Protein AF-A0AA35SWU3-F1 (afdb_monomer_lite)

Radius of gyration: 62.46 Å; chains: 1; bounding box: 137×71×178 Å

Foldseek 3Di:
DVVLVVVLVVLVVVLVVCCVVVFVVLLVVLVVVLVVVVVVLVVVVVVLVVVLVVLVVVLVVLVVQLVVLVVVQVVQCVVPVVDRDPVSVVSNVVSVVVSVVSVVVSVVSVCCCVVPVVVVSVVVVVVSVVVSVVSVVVSVVVSVVSVVVSVVVSVVSVVVVVVVVVPDDPVVVVVVVVPPPVPDDPCPPPDDDDDDWDDQPPDPDDPDPGDPDDTDDPADDDDPVCPVVVVVVLVVLVVVLVVLVVVLVVLVVVLVVLVVVLVVCVVPVVVDDSVVSVVVSVVSVVVNVVSVVVNVVSVVVNVSVVVVVVPDDPPDDPDPDDDDDDDDDDDDDDDDDDDDFAAFPKDWDQDPDWDAQPQPRDIQDPDPFTWIAGPFQRGIHGPVCRVVDDGDPRHHDDDDPDPDDPVVVVVVVVVVVPDDDDDDDDDDDDDDDDDDDDDPDDDDDDDDDDDDDDDDDDDDDDDDDDDPPPDPDDPPDDDDDDDDDPDDDDDDDDDD

pLDDT: mean 74.38, std 24.82, range [24.08, 98.5]

InterPro domains:
  IPR002219 Protein kinase C-like, phorbol ester/diacylglycerol-binding domain [PF00130] (344-392)
  IPR002219 Protein kinase C-like, phorbol ester/diacylglycerol-binding domain [PS00479] (344-392)
  IPR002219 Protein kinase C-like, phorbol ester/diacylglycerol-binding domain [PS50081] (343-392)
  IPR002219 Protein kinase C-like, phorbol ester/diacylglycerol-binding domain [SM00109] (344-392)
  IPR027267 AH/BAR domain superfamily [G3DSA:1.20.1270.60] (1-181)
  IPR027267 AH/BAR domain superfamily [SSF103657] (2-181)
  IPR039688 STAC1/2/3 [PTHR15135] (147-417)
  IPR046349 C1-like domain superfamily [SSF57889] (338-393)

Organism: Geodia barretti (NCBI:txid519541)

Sequence (496 aa):
MLKDTEEEAKLSTELSRNLVQGIAAQIQELTSRKKMLLKKWFLFRETYMCRIDKTEDKVNKVFREYQDNWNKYAESLEKDAANVKEMVVLHSYNSHNEYILQKTSFNSLHDEFYGRQVYDMLDELQAIHEDLVKGLKTSMHKCGEMMRTKAQKTCSHLTSFVETVSRVNASEDTSELVNRQDLIDKAYPPPPCKFRPPDLPPPKLPDSPPVDLPSLPDQLSLNDLTQSPLGHSREAIKQTEFAVSGALERLHKEYQSVKSLLDSYRDNPTLGDPNTLIEELLEMRNKIRVKEAELVMIRAKLNMFMSLVEAAPPEMSFQLSSPIPPPSGHPRKLAAGLVSGRDHDFVESEKRRPALCAYCGGMIQPPISKGVKCRSCKMNLHHRCQNSVPYCHGTPPTKPASKSAAKAVSKRISQILTRKSSADPHDTASNGSFDDEEGDGVYEPPPPPLPRGSSDKRTASLSPAPERQFSLLPLLLPLPPSSPPPSSPSPSPSPL

Structure (mmCIF, N/CA/C/O backbone):
data_AF-A0AA35SWU3-F1
#
_entry.id   AF-A0AA35SWU3-F1
#
loop_
_atom_site.group_PDB
_atom_site.id
_atom_site.type_symbol
_atom_site.label_atom_id
_atom_site.label_alt_id
_atom_site.label_comp_id
_atom_site.label_asym_id
_atom_site.label_entity_id
_atom_site.label_seq_id
_atom_site.pdbx_PDB_ins_code
_atom_site.Cartn_x
_atom_site.Cartn_y
_atom_site.Cartn_z
_atom_site.occupancy
_atom_site.B_iso_or_equiv
_atom_site.auth_seq_id
_atom_site.auth_comp_id
_atom_site.auth_asym_id
_atom_site.auth_atom_id
_atom_site.pdbx_PDB_model_num
ATOM 1 N N . MET A 1 1 ? -12.027 4.510 17.157 1.00 81.50 1 MET A N 1
ATOM 2 C CA . MET A 1 1 ? -12.715 3.980 15.959 1.00 81.50 1 MET A CA 1
ATOM 3 C C . MET A 1 1 ? -13.027 5.046 14.905 1.00 81.50 1 MET A C 1
ATOM 5 O O . MET A 1 1 ? -12.430 4.978 13.845 1.00 81.50 1 MET A O 1
ATOM 9 N N . LEU A 1 2 ? -13.940 6.011 15.125 1.00 87.19 2 LEU A N 1
ATOM 10 C CA . LEU A 1 2 ? -14.327 6.978 14.067 1.00 87.19 2 LEU A CA 1
ATOM 11 C C . LEU A 1 2 ? -13.155 7.858 13.591 1.00 87.19 2 LEU A C 1
ATOM 13 O O . LEU A 1 2 ? -12.892 7.949 12.392 1.00 87.19 2 LEU A O 1
ATOM 17 N N . LYS A 1 3 ? -12.411 8.439 14.541 1.00 87.31 3 LYS A N 1
ATOM 18 C CA . LYS A 1 3 ? -11.145 9.145 14.283 1.00 87.31 3 LYS A CA 1
ATOM 19 C C . LYS A 1 3 ? -10.162 8.254 13.519 1.00 87.31 3 LYS A C 1
ATOM 21 O O . LYS A 1 3 ? -9.505 8.693 12.587 1.00 87.31 3 LYS A O 1
ATOM 26 N N . ASP A 1 4 ? -10.129 6.978 13.869 1.00 84.44 4 ASP A N 1
ATOM 27 C CA . ASP A 1 4 ? -9.193 6.003 13.332 1.00 84.44 4 ASP A CA 1
ATOM 28 C C . ASP A 1 4 ? -9.504 5.693 11.855 1.00 84.44 4 ASP A C 1
ATOM 30 O O . ASP A 1 4 ? -8.611 5.662 11.007 1.00 84.44 4 ASP A O 1
ATOM 34 N N . THR A 1 5 ? -10.789 5.536 11.517 1.00 88.56 5 THR A N 1
ATOM 35 C CA . THR A 1 5 ? -11.241 5.399 10.125 1.00 88.56 5 THR A CA 1
ATOM 36 C C . THR A 1 5 ? -10.968 6.661 9.302 1.00 88.56 5 THR A C 1
ATOM 38 O O . THR A 1 5 ? -10.633 6.564 8.122 1.00 88.56 5 THR A O 1
ATOM 41 N N . GLU A 1 6 ? -11.040 7.843 9.921 1.00 91.88 6 GLU A N 1
ATOM 42 C CA . GLU A 1 6 ? -10.680 9.116 9.289 1.00 91.88 6 GLU A CA 1
ATOM 43 C C . GLU A 1 6 ? -9.162 9.214 9.028 1.00 91.88 6 GLU A C 1
ATOM 45 O O . GLU A 1 6 ? -8.736 9.677 7.969 1.00 91.88 6 GLU A O 1
ATOM 50 N N . GLU A 1 7 ? -8.329 8.749 9.964 1.00 89.38 7 GLU A N 1
ATOM 51 C CA . GLU A 1 7 ? -6.869 8.717 9.823 1.00 89.38 7 GLU A CA 1
ATOM 52 C C . GLU A 1 7 ? -6.409 7.726 8.743 1.00 89.38 7 GLU A C 1
ATOM 54 O O . GLU A 1 7 ? -5.597 8.095 7.893 1.00 89.38 7 GLU A O 1
ATOM 59 N N . GLU A 1 8 ? -6.977 6.518 8.674 1.00 90.69 8 GLU A N 1
ATOM 60 C CA . GLU A 1 8 ? -6.676 5.566 7.592 1.00 90.69 8 GLU A CA 1
ATOM 61 C C . GLU A 1 8 ? -7.107 6.109 6.213 1.00 90.69 8 GLU A C 1
ATOM 63 O O . GLU A 1 8 ? -6.354 6.003 5.239 1.00 90.69 8 GLU A O 1
ATOM 68 N N . ALA A 1 9 ? -8.261 6.783 6.123 1.00 93.19 9 ALA A N 1
ATOM 69 C CA . ALA A 1 9 ? -8.695 7.454 4.896 1.00 93.19 9 ALA A CA 1
ATOM 70 C C . ALA A 1 9 ? -7.719 8.569 4.463 1.00 93.19 9 ALA A C 1
ATOM 72 O O . ALA A 1 9 ? -7.364 8.661 3.279 1.00 93.19 9 ALA A O 1
ATOM 73 N N . LYS A 1 10 ? -7.218 9.376 5.411 1.00 93.56 10 LYS A N 1
ATOM 74 C CA . LYS A 1 10 ? -6.179 10.393 5.158 1.00 93.56 10 LYS A CA 1
ATOM 75 C C . LYS A 1 10 ? -4.884 9.759 4.647 1.00 93.56 10 LYS A C 1
ATOM 77 O O . LYS A 1 10 ? -4.377 10.199 3.616 1.00 93.56 10 LYS A O 1
ATOM 82 N N . LEU A 1 11 ? -4.390 8.704 5.301 1.00 93.12 11 LEU A N 1
ATOM 83 C CA . LEU A 1 11 ? -3.174 7.984 4.898 1.00 93.12 11 LEU A CA 1
ATOM 84 C C . LEU A 1 11 ? -3.299 7.353 3.505 1.00 93.12 11 LEU A C 1
ATOM 86 O O . LEU A 1 11 ? -2.357 7.400 2.713 1.00 93.12 11 LEU A O 1
ATOM 90 N N . SER A 1 12 ? -4.463 6.785 3.178 1.00 93.81 12 SER A N 1
ATOM 91 C CA . SER A 1 12 ? -4.725 6.217 1.850 1.00 93.81 12 SER A CA 1
ATOM 92 C C . SER A 1 12 ? -4.755 7.297 0.759 1.00 93.81 12 SER A C 1
ATOM 94 O O . SER A 1 12 ? -4.148 7.138 -0.302 1.00 93.81 12 SER A O 1
ATOM 96 N N . THR A 1 13 ? -5.388 8.439 1.046 1.00 95.38 13 THR A N 1
ATOM 97 C CA . THR A 1 13 ? -5.442 9.597 0.137 1.00 95.38 13 THR A CA 1
ATOM 98 C C . THR A 1 13 ? -4.058 10.224 -0.068 1.00 95.38 13 THR A C 1
ATOM 100 O O . THR A 1 13 ? -3.704 10.610 -1.182 1.00 95.38 13 THR A O 1
ATOM 103 N N . GLU A 1 14 ? -3.248 10.3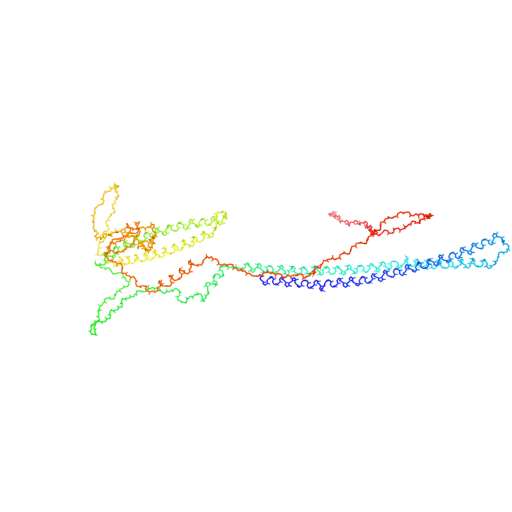03 0.993 1.00 94.38 14 GLU A N 1
ATOM 104 C CA . GLU A 1 14 ? -1.861 10.775 0.937 1.00 94.38 14 GLU A CA 1
ATOM 105 C C . GLU A 1 14 ? -0.986 9.864 0.069 1.00 94.38 14 GLU A C 1
ATOM 107 O O . GLU A 1 14 ? -0.301 10.356 -0.831 1.00 94.38 14 GLU A O 1
ATOM 112 N N . LEU A 1 15 ? -1.060 8.542 0.277 1.00 95.38 15 LEU A N 1
ATOM 113 C CA . LEU A 1 15 ? -0.345 7.566 -0.545 1.00 95.38 15 LEU A CA 1
ATOM 114 C C . LEU A 1 15 ? -0.730 7.703 -2.024 1.00 95.38 15 LEU A C 1
ATOM 116 O O . LEU A 1 15 ? 0.159 7.834 -2.860 1.00 95.38 15 LEU A O 1
ATOM 120 N N . SER A 1 16 ? -2.029 7.733 -2.342 1.00 95.25 16 SER A N 1
ATOM 121 C CA . SER A 1 16 ? -2.519 7.867 -3.723 1.00 95.25 16 SER A CA 1
ATOM 122 C C . SER A 1 16 ? -1.962 9.119 -4.414 1.00 95.25 16 SER A C 1
ATOM 124 O O . SER A 1 16 ? -1.346 9.025 -5.479 1.00 95.25 16 SER A O 1
ATOM 126 N N . ARG A 1 17 ? -2.061 10.286 -3.760 1.00 94.69 17 ARG A N 1
ATOM 127 C CA . ARG A 1 17 ? -1.516 11.553 -4.276 1.00 94.69 17 ARG A CA 1
ATOM 128 C C . ARG A 1 17 ? -0.017 11.454 -4.559 1.00 94.69 17 ARG A C 1
ATOM 130 O O . ARG A 1 17 ? 0.436 11.851 -5.632 1.00 94.69 17 ARG A O 1
ATOM 137 N N . ASN A 1 18 ? 0.738 10.893 -3.615 1.00 92.88 18 ASN A N 1
ATOM 138 C CA . ASN A 1 18 ? 2.185 10.751 -3.724 1.00 92.88 18 ASN A CA 1
ATOM 139 C C . ASN A 1 18 ? 2.589 9.745 -4.821 1.00 92.88 18 ASN A C 1
ATOM 141 O O . ASN A 1 18 ? 3.623 9.934 -5.458 1.00 92.88 18 ASN A O 1
ATOM 145 N N . LEU A 1 19 ? 1.793 8.697 -5.075 1.00 94.19 19 LEU A N 1
ATOM 146 C CA . LEU A 1 19 ? 2.028 7.745 -6.169 1.00 94.19 19 LEU A CA 1
ATOM 147 C C . LEU A 1 19 ? 1.812 8.408 -7.537 1.00 94.19 19 LEU A C 1
ATOM 149 O O . LEU A 1 19 ? 2.671 8.305 -8.414 1.00 94.19 19 LEU A O 1
ATOM 153 N N . VAL A 1 20 ? 0.708 9.142 -7.706 1.00 92.44 20 VAL A N 1
ATOM 154 C CA 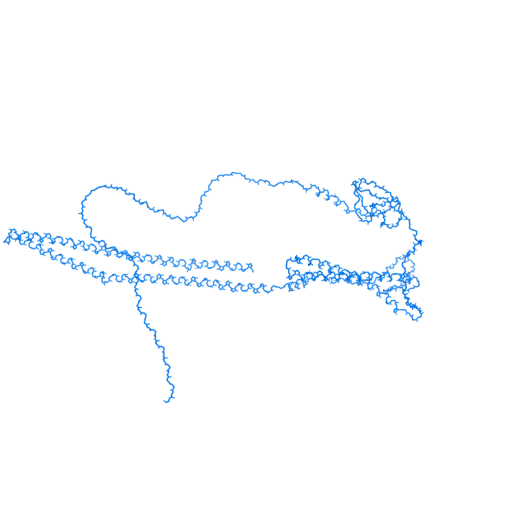. VAL A 1 20 ? 0.388 9.843 -8.960 1.00 92.44 20 VAL A CA 1
ATOM 155 C C . VAL A 1 20 ? 1.419 10.939 -9.254 1.00 92.44 20 VAL A C 1
ATOM 157 O O . VAL A 1 20 ? 2.082 10.913 -10.291 1.00 92.44 20 VAL A O 1
ATOM 160 N N . GLN A 1 21 ? 1.606 11.879 -8.324 1.00 89.06 21 GLN A N 1
ATOM 161 C CA . GLN A 1 21 ? 2.472 13.046 -8.530 1.00 89.06 21 GLN A CA 1
ATOM 162 C C . GLN A 1 21 ? 3.965 12.697 -8.438 1.00 89.06 21 GLN A C 1
ATOM 164 O O . GLN A 1 21 ? 4.787 13.265 -9.152 1.00 89.06 21 GLN A O 1
ATOM 169 N N . GLY A 1 22 ? 4.330 11.769 -7.551 1.00 85.94 22 GLY A N 1
ATOM 170 C CA . GLY A 1 22 ? 5.719 11.480 -7.204 1.00 85.94 22 GLY A CA 1
ATOM 171 C C . GLY A 1 22 ? 6.339 10.273 -7.903 1.00 85.94 22 GLY A C 1
ATOM 172 O O . GLY A 1 22 ? 7.552 10.099 -7.765 1.00 85.94 22 GLY A O 1
ATOM 173 N N . ILE A 1 23 ? 5.557 9.441 -8.606 1.00 93.19 23 ILE A N 1
ATOM 174 C CA . ILE A 1 23 ? 6.048 8.227 -9.285 1.00 93.19 23 ILE A CA 1
ATOM 175 C C . ILE A 1 23 ? 5.526 8.130 -10.720 1.00 93.19 23 ILE A C 1
ATOM 177 O O . ILE A 1 23 ? 6.343 8.071 -11.637 1.00 93.19 23 ILE A O 1
ATOM 181 N N . ALA A 1 24 ? 4.206 8.149 -10.938 1.00 93.25 24 ALA A N 1
ATOM 182 C CA . ALA A 1 24 ? 3.635 7.974 -12.278 1.00 93.25 24 ALA A CA 1
ATOM 183 C C . ALA A 1 24 ? 4.121 9.061 -13.253 1.00 93.25 24 ALA A C 1
ATOM 185 O O . ALA A 1 24 ? 4.641 8.736 -14.320 1.00 93.25 24 ALA A O 1
ATOM 186 N N . ALA A 1 25 ? 4.076 10.332 -12.836 1.00 92.38 25 ALA A N 1
ATOM 187 C CA . ALA A 1 25 ? 4.612 11.450 -13.616 1.00 92.38 25 ALA A CA 1
ATOM 188 C C . ALA A 1 25 ? 6.113 11.287 -13.950 1.00 92.38 25 ALA A C 1
ATOM 190 O O . ALA A 1 25 ? 6.523 11.518 -15.086 1.00 92.38 25 ALA A O 1
ATOM 191 N N . GLN A 1 26 ? 6.928 10.818 -12.994 1.00 91.56 26 GLN A N 1
ATOM 192 C CA . GLN A 1 26 ? 8.373 10.622 -13.191 1.00 91.56 26 GLN A CA 1
ATOM 193 C C . GLN A 1 26 ? 8.672 9.495 -14.196 1.00 91.56 26 GLN A C 1
ATOM 195 O O . GLN A 1 26 ? 9.525 9.652 -15.069 1.00 91.56 26 GLN A O 1
ATOM 200 N N . ILE A 1 27 ? 7.944 8.374 -14.115 1.00 92.94 27 ILE A N 1
ATOM 201 C CA . ILE A 1 27 ? 8.063 7.262 -15.073 1.00 92.94 27 ILE A CA 1
ATOM 202 C C . ILE A 1 27 ? 7.605 7.706 -16.471 1.00 92.94 27 ILE A C 1
ATOM 204 O O . ILE A 1 27 ? 8.252 7.368 -17.467 1.00 92.94 27 ILE A O 1
ATOM 208 N N . GLN A 1 28 ? 6.521 8.481 -16.562 1.00 94.44 28 GLN A N 1
ATOM 209 C CA . GLN A 1 28 ? 5.990 8.992 -17.826 1.00 94.44 28 GLN A CA 1
ATOM 210 C C . GLN A 1 28 ? 6.974 9.950 -18.516 1.00 94.44 28 GLN A C 1
ATOM 212 O O . GLN A 1 28 ? 7.216 9.811 -19.719 1.00 94.44 28 GLN A O 1
ATOM 217 N N . GLU A 1 29 ? 7.586 10.876 -17.772 1.00 93.50 29 GLU A N 1
ATOM 218 C CA . GLU A 1 29 ? 8.608 11.791 -18.294 1.00 93.50 29 GLU A CA 1
ATOM 219 C C . GLU A 1 29 ? 9.853 11.026 -18.772 1.00 93.50 29 GLU A C 1
ATOM 221 O O . GLU A 1 29 ? 10.281 11.192 -19.920 1.00 93.50 29 GLU A O 1
ATOM 226 N N . LEU A 1 30 ? 10.387 10.125 -17.935 1.00 93.56 30 LEU A N 1
ATOM 227 C CA . LEU A 1 30 ? 11.534 9.276 -18.268 1.00 93.56 30 LEU A CA 1
ATOM 228 C C . LEU A 1 30 ? 11.281 8.488 -19.560 1.00 93.56 30 LEU A C 1
ATOM 230 O O . LEU A 1 30 ? 12.080 8.547 -20.497 1.00 93.56 30 LEU A O 1
ATOM 234 N N . THR A 1 31 ? 10.144 7.795 -19.639 1.00 93.69 31 THR A N 1
ATOM 235 C CA . THR A 1 31 ? 9.763 6.978 -20.801 1.00 93.69 31 THR A CA 1
ATOM 236 C C . THR A 1 31 ? 9.625 7.834 -22.059 1.00 93.69 31 THR A C 1
ATOM 238 O O . THR A 1 31 ? 10.132 7.465 -23.119 1.00 93.69 31 THR A O 1
ATOM 241 N N . SER A 1 32 ? 9.010 9.015 -21.947 1.00 95.62 32 SER A N 1
ATOM 242 C CA . SER A 1 32 ? 8.847 9.955 -23.064 1.00 95.62 32 SER A CA 1
ATOM 243 C C . SER A 1 32 ? 10.197 10.457 -23.587 1.00 95.62 32 SER A C 1
ATOM 245 O O . SER A 1 32 ? 10.446 10.439 -24.797 1.00 95.62 32 SER A O 1
ATOM 247 N N . ARG A 1 33 ? 11.114 10.822 -22.681 1.00 95.75 33 ARG A N 1
ATOM 248 C CA . ARG A 1 33 ? 12.479 11.246 -23.019 1.00 95.75 33 ARG A CA 1
ATOM 249 C C . ARG A 1 33 ? 13.275 10.123 -23.688 1.00 95.75 33 ARG A C 1
ATOM 251 O O . ARG A 1 33 ? 13.918 10.364 -24.709 1.00 95.75 33 ARG A O 1
ATOM 258 N N . LYS A 1 34 ? 13.204 8.892 -23.171 1.00 96.06 34 LYS A N 1
ATOM 259 C CA . LYS A 1 34 ? 13.903 7.727 -23.744 1.00 96.06 34 LYS A CA 1
ATOM 260 C C . LYS A 1 34 ? 13.342 7.329 -25.111 1.00 96.06 34 LYS A C 1
ATOM 262 O O . LYS A 1 34 ? 14.120 7.114 -26.038 1.00 96.06 34 LYS A O 1
ATOM 267 N N . LYS A 1 35 ? 12.017 7.366 -25.293 1.00 96.88 35 LYS A N 1
ATOM 268 C CA . LYS A 1 35 ? 11.353 7.173 -26.596 1.00 96.88 35 LYS A CA 1
ATOM 269 C C . LYS A 1 35 ? 11.820 8.194 -27.642 1.00 96.88 35 LYS A C 1
ATOM 271 O O . LYS A 1 35 ? 12.005 7.833 -28.801 1.00 96.88 35 LYS A O 1
ATOM 276 N N . MET A 1 36 ? 12.047 9.452 -27.251 1.00 96.62 36 MET A N 1
ATOM 277 C CA . MET A 1 36 ? 12.604 10.472 -28.149 1.00 96.62 36 MET A CA 1
ATOM 278 C C . MET A 1 36 ? 14.064 10.187 -28.542 1.00 96.62 36 MET A C 1
ATOM 280 O O . MET A 1 36 ? 14.417 10.400 -29.700 1.00 96.62 36 MET A O 1
ATOM 284 N N . LEU A 1 37 ? 14.903 9.701 -27.620 1.00 97.00 37 LEU A N 1
ATOM 285 C CA . LEU A 1 37 ? 16.289 9.326 -27.935 1.00 97.00 37 LEU A CA 1
ATOM 286 C C . LEU A 1 37 ? 16.344 8.133 -28.899 1.00 97.00 37 LEU A C 1
ATOM 288 O O . LEU A 1 37 ? 17.004 8.226 -29.930 1.00 97.00 37 LEU A O 1
ATOM 292 N N . LEU A 1 38 ? 15.567 7.076 -28.635 1.00 97.50 38 LEU A N 1
ATOM 293 C CA . LEU A 1 38 ? 15.466 5.914 -29.527 1.00 97.50 38 LEU A CA 1
ATOM 294 C C . LEU A 1 38 ? 15.033 6.313 -30.945 1.00 97.50 38 LEU A C 1
ATOM 296 O O . LEU A 1 38 ? 15.640 5.871 -31.914 1.00 97.50 38 LEU A O 1
ATOM 300 N N . LYS A 1 39 ? 14.045 7.210 -31.090 1.00 97.88 39 LYS A N 1
ATOM 301 C CA . LYS A 1 39 ? 13.642 7.738 -32.408 1.00 97.88 39 LYS A CA 1
ATOM 302 C C . LYS A 1 39 ? 14.801 8.393 -33.170 1.00 97.88 39 LYS A C 1
ATOM 304 O O . LYS A 1 39 ? 14.906 8.196 -34.375 1.00 97.88 39 LYS A O 1
ATOM 309 N N . LYS A 1 40 ? 15.659 9.166 -32.491 1.00 96.94 40 LYS A N 1
ATOM 310 C CA . LYS A 1 40 ? 16.832 9.800 -33.121 1.00 96.94 40 LYS A CA 1
ATOM 311 C C . LYS A 1 40 ? 17.873 8.764 -33.548 1.00 96.94 40 LYS A C 1
ATOM 313 O O . LYS A 1 40 ? 18.398 8.869 -34.650 1.00 96.94 40 LYS A O 1
ATOM 318 N N . TRP A 1 41 ? 18.116 7.759 -32.709 1.00 97.50 41 TRP A N 1
ATOM 319 C CA . TRP A 1 41 ? 19.041 6.658 -32.989 1.00 97.50 41 TRP A CA 1
ATOM 320 C C . TRP A 1 41 ? 18.599 5.826 -34.205 1.00 97.50 41 TRP A C 1
ATOM 322 O O . TRP A 1 41 ? 19.379 5.623 -35.134 1.00 97.50 41 TRP A O 1
ATOM 332 N N . PHE A 1 42 ? 17.321 5.425 -34.268 1.00 97.19 42 PHE A N 1
ATOM 333 C CA . PHE A 1 42 ? 16.786 4.685 -35.420 1.00 97.19 42 PHE A CA 1
ATOM 334 C C . PHE A 1 42 ? 16.829 5.514 -36.711 1.00 97.19 42 PHE A C 1
ATOM 336 O O . PHE A 1 42 ? 17.268 5.003 -37.739 1.00 97.19 42 PHE A O 1
ATOM 343 N N . LEU A 1 43 ? 16.480 6.804 -36.649 1.00 97.38 43 LEU A N 1
ATOM 344 C CA . LEU A 1 43 ? 16.572 7.707 -37.799 1.00 97.38 43 LEU A CA 1
ATOM 345 C C . LEU A 1 43 ? 18.019 7.871 -38.300 1.00 97.38 43 LEU A C 1
ATOM 347 O O . LEU A 1 43 ? 18.252 7.922 -39.509 1.00 97.38 43 LEU A O 1
ATOM 351 N N . PHE A 1 44 ? 19.001 7.934 -37.394 1.00 96.19 44 PHE A N 1
ATOM 352 C CA . PHE A 1 44 ? 20.418 7.963 -37.762 1.00 96.19 44 PHE A CA 1
ATOM 353 C C . PHE A 1 44 ? 20.838 6.665 -38.462 1.00 96.19 44 PHE A C 1
ATOM 355 O O . PHE A 1 44 ? 21.403 6.727 -39.556 1.00 96.19 44 PHE A O 1
ATOM 362 N N . ARG A 1 45 ? 20.476 5.501 -37.900 1.00 96.50 45 ARG A N 1
ATOM 363 C CA . ARG A 1 45 ? 20.704 4.185 -38.517 1.00 96.50 45 ARG A CA 1
ATOM 364 C C . ARG A 1 45 ? 20.130 4.118 -39.934 1.00 96.50 45 ARG A C 1
ATOM 366 O O . ARG A 1 45 ? 20.852 3.769 -40.861 1.00 96.50 45 ARG A O 1
ATOM 373 N N . GLU A 1 46 ? 18.860 4.472 -40.117 1.00 97.19 46 GLU A N 1
ATOM 374 C CA . GLU A 1 46 ? 18.186 4.475 -41.426 1.00 97.19 46 GLU A CA 1
ATOM 375 C C . GLU A 1 46 ? 18.867 5.422 -42.424 1.00 97.19 46 GLU A C 1
ATOM 377 O O . GLU A 1 46 ? 19.089 5.062 -43.581 1.00 97.19 46 GLU A O 1
ATOM 382 N N . THR A 1 47 ? 19.278 6.608 -41.966 1.00 96.19 47 THR A N 1
ATOM 383 C CA . THR A 1 47 ? 20.012 7.582 -42.787 1.00 96.19 47 THR A CA 1
ATOM 384 C C . THR A 1 47 ? 21.377 7.044 -43.230 1.00 96.19 47 THR A C 1
ATOM 386 O O . THR A 1 47 ? 21.798 7.302 -44.361 1.00 96.19 47 THR A O 1
ATOM 389 N N . TYR A 1 48 ? 22.068 6.288 -42.369 1.00 95.56 48 TYR A N 1
ATOM 390 C CA . TYR A 1 48 ? 23.356 5.673 -42.692 1.00 95.56 48 TYR A CA 1
ATOM 391 C C . TYR A 1 48 ? 23.194 4.481 -43.647 1.00 95.56 48 TYR A C 1
ATOM 393 O O . TYR A 1 48 ? 23.919 4.406 -44.636 1.00 95.56 48 TYR A O 1
ATOM 401 N N . MET A 1 49 ? 22.199 3.611 -43.435 1.00 95.94 49 MET A N 1
ATOM 402 C CA . MET A 1 49 ? 21.868 2.520 -44.370 1.00 95.94 49 MET A CA 1
ATOM 403 C C . MET A 1 49 ? 21.571 3.061 -45.770 1.00 95.94 49 MET A C 1
ATOM 405 O O . MET A 1 49 ? 22.261 2.708 -46.720 1.00 95.94 49 MET A O 1
ATOM 409 N N . CYS A 1 50 ? 20.696 4.065 -45.870 1.00 97.69 50 CYS A N 1
ATOM 410 C CA . CYS A 1 50 ? 20.391 4.731 -47.136 1.00 97.69 50 CYS A CA 1
ATOM 411 C C . CYS A 1 50 ? 21.630 5.365 -47.807 1.00 97.69 50 CYS A C 1
ATOM 413 O O . CYS A 1 50 ? 21.650 5.559 -49.025 1.00 97.69 50 CYS A O 1
ATOM 415 N N . ARG A 1 51 ? 22.677 5.716 -47.043 1.00 96.50 51 ARG A N 1
ATOM 416 C CA . ARG A 1 51 ? 23.960 6.173 -47.599 1.00 96.50 51 ARG A CA 1
ATOM 417 C C . ARG A 1 51 ? 24.767 5.015 -48.183 1.00 96.50 51 ARG A C 1
ATOM 419 O O . ARG A 1 51 ? 25.311 5.205 -49.267 1.00 96.50 51 ARG A O 1
ATOM 426 N N . ILE A 1 52 ? 24.822 3.867 -47.501 1.00 97.25 52 ILE A N 1
ATOM 427 C CA . ILE A 1 52 ? 25.482 2.649 -47.996 1.00 97.25 52 ILE A CA 1
ATOM 428 C C . ILE A 1 52 ? 24.818 2.197 -49.299 1.00 97.25 52 ILE A C 1
ATOM 430 O O . ILE A 1 52 ? 25.515 2.139 -50.312 1.00 97.25 52 ILE A O 1
ATOM 434 N N . ASP A 1 53 ? 23.490 2.039 -49.320 1.00 97.62 53 ASP A N 1
ATOM 435 C CA . ASP A 1 53 ? 22.722 1.636 -50.511 1.00 97.62 53 ASP A CA 1
ATOM 436 C C . ASP A 1 53 ? 23.036 2.554 -51.711 1.00 97.62 53 ASP A C 1
ATOM 438 O O . ASP A 1 53 ? 23.440 2.110 -52.784 1.00 97.62 53 ASP A O 1
ATOM 442 N N . LYS A 1 54 ? 22.978 3.880 -51.503 1.00 97.50 54 LYS A N 1
ATOM 443 C CA . LYS A 1 54 ? 23.291 4.887 -52.536 1.00 97.50 54 LYS A CA 1
ATOM 444 C C . LYS A 1 54 ? 24.744 4.871 -53.008 1.00 97.50 54 LYS A C 1
ATOM 446 O O . LYS A 1 54 ? 25.029 5.392 -54.088 1.00 97.50 54 LYS A O 1
ATOM 451 N N . THR A 1 55 ? 25.683 4.374 -52.205 1.00 97.06 55 THR A N 1
ATOM 452 C CA . THR A 1 55 ? 27.074 4.173 -52.640 1.00 97.06 55 THR A CA 1
ATOM 453 C C . THR A 1 55 ? 27.271 2.836 -53.344 1.00 97.06 55 THR A C 1
ATOM 455 O O . THR A 1 55 ? 28.020 2.793 -54.316 1.00 97.06 55 THR A O 1
ATOM 458 N N . GLU A 1 56 ? 26.549 1.790 -52.946 1.00 97.69 56 GLU A N 1
ATOM 459 C CA . GLU A 1 56 ? 26.536 0.497 -53.632 1.00 97.69 56 GLU A CA 1
ATOM 460 C C . GLU A 1 56 ? 25.942 0.630 -55.043 1.00 97.69 56 GLU A C 1
ATOM 462 O O . GLU A 1 56 ? 26.563 0.215 -56.021 1.00 97.69 56 GLU A O 1
ATOM 467 N N . ASP A 1 57 ? 24.820 1.343 -55.188 1.00 98.06 57 ASP A N 1
ATOM 468 C CA . ASP A 1 57 ? 24.218 1.693 -56.482 1.00 98.06 57 ASP A CA 1
ATOM 469 C C . ASP A 1 57 ? 25.203 2.411 -57.419 1.00 98.06 57 ASP A C 1
ATOM 471 O O . ASP A 1 57 ? 25.218 2.164 -58.630 1.00 98.06 57 ASP A O 1
ATOM 475 N N . LYS A 1 58 ? 26.061 3.286 -56.874 1.00 96.94 58 LYS A N 1
ATOM 476 C CA . LYS A 1 58 ? 27.117 3.962 -57.646 1.00 96.94 58 LYS A CA 1
ATOM 477 C C . LYS A 1 58 ? 28.202 2.988 -58.087 1.00 96.94 58 LYS A C 1
ATOM 479 O O . LYS A 1 58 ? 28.564 3.016 -59.260 1.00 96.94 58 LYS A O 1
ATOM 484 N N . VAL A 1 59 ? 28.681 2.109 -57.201 1.00 98.31 59 VAL A N 1
ATOM 485 C CA . VAL A 1 59 ? 29.632 1.040 -57.567 1.00 98.31 59 VAL A CA 1
ATOM 486 C C . VAL A 1 59 ? 29.042 0.172 -58.681 1.00 98.31 59 VAL A C 1
ATOM 488 O O . VAL A 1 59 ? 29.695 -0.033 -59.700 1.00 98.31 59 VAL A O 1
ATOM 491 N N . ASN A 1 60 ? 27.786 -0.256 -58.545 1.00 98.12 60 ASN A N 1
ATOM 492 C CA . ASN A 1 60 ? 27.074 -1.084 -59.522 1.00 98.12 60 ASN A CA 1
ATOM 493 C C . ASN A 1 60 ? 26.794 -0.360 -60.850 1.00 98.12 60 ASN A C 1
ATOM 495 O O . ASN A 1 60 ? 26.697 -0.992 -61.906 1.00 98.12 60 ASN A O 1
ATOM 499 N N . LYS A 1 61 ? 26.650 0.970 -60.839 1.00 98.00 61 LYS A N 1
ATOM 500 C CA . LYS A 1 61 ? 26.570 1.778 -62.062 1.00 98.00 61 LYS A CA 1
ATOM 501 C C . LYS A 1 61 ? 27.928 1.843 -62.770 1.00 98.00 61 LYS A C 1
ATOM 503 O O . LYS A 1 61 ? 28.006 1.471 -63.936 1.00 98.00 61 LYS A O 1
ATOM 508 N N . VAL A 1 62 ? 28.984 2.254 -62.067 1.00 98.00 62 VAL A N 1
ATOM 509 C CA . VAL A 1 62 ? 30.335 2.391 -62.644 1.00 98.00 62 VAL A CA 1
ATOM 510 C C . VAL A 1 62 ? 30.885 1.033 -63.102 1.00 98.00 62 VAL A C 1
ATOM 512 O O . VAL A 1 62 ? 31.522 0.948 -64.147 1.00 98.00 62 VAL A O 1
ATOM 515 N N . PHE A 1 63 ? 30.573 -0.054 -62.388 1.00 98.50 63 PHE A N 1
ATOM 516 C CA . PHE A 1 63 ? 30.911 -1.417 -62.805 1.00 98.50 63 PHE A CA 1
ATOM 517 C C . PHE A 1 63 ? 30.298 -1.790 -64.162 1.00 98.50 63 PHE A C 1
ATOM 519 O O . PHE A 1 63 ? 31.002 -2.332 -65.010 1.00 98.50 63 PHE A O 1
ATOM 526 N N . ARG A 1 64 ? 29.018 -1.465 -64.397 1.00 98.12 64 ARG A N 1
ATOM 527 C CA . ARG A 1 64 ? 28.361 -1.699 -65.696 1.00 98.12 64 ARG A CA 1
ATOM 528 C C . ARG A 1 64 ? 29.000 -0.874 -66.810 1.00 98.12 64 ARG A C 1
ATOM 530 O O . ARG A 1 64 ? 29.289 -1.415 -67.869 1.00 98.12 64 ARG A O 1
ATOM 537 N N . GLU A 1 65 ? 29.298 0.399 -66.555 1.00 97.44 65 GLU A N 1
ATOM 538 C CA . GLU A 1 65 ? 29.980 1.266 -67.529 1.00 97.44 65 GLU A CA 1
ATOM 539 C C . GLU A 1 65 ? 31.387 0.744 -67.881 1.00 97.44 65 GLU A C 1
ATOM 541 O O . GLU A 1 65 ? 31.766 0.732 -69.054 1.00 97.44 65 GLU A O 1
ATOM 546 N N . TYR A 1 66 ? 32.139 0.248 -66.892 1.00 98.31 66 TYR A N 1
ATOM 547 C CA . TYR A 1 66 ? 33.407 -0.454 -67.110 1.00 98.31 66 TYR A CA 1
ATOM 548 C C . TYR A 1 66 ? 33.222 -1.733 -67.937 1.00 98.31 66 TYR A C 1
ATOM 550 O O . TYR A 1 66 ? 33.913 -1.910 -68.940 1.00 98.31 66 TYR A O 1
ATOM 558 N N . GLN A 1 67 ? 32.276 -2.597 -67.560 1.00 98.00 67 GLN A N 1
ATOM 559 C CA . GLN A 1 67 ? 31.997 -3.858 -68.247 1.00 98.00 67 GLN A CA 1
ATOM 560 C C . GLN A 1 67 ? 31.622 -3.633 -69.721 1.00 98.00 67 GLN A C 1
ATOM 562 O O . GLN A 1 67 ? 32.193 -4.271 -70.605 1.00 98.00 67 GLN A O 1
ATOM 567 N N . ASP A 1 68 ? 30.738 -2.675 -70.004 1.00 97.56 68 ASP A N 1
ATOM 568 C CA . ASP A 1 68 ? 30.327 -2.322 -71.366 1.00 97.56 68 ASP A CA 1
ATOM 569 C C . ASP A 1 68 ? 31.499 -1.796 -72.206 1.00 97.56 68 ASP A C 1
ATOM 571 O O . ASP A 1 68 ? 31.626 -2.130 -73.385 1.00 97.56 68 ASP A O 1
ATOM 575 N N . ASN A 1 69 ? 32.367 -0.962 -71.629 1.00 96.81 69 ASN A N 1
ATOM 576 C CA . ASN A 1 69 ? 33.529 -0.424 -72.340 1.00 96.81 69 ASN A CA 1
ATOM 577 C C . ASN A 1 69 ? 34.629 -1.475 -72.540 1.00 96.81 69 ASN A C 1
ATOM 579 O O . ASN A 1 69 ? 35.285 -1.477 -73.581 1.00 96.81 69 ASN A O 1
ATOM 583 N N . TRP A 1 70 ? 34.793 -2.395 -71.589 1.00 97.25 70 TRP A N 1
ATOM 584 C CA . TRP A 1 70 ? 35.697 -3.534 -71.713 1.00 97.25 70 TRP A CA 1
ATOM 585 C C . TRP A 1 70 ? 35.243 -4.502 -72.813 1.00 97.25 70 TRP A C 1
ATOM 587 O O . TRP A 1 70 ? 36.050 -4.892 -73.654 1.00 97.25 70 TRP A O 1
ATOM 597 N N . ASN A 1 71 ? 33.944 -4.809 -72.879 1.00 96.44 71 ASN A N 1
ATOM 598 C CA . ASN A 1 71 ? 33.367 -5.639 -73.938 1.00 96.44 71 ASN A CA 1
ATOM 599 C C . ASN A 1 71 ? 33.569 -5.005 -75.327 1.00 96.44 71 ASN A C 1
ATOM 601 O O . ASN A 1 71 ? 34.036 -5.677 -76.242 1.00 96.44 71 ASN A O 1
ATOM 605 N N . LYS A 1 72 ? 33.332 -3.691 -75.482 1.00 94.88 72 LYS A N 1
ATOM 606 C CA . LYS A 1 72 ? 33.602 -2.963 -76.744 1.00 94.88 72 LYS A CA 1
ATOM 607 C C . LYS A 1 72 ? 35.078 -3.015 -77.158 1.00 94.88 72 LYS A C 1
ATOM 609 O O . LYS A 1 72 ? 35.374 -3.066 -78.354 1.00 94.88 72 LYS A O 1
ATOM 614 N N . TYR A 1 73 ? 36.002 -2.983 -76.197 1.00 94.69 73 TYR A N 1
ATOM 615 C CA . TYR A 1 73 ? 37.435 -3.126 -76.461 1.00 94.69 73 TYR A CA 1
ATOM 616 C C . TYR A 1 73 ? 37.781 -4.555 -76.912 1.00 94.69 73 TYR A C 1
ATOM 618 O O . TYR A 1 73 ? 38.432 -4.713 -77.945 1.00 94.69 73 TYR A O 1
ATOM 626 N N . ALA A 1 74 ? 37.267 -5.578 -76.223 1.00 94.94 74 ALA A N 1
ATOM 627 C CA . ALA A 1 74 ? 37.428 -6.984 -76.603 1.00 94.94 74 ALA A CA 1
ATOM 628 C C . ALA A 1 74 ? 36.862 -7.281 -78.007 1.00 94.94 74 ALA A C 1
ATOM 630 O O . ALA A 1 74 ? 37.572 -7.807 -78.859 1.00 94.94 74 ALA A O 1
ATOM 631 N N . GLU A 1 75 ? 35.641 -6.830 -78.308 1.00 94.25 75 GLU A N 1
ATOM 632 C CA . GLU A 1 75 ? 35.051 -6.938 -79.649 1.00 94.25 75 GLU A CA 1
ATOM 633 C C . GLU A 1 75 ? 35.880 -6.237 -80.739 1.00 94.25 75 GLU A C 1
ATOM 635 O O . GLU A 1 75 ? 35.842 -6.634 -81.903 1.00 94.25 75 GLU A O 1
ATOM 640 N N . SER A 1 76 ? 36.576 -5.147 -80.399 1.00 91.56 76 SER A N 1
ATOM 641 C CA . SER A 1 76 ? 37.422 -4.421 -81.355 1.00 91.56 76 SER A CA 1
ATOM 642 C C . SER A 1 76 ? 38.717 -5.186 -81.641 1.00 91.56 76 SER A C 1
ATOM 644 O O . SER A 1 76 ? 39.129 -5.263 -82.796 1.00 91.56 76 SER A O 1
ATOM 646 N N . LEU A 1 77 ? 39.309 -5.797 -80.606 1.00 91.94 77 LEU A N 1
ATOM 647 C CA . LEU A 1 77 ? 40.455 -6.706 -80.713 1.00 91.94 77 LEU A CA 1
ATOM 648 C C . LEU A 1 77 ? 40.142 -7.939 -81.575 1.00 91.94 77 LEU A C 1
ATOM 650 O O . LEU A 1 77 ? 40.976 -8.337 -82.382 1.00 91.94 77 LEU A O 1
ATOM 654 N N . GLU A 1 78 ? 38.947 -8.520 -81.435 1.00 90.94 78 GLU A N 1
ATOM 655 C CA . GLU A 1 78 ? 38.517 -9.685 -82.224 1.00 90.94 78 GLU A CA 1
ATOM 656 C C . GLU A 1 78 ? 38.280 -9.364 -83.709 1.00 90.94 78 GLU A C 1
ATOM 658 O O . GLU A 1 78 ? 38.492 -10.226 -84.562 1.00 90.94 78 GLU A O 1
ATOM 663 N N . LYS A 1 79 ? 37.843 -8.138 -84.034 1.00 91.31 79 LYS A N 1
ATOM 664 C CA . LYS A 1 79 ? 37.524 -7.723 -85.414 1.00 91.31 79 LYS A CA 1
ATOM 665 C C . LYS A 1 79 ? 38.768 -7.355 -86.227 1.00 91.31 79 LYS A C 1
ATOM 667 O O . LYS A 1 79 ? 38.882 -7.790 -87.369 1.00 91.31 79 LYS A O 1
ATOM 672 N N . ASP A 1 80 ? 39.667 -6.544 -85.665 1.00 86.69 80 ASP A N 1
ATOM 673 C CA . ASP A 1 80 ? 40.942 -6.160 -86.290 1.00 86.69 80 ASP A CA 1
ATOM 674 C C . ASP A 1 80 ? 41.937 -5.671 -85.222 1.00 86.69 80 ASP A C 1
ATOM 676 O O . ASP A 1 80 ? 42.001 -4.485 -84.881 1.00 86.69 80 ASP A O 1
ATOM 680 N N . ALA A 1 81 ? 42.739 -6.600 -84.696 1.00 84.00 81 ALA A N 1
ATOM 681 C CA . ALA A 1 81 ? 43.724 -6.325 -83.652 1.00 84.00 81 ALA A CA 1
ATOM 682 C C . ALA A 1 81 ? 44.800 -5.292 -84.052 1.00 84.00 81 ALA A C 1
ATOM 684 O O . ALA A 1 81 ? 45.410 -4.690 -83.169 1.00 84.00 81 ALA A O 1
ATOM 685 N N . ALA A 1 82 ? 45.038 -5.063 -85.350 1.00 81.69 82 ALA A N 1
ATOM 686 C CA . ALA A 1 82 ? 46.034 -4.102 -85.827 1.00 81.69 82 ALA A CA 1
ATOM 687 C C . ALA A 1 82 ? 45.499 -2.658 -85.909 1.00 81.69 82 ALA A C 1
ATOM 689 O O . ALA A 1 82 ? 46.287 -1.723 -86.044 1.00 81.69 82 ALA A O 1
ATOM 690 N N . ASN A 1 83 ? 44.178 -2.467 -85.820 1.00 87.12 83 ASN A N 1
ATOM 691 C CA . ASN A 1 83 ? 43.499 -1.190 -86.070 1.00 87.12 83 ASN A CA 1
ATOM 692 C C . ASN A 1 83 ? 42.544 -0.784 -84.929 1.00 87.12 83 ASN A C 1
ATOM 694 O O . ASN A 1 83 ? 41.568 -0.049 -85.123 1.00 87.12 83 ASN A O 1
ATOM 698 N N . VAL A 1 84 ? 42.799 -1.271 -83.710 1.00 89.12 84 VAL A N 1
ATOM 699 C CA . VAL A 1 84 ? 42.006 -0.895 -82.534 1.00 89.12 84 VAL A CA 1
ATOM 700 C C . VAL A 1 84 ? 42.235 0.582 -82.213 1.00 89.12 84 VAL A C 1
ATOM 702 O O . VAL A 1 84 ? 43.348 1.017 -81.925 1.00 89.12 84 VAL A O 1
ATOM 705 N N . LYS A 1 85 ? 41.158 1.372 -82.242 1.00 91.62 85 LYS A N 1
ATOM 706 C CA . LYS A 1 85 ? 41.211 2.816 -81.981 1.00 91.62 85 LYS A CA 1
ATOM 707 C C . LYS A 1 85 ? 41.692 3.087 -80.555 1.00 91.62 85 LYS A C 1
ATOM 709 O O . LYS A 1 85 ? 41.005 2.718 -79.605 1.00 91.62 85 LYS A O 1
ATOM 714 N N . GLU A 1 86 ? 42.785 3.836 -80.415 1.00 91.25 86 GLU A N 1
ATOM 715 C CA . GLU A 1 86 ? 43.373 4.268 -79.133 1.00 91.25 86 GLU A CA 1
ATOM 716 C C . GLU A 1 86 ? 42.329 4.830 -78.148 1.00 91.25 86 GLU A C 1
ATOM 718 O O . GLU A 1 86 ? 42.334 4.510 -76.962 1.00 91.25 86 GLU A O 1
ATOM 723 N N . MET A 1 87 ? 41.355 5.592 -78.659 1.00 91.19 87 MET A N 1
ATOM 724 C CA . MET A 1 87 ? 40.242 6.140 -77.879 1.00 91.19 87 MET A CA 1
ATOM 725 C C . MET A 1 87 ? 39.414 5.056 -77.160 1.00 91.19 87 MET A C 1
ATOM 727 O O . MET A 1 87 ? 39.044 5.260 -76.006 1.00 91.19 87 MET A O 1
ATOM 731 N N . VAL A 1 88 ? 39.165 3.895 -77.780 1.00 92.06 88 VAL A N 1
ATOM 732 C CA . VAL A 1 88 ? 38.422 2.776 -77.160 1.00 92.06 88 VAL A CA 1
ATOM 733 C C . VAL A 1 88 ? 39.224 2.174 -76.005 1.00 92.06 88 VAL A C 1
ATOM 735 O O . VAL A 1 88 ? 38.670 1.950 -74.930 1.00 92.06 88 VAL A O 1
ATOM 738 N N . VAL A 1 89 ? 40.535 2.006 -76.203 1.00 93.50 89 VAL A N 1
ATOM 739 C CA . VAL A 1 89 ? 41.479 1.520 -75.184 1.00 93.50 89 VAL A CA 1
ATOM 740 C C . VAL A 1 89 ? 41.500 2.471 -73.982 1.00 93.50 89 VAL A C 1
ATOM 742 O O . VAL A 1 89 ? 41.315 2.057 -72.838 1.00 93.50 89 VAL A O 1
ATOM 745 N N . LEU A 1 90 ? 41.634 3.776 -74.236 1.00 94.44 90 LEU A N 1
ATOM 746 C CA . LEU A 1 90 ? 41.629 4.802 -73.193 1.00 94.44 90 LEU A CA 1
ATOM 747 C C . LEU A 1 90 ? 40.325 4.792 -72.374 1.00 94.44 90 LEU A C 1
ATOM 749 O O . LEU A 1 90 ? 40.369 4.916 -71.151 1.00 94.44 90 LEU A O 1
ATOM 753 N N . HIS A 1 91 ? 39.167 4.593 -73.012 1.00 95.00 91 HIS A N 1
ATOM 754 C CA . HIS A 1 91 ? 37.882 4.538 -72.305 1.00 95.00 91 HIS A CA 1
ATOM 755 C C . HIS A 1 91 ? 37.723 3.272 -71.452 1.00 95.00 91 HIS A C 1
ATOM 757 O O . HIS A 1 91 ? 37.183 3.365 -70.345 1.00 95.00 91 HIS A O 1
ATOM 763 N N . SER A 1 92 ? 38.217 2.108 -71.894 1.00 94.62 92 SER A N 1
ATOM 764 C CA . SER A 1 92 ? 38.173 0.887 -71.076 1.00 94.62 92 SER A CA 1
ATOM 765 C C . SER A 1 92 ? 39.082 0.983 -69.845 1.00 94.62 92 SER A C 1
ATOM 767 O O . SER A 1 92 ? 38.657 0.611 -68.753 1.00 94.62 92 SER A O 1
ATOM 769 N N . TYR A 1 93 ? 40.290 1.550 -69.973 1.00 96.62 93 TYR A N 1
ATOM 770 C CA . TYR A 1 93 ? 41.176 1.767 -68.819 1.00 96.62 93 TYR A CA 1
ATOM 771 C C . TYR A 1 93 ? 40.681 2.883 -67.885 1.00 96.62 93 TYR A C 1
ATOM 773 O O . TYR A 1 93 ? 40.727 2.716 -66.668 1.00 96.62 93 TYR A O 1
ATOM 781 N N . ASN A 1 94 ? 40.136 3.987 -68.406 1.00 97.25 94 ASN A N 1
ATOM 782 C CA . ASN A 1 94 ? 39.590 5.052 -67.555 1.00 97.25 94 ASN A CA 1
ATOM 783 C C . ASN A 1 94 ? 38.357 4.592 -66.764 1.00 97.25 94 ASN A C 1
ATOM 785 O O . ASN A 1 94 ? 38.266 4.867 -65.570 1.00 97.25 94 ASN A O 1
ATOM 789 N N . SER A 1 95 ? 37.438 3.844 -67.386 1.00 97.81 95 SER A N 1
ATOM 790 C CA . SER A 1 95 ? 36.278 3.288 -66.670 1.00 97.81 95 SER A CA 1
ATOM 791 C C . SER A 1 95 ? 36.663 2.179 -65.681 1.00 97.81 95 SER A C 1
ATOM 793 O O . SER A 1 95 ? 36.063 2.097 -64.610 1.00 97.81 95 SER A O 1
ATOM 795 N N . HIS A 1 96 ? 37.720 1.400 -65.955 1.00 97.94 96 HIS A N 1
ATOM 796 C CA . HIS A 1 96 ? 38.322 0.511 -64.954 1.00 97.94 96 HIS A CA 1
ATOM 797 C C . HIS A 1 96 ? 38.830 1.290 -63.733 1.00 97.94 96 HIS A C 1
ATOM 799 O O . HIS A 1 96 ? 38.495 0.947 -62.600 1.00 97.94 96 HIS A O 1
ATOM 805 N N . ASN A 1 97 ? 39.612 2.350 -63.956 1.00 98.00 97 ASN A N 1
ATOM 806 C CA . ASN A 1 97 ? 40.175 3.168 -62.882 1.00 98.00 97 ASN A CA 1
ATOM 807 C C . ASN A 1 97 ? 39.067 3.784 -62.012 1.00 98.00 97 ASN A C 1
ATOM 809 O O . ASN A 1 97 ? 39.134 3.688 -60.787 1.00 98.00 97 ASN A O 1
ATOM 813 N N . GLU A 1 98 ? 38.012 4.325 -62.629 1.00 98.19 98 GLU A N 1
ATOM 814 C CA . GLU A 1 98 ? 36.846 4.866 -61.918 1.00 98.19 98 GLU A CA 1
ATOM 815 C C . GLU A 1 98 ? 36.128 3.787 -61.085 1.00 98.19 98 GLU A C 1
ATOM 817 O O . GLU A 1 98 ? 35.799 4.015 -59.919 1.00 98.19 98 GLU A O 1
ATOM 822 N N . TYR A 1 99 ? 35.956 2.570 -61.623 1.00 98.44 99 TYR A N 1
ATOM 823 C CA . TYR A 1 99 ? 35.401 1.444 -60.863 1.00 98.44 99 TYR A CA 1
ATOM 824 C C . TYR A 1 99 ? 36.268 1.088 -59.647 1.00 98.44 99 TYR A C 1
ATOM 826 O O . TYR A 1 99 ? 35.740 0.895 -58.550 1.00 98.44 99 TYR A O 1
ATOM 834 N N . ILE A 1 100 ? 37.595 1.032 -59.803 1.00 98.44 100 ILE A N 1
ATOM 835 C CA . ILE A 1 100 ? 38.513 0.745 -58.695 1.00 98.44 100 ILE A CA 1
ATOM 836 C C . ILE A 1 100 ? 38.451 1.838 -57.620 1.00 98.44 100 ILE A C 1
ATOM 838 O O . ILE A 1 100 ? 38.387 1.501 -56.433 1.00 98.44 100 ILE A O 1
ATOM 842 N N . LEU A 1 101 ? 38.400 3.118 -58.000 1.00 98.00 101 LEU A N 1
ATOM 843 C CA . LEU A 1 101 ? 38.242 4.237 -57.064 1.00 98.00 101 LEU A CA 1
ATOM 844 C C . LEU A 1 101 ? 36.912 4.147 -56.301 1.00 98.00 101 LEU A C 1
ATOM 846 O O . LEU A 1 101 ? 36.902 4.154 -55.066 1.00 98.00 101 LEU A O 1
ATOM 850 N N . GLN A 1 102 ? 35.793 3.989 -57.013 1.00 98.06 102 GLN A N 1
ATOM 851 C CA . GLN A 1 102 ? 34.460 3.964 -56.408 1.00 98.06 102 GLN A CA 1
ATOM 852 C C . GLN A 1 102 ? 34.240 2.720 -55.527 1.00 98.06 102 GLN A C 1
ATOM 854 O O . GLN A 1 102 ? 33.653 2.840 -54.448 1.00 98.06 102 GLN A O 1
ATOM 859 N N . LYS A 1 103 ? 34.765 1.550 -55.923 1.00 98.12 103 LYS A N 1
ATOM 860 C CA . LYS A 1 103 ? 34.785 0.326 -55.100 1.00 98.12 103 LYS A CA 1
ATOM 861 C C . LYS A 1 103 ? 35.605 0.518 -53.822 1.00 98.12 103 LYS A C 1
ATOM 863 O O . LYS A 1 103 ? 35.160 0.135 -52.747 1.00 98.12 103 LYS A O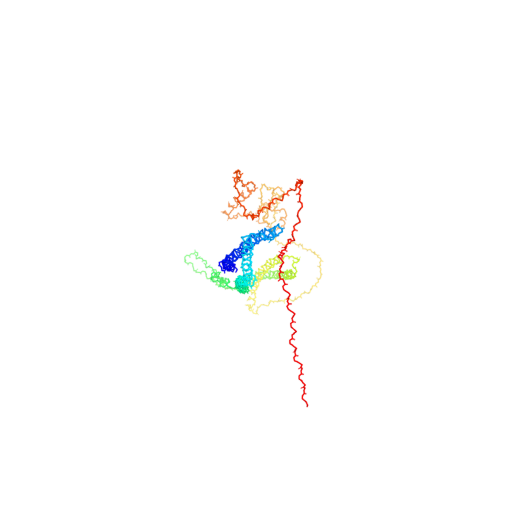 1
ATOM 868 N N . THR A 1 104 ? 36.787 1.128 -53.923 1.00 98.19 104 THR A N 1
ATOM 869 C CA . THR A 1 104 ? 37.648 1.380 -52.754 1.00 98.19 104 THR A CA 1
ATOM 870 C C . THR A 1 104 ? 36.960 2.327 -51.770 1.00 98.19 104 THR A C 1
ATOM 872 O O . THR A 1 104 ? 36.912 2.037 -50.579 1.00 98.19 104 THR A O 1
ATOM 875 N N . SER A 1 105 ? 36.332 3.399 -52.269 1.00 97.50 105 SER A N 1
ATOM 876 C CA . SER A 1 105 ? 35.535 4.321 -51.449 1.00 97.50 105 SER A CA 1
ATOM 877 C C . SER A 1 105 ? 34.353 3.636 -50.750 1.00 97.50 105 SER A C 1
ATOM 879 O O . SER A 1 105 ? 34.091 3.941 -49.586 1.00 97.50 105 SER A O 1
ATOM 881 N N . PHE A 1 106 ? 33.657 2.714 -51.425 1.00 98.25 106 PHE A N 1
ATOM 882 C CA . PHE A 1 106 ? 32.575 1.934 -50.821 1.00 98.25 106 PHE A CA 1
ATOM 883 C C . PHE A 1 106 ? 33.086 1.008 -49.714 1.00 98.25 106 PHE A C 1
ATOM 885 O O . PHE A 1 106 ? 32.541 1.034 -48.615 1.00 98.25 106 PHE A O 1
ATOM 892 N N . ASN A 1 107 ? 34.166 0.260 -49.963 1.00 98.06 107 ASN A N 1
ATOM 893 C CA . ASN A 1 107 ? 34.763 -0.618 -48.956 1.00 98.06 107 ASN A CA 1
ATOM 894 C C . ASN A 1 107 ? 35.188 0.171 -47.706 1.00 98.06 107 ASN A C 1
ATOM 896 O O . ASN A 1 107 ? 34.869 -0.235 -46.598 1.00 98.06 107 ASN A O 1
ATOM 900 N N . SER A 1 108 ? 35.810 1.347 -47.858 1.00 97.81 108 SER A N 1
ATOM 901 C CA . SER A 1 108 ? 36.161 2.189 -46.703 1.00 97.81 108 SER A CA 1
ATOM 902 C C . SER A 1 108 ? 34.942 2.680 -45.908 1.00 97.81 108 SER A C 1
ATOM 904 O O . SER A 1 108 ? 35.012 2.758 -44.684 1.00 97.81 108 SER A O 1
ATOM 906 N N . LEU A 1 109 ? 33.818 2.993 -46.568 1.00 97.31 109 LEU A N 1
ATOM 907 C CA . LEU A 1 109 ? 32.568 3.354 -45.885 1.00 97.31 109 LEU A CA 1
ATOM 908 C C . LEU A 1 109 ? 31.949 2.151 -45.156 1.00 97.31 109 LEU A C 1
ATOM 910 O O . LEU A 1 109 ? 31.480 2.289 -44.027 1.00 97.31 109 LEU A O 1
ATOM 914 N N . HIS A 1 110 ? 31.948 0.988 -45.806 1.00 96.69 110 HIS A N 1
ATOM 915 C CA . HIS A 1 110 ? 31.479 -0.275 -45.247 1.00 96.69 110 HIS A CA 1
ATOM 916 C C . HIS A 1 110 ? 32.274 -0.645 -43.986 1.00 96.69 110 HIS A C 1
ATOM 918 O O . HIS A 1 110 ? 31.683 -0.912 -42.940 1.00 96.69 110 HIS A O 1
ATOM 924 N N . ASP A 1 111 ? 33.603 -0.593 -44.062 1.00 97.44 111 ASP A N 1
ATOM 925 C CA . ASP A 1 111 ? 34.497 -0.990 -42.975 1.00 97.44 111 ASP A CA 1
ATOM 926 C C . ASP A 1 111 ? 34.453 -0.003 -41.799 1.00 97.44 111 ASP A C 1
ATOM 928 O O . ASP A 1 111 ? 34.470 -0.431 -40.648 1.00 97.44 111 ASP A O 1
ATOM 932 N N . GLU A 1 112 ? 34.305 1.305 -42.042 1.00 96.44 112 GLU A N 1
ATOM 933 C CA . GLU A 1 112 ? 34.058 2.279 -40.967 1.00 96.44 112 GLU A CA 1
ATOM 934 C C . GLU A 1 112 ? 32.700 2.028 -40.288 1.00 96.44 112 GLU A C 1
ATOM 936 O O . GLU A 1 112 ? 32.609 2.041 -39.058 1.00 96.44 112 GLU A O 1
ATOM 941 N N . PHE A 1 113 ? 31.643 1.750 -41.062 1.00 95.75 113 PHE A N 1
ATOM 942 C CA . PHE A 1 113 ? 30.317 1.514 -40.494 1.00 95.75 113 PHE A CA 1
ATOM 943 C C . PHE A 1 113 ? 30.257 0.218 -39.672 1.00 95.75 113 PHE A C 1
ATOM 945 O O . PHE A 1 113 ? 29.943 0.257 -38.482 1.00 95.75 113 PHE A O 1
ATOM 952 N N . TYR A 1 114 ? 30.581 -0.923 -40.282 1.00 95.88 114 TYR A N 1
ATOM 953 C CA . TYR A 1 114 ? 30.484 -2.236 -39.636 1.00 95.88 114 TYR A CA 1
ATOM 954 C C . TYR A 1 114 ? 31.656 -2.546 -38.694 1.00 95.88 114 TYR A C 1
ATOM 956 O O . TYR A 1 114 ? 31.513 -3.396 -37.818 1.00 95.88 114 TYR A O 1
ATOM 964 N N . GLY A 1 115 ? 32.801 -1.873 -38.851 1.00 95.81 115 GLY A N 1
ATOM 965 C CA . GLY A 1 115 ? 33.978 -2.031 -37.992 1.00 95.81 115 GLY A CA 1
ATOM 966 C C . GLY A 1 115 ? 34.020 -1.093 -36.784 1.00 95.81 115 GLY A C 1
ATOM 967 O O . GLY A 1 115 ? 34.666 -1.437 -35.796 1.00 95.81 115 GLY A O 1
ATOM 968 N N . ARG A 1 116 ? 33.331 0.060 -36.822 1.00 96.31 116 ARG A N 1
ATOM 969 C CA . ARG A 1 116 ? 33.259 1.009 -35.693 1.00 96.31 116 ARG A CA 1
ATOM 970 C C . ARG A 1 116 ? 31.836 1.470 -35.382 1.00 96.31 116 ARG A C 1
ATOM 972 O O . ARG A 1 116 ? 31.339 1.178 -34.300 1.00 96.31 116 ARG A O 1
ATOM 979 N N . GLN A 1 117 ? 31.176 2.157 -36.316 1.00 95.75 117 GLN A N 1
ATOM 980 C CA . GLN A 1 117 ? 29.951 2.925 -36.023 1.00 95.75 117 GLN A CA 1
ATOM 981 C C . GLN A 1 117 ? 28.805 2.064 -35.461 1.00 95.75 117 GLN A C 1
ATOM 983 O O . GLN A 1 117 ? 28.044 2.529 -34.616 1.00 95.75 117 GLN A O 1
ATOM 988 N N . VAL A 1 118 ? 28.684 0.802 -35.891 1.00 95.81 118 VAL A N 1
ATOM 989 C CA . VAL A 1 118 ? 27.706 -0.151 -35.335 1.00 95.81 118 VAL A CA 1
ATOM 990 C C . VAL A 1 118 ? 27.946 -0.425 -33.848 1.00 95.81 118 VAL A C 1
ATOM 992 O O . VAL A 1 118 ? 26.974 -0.521 -33.104 1.00 95.81 118 VAL A O 1
ATOM 995 N N . TYR A 1 119 ? 29.200 -0.536 -33.404 1.00 96.69 119 TYR A N 1
ATOM 996 C CA . TYR A 1 119 ? 29.529 -0.790 -31.999 1.00 96.69 119 TYR A CA 1
ATOM 997 C C . TYR A 1 119 ? 29.264 0.449 -31.141 1.00 96.69 119 TYR A C 1
ATOM 999 O O . TYR A 1 119 ? 28.539 0.340 -30.157 1.00 96.69 119 TYR A O 1
ATOM 1007 N N . ASP A 1 120 ? 29.712 1.629 -31.584 1.00 96.94 120 ASP A N 1
ATOM 1008 C CA . ASP A 1 120 ? 29.417 2.907 -30.914 1.00 96.94 120 ASP A CA 1
ATOM 1009 C C . ASP A 1 120 ? 27.893 3.104 -30.749 1.00 96.94 120 ASP A C 1
ATOM 1011 O O . ASP A 1 120 ? 27.394 3.445 -29.676 1.00 96.94 120 ASP A O 1
ATOM 1015 N N . MET A 1 121 ? 27.117 2.803 -31.799 1.00 96.88 121 MET A N 1
ATOM 1016 C CA . MET A 1 121 ? 25.654 2.829 -31.756 1.00 96.88 121 MET A CA 1
ATOM 1017 C C . MET A 1 121 ? 25.051 1.797 -30.786 1.00 96.88 121 MET A C 1
ATOM 1019 O O . MET A 1 121 ? 24.016 2.076 -30.176 1.00 96.88 121 MET A O 1
ATOM 1023 N N . LEU A 1 122 ? 25.629 0.601 -30.656 1.00 96.94 122 LEU A N 1
ATOM 1024 C CA . LEU A 1 122 ? 25.152 -0.413 -29.709 1.00 96.94 122 LEU A CA 1
ATOM 1025 C C . LEU A 1 122 ? 25.427 0.005 -28.258 1.00 96.94 122 LEU A C 1
ATOM 1027 O O . LEU A 1 122 ? 24.536 -0.150 -27.421 1.00 96.94 122 LEU A O 1
ATOM 1031 N N . ASP A 1 123 ? 26.579 0.617 -27.985 1.00 98.06 123 ASP A N 1
ATOM 1032 C CA . ASP A 1 123 ? 26.917 1.180 -26.673 1.00 98.06 123 ASP A CA 1
ATOM 1033 C C . ASP A 1 123 ? 25.970 2.337 -26.298 1.00 98.06 123 ASP A C 1
ATOM 1035 O O . ASP A 1 123 ? 25.451 2.387 -25.178 1.00 98.06 123 ASP A O 1
ATOM 1039 N N . GLU A 1 124 ? 25.641 3.229 -27.243 1.00 97.44 124 GLU A N 1
ATOM 1040 C CA . GLU A 1 124 ? 24.611 4.262 -27.044 1.00 97.44 124 GLU A CA 1
ATOM 1041 C C . GLU A 1 124 ? 23.233 3.659 -26.718 1.00 97.44 124 GLU A C 1
ATOM 1043 O O . GLU A 1 124 ? 22.525 4.140 -25.823 1.00 97.44 124 GLU A O 1
ATOM 1048 N N . LEU A 1 125 ? 22.835 2.599 -27.430 1.00 97.44 125 LEU A N 1
ATOM 1049 C CA . LEU A 1 125 ? 21.564 1.910 -27.211 1.00 97.44 125 LEU A CA 1
ATOM 1050 C C . LEU A 1 125 ? 21.527 1.228 -25.834 1.00 97.44 125 LEU A C 1
ATOM 1052 O O . LEU A 1 125 ? 20.514 1.321 -25.131 1.00 97.44 125 LEU A O 1
ATOM 1056 N N . GLN A 1 126 ? 22.634 0.604 -25.422 1.00 97.56 126 GLN A N 1
ATOM 1057 C CA . GLN A 1 126 ? 22.800 0.037 -24.087 1.00 97.56 126 GLN A CA 1
ATOM 1058 C C . GLN A 1 126 ? 22.697 1.128 -23.014 1.00 97.56 126 GLN A C 1
ATOM 1060 O O . GLN A 1 126 ? 21.891 0.987 -22.097 1.00 97.56 126 GLN A O 1
ATOM 1065 N N . ALA A 1 127 ? 23.395 2.257 -23.157 1.00 97.31 127 ALA A N 1
ATOM 1066 C CA . ALA A 1 127 ? 23.323 3.371 -22.206 1.00 97.31 127 ALA A CA 1
ATOM 1067 C C . ALA A 1 127 ? 21.903 3.974 -22.091 1.00 97.31 127 ALA A C 1
ATOM 1069 O O . ALA A 1 127 ? 21.450 4.350 -21.002 1.00 97.31 127 ALA A O 1
ATOM 1070 N N . ILE A 1 128 ? 21.151 4.039 -23.199 1.00 96.81 128 ILE A N 1
ATOM 1071 C CA . ILE A 1 128 ? 19.731 4.428 -23.189 1.00 96.81 128 ILE A CA 1
ATOM 1072 C C . ILE A 1 128 ? 18.897 3.430 -22.370 1.00 96.81 128 ILE A C 1
ATOM 1074 O O . ILE A 1 128 ? 18.050 3.865 -21.581 1.00 96.81 128 ILE A O 1
ATOM 1078 N N . HIS A 1 129 ? 19.134 2.126 -22.540 1.00 96.00 129 HIS A N 1
ATOM 1079 C CA . HIS A 1 129 ? 18.423 1.061 -21.833 1.00 96.00 129 HIS A CA 1
ATOM 1080 C C . HIS A 1 129 ? 18.772 1.007 -20.337 1.00 96.00 129 HIS A C 1
ATOM 1082 O O . HIS A 1 129 ? 17.870 0.984 -19.501 1.00 96.00 129 HIS A O 1
ATOM 1088 N N . GLU A 1 130 ? 20.056 1.061 -19.983 1.00 97.25 130 GLU A N 1
ATOM 1089 C CA . GLU A 1 130 ? 20.533 1.041 -18.598 1.00 97.25 130 GLU A CA 1
ATOM 1090 C C . GLU A 1 130 ? 19.934 2.178 -17.768 1.00 97.25 130 GLU A C 1
ATOM 1092 O O . GLU A 1 130 ? 19.446 1.947 -16.662 1.00 97.25 130 GLU A O 1
ATOM 1097 N N . ASP A 1 131 ? 19.895 3.401 -18.303 1.00 96.25 131 ASP A N 1
ATOM 1098 C CA . ASP A 1 131 ? 19.322 4.542 -17.586 1.00 96.25 131 ASP A CA 1
ATOM 1099 C C . ASP A 1 131 ? 17.782 4.473 -17.493 1.00 96.25 131 ASP A C 1
ATOM 1101 O O . ASP A 1 131 ? 17.202 4.900 -16.493 1.00 96.25 131 ASP A O 1
ATOM 1105 N N . LEU A 1 132 ? 17.100 3.854 -18.470 1.00 95.50 132 LEU A N 1
ATOM 1106 C CA . LEU A 1 132 ? 15.668 3.538 -18.359 1.00 95.50 132 LEU A CA 1
ATOM 1107 C C . LEU A 1 132 ? 15.407 2.529 -17.224 1.00 95.50 132 LEU A C 1
ATOM 1109 O O . LEU A 1 132 ? 14.549 2.771 -16.374 1.00 95.50 132 LEU A O 1
ATOM 1113 N N . VAL A 1 133 ? 16.166 1.429 -17.177 1.00 95.69 133 VAL A N 1
ATOM 1114 C CA . VAL A 1 133 ? 16.050 0.390 -16.137 1.00 95.69 133 VAL A CA 1
ATOM 1115 C C . VAL A 1 133 ? 16.427 0.938 -14.757 1.00 95.69 133 VAL A C 1
ATOM 1117 O O . VAL A 1 133 ? 15.741 0.665 -13.771 1.00 95.69 133 VAL A O 1
ATOM 1120 N N . LYS A 1 134 ? 17.471 1.768 -14.668 1.00 96.62 134 LYS A N 1
ATOM 1121 C CA . LYS A 1 134 ? 17.901 2.455 -13.441 1.00 96.62 134 LYS A CA 1
ATOM 1122 C C . LYS A 1 134 ? 16.827 3.406 -12.910 1.00 96.62 134 LYS A C 1
ATOM 1124 O O . LYS A 1 134 ? 16.545 3.402 -11.707 1.00 96.62 134 LYS A O 1
ATOM 1129 N N . GLY A 1 135 ? 16.212 4.193 -13.793 1.00 94.94 135 GLY A N 1
ATOM 1130 C CA . GLY A 1 135 ? 15.093 5.064 -13.445 1.00 94.94 135 GLY A CA 1
ATOM 1131 C C . GLY A 1 135 ? 13.885 4.266 -12.948 1.00 94.94 135 GLY A C 1
ATOM 1132 O O . GLY A 1 135 ? 13.406 4.523 -11.845 1.00 94.94 135 GLY A O 1
ATOM 1133 N N . LEU A 1 136 ? 13.475 3.223 -13.681 1.00 94.38 136 LEU A N 1
ATOM 1134 C CA . LEU A 1 136 ? 12.389 2.324 -13.276 1.00 94.38 136 LEU A CA 1
ATOM 1135 C C . LEU A 1 136 ? 12.653 1.674 -11.908 1.00 94.38 136 LEU A C 1
ATOM 1137 O O . LEU A 1 136 ? 11.789 1.724 -11.034 1.00 94.38 136 LEU A O 1
ATOM 1141 N N . LYS A 1 137 ? 13.860 1.137 -11.679 1.00 96.06 137 LYS A N 1
ATOM 1142 C CA . LYS A 1 137 ? 14.286 0.574 -10.385 1.00 96.06 137 LYS A CA 1
ATOM 1143 C C . LYS A 1 137 ? 14.131 1.588 -9.249 1.00 96.06 137 LYS A C 1
ATOM 1145 O O . LYS A 1 137 ? 13.605 1.247 -8.191 1.00 96.06 137 LYS A O 1
ATOM 1150 N N . THR A 1 138 ? 14.564 2.829 -9.466 1.00 95.56 138 THR A N 1
ATOM 1151 C CA . THR A 1 138 ? 14.475 3.904 -8.464 1.00 95.56 138 THR A CA 1
ATOM 1152 C C . THR A 1 138 ? 13.016 4.259 -8.158 1.00 95.56 138 THR A C 1
ATOM 1154 O O . THR A 1 138 ? 12.634 4.358 -6.991 1.00 95.56 138 THR A O 1
ATOM 1157 N N . SER A 1 139 ? 12.172 4.373 -9.187 1.00 94.00 139 SER A N 1
ATOM 1158 C CA . SER A 1 139 ? 10.734 4.622 -9.041 1.00 94.00 139 SER A CA 1
ATOM 1159 C C . SER A 1 139 ? 10.002 3.476 -8.330 1.00 94.00 139 SER A C 1
ATOM 1161 O O . SER A 1 139 ? 9.203 3.733 -7.431 1.00 94.00 139 SER A O 1
ATOM 1163 N N . MET A 1 140 ? 10.300 2.215 -8.661 1.00 93.69 140 MET A N 1
ATOM 1164 C CA . MET A 1 140 ? 9.718 1.041 -7.994 1.00 93.69 140 MET A CA 1
ATOM 1165 C C . MET A 1 140 ? 10.151 0.932 -6.528 1.00 93.69 140 MET A C 1
ATOM 1167 O O . MET A 1 140 ? 9.313 0.672 -5.667 1.00 93.69 140 MET A O 1
ATOM 1171 N N . HIS A 1 141 ? 11.424 1.197 -6.219 1.00 95.56 141 HIS A N 1
ATOM 1172 C CA . HIS A 1 141 ? 11.914 1.236 -4.838 1.00 95.56 141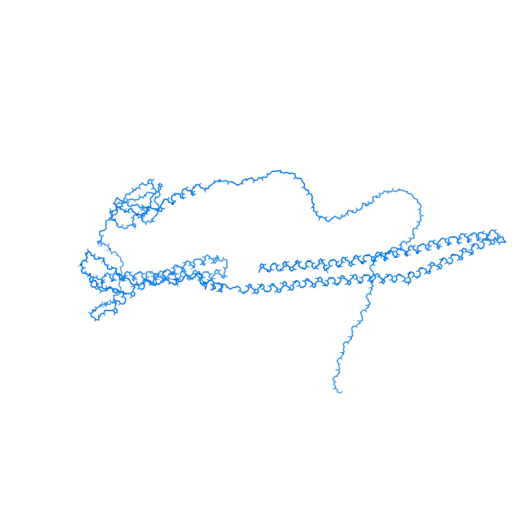 HIS A CA 1
ATOM 1173 C C . HIS A 1 141 ? 11.174 2.299 -4.013 1.00 95.56 141 HIS A C 1
ATOM 1175 O O . HIS A 1 141 ? 10.668 2.013 -2.931 1.00 95.56 141 HIS A O 1
ATOM 1181 N N . LYS A 1 142 ? 11.042 3.520 -4.550 1.00 94.38 142 LYS A N 1
ATOM 1182 C CA . LYS A 1 142 ? 10.284 4.613 -3.921 1.00 94.38 142 LYS A CA 1
ATOM 1183 C C . LYS A 1 142 ? 8.810 4.243 -3.698 1.00 94.38 142 LYS A C 1
ATOM 1185 O O . LYS A 1 142 ? 8.250 4.572 -2.657 1.00 94.38 142 LYS A O 1
ATOM 1190 N N . CYS A 1 143 ? 8.208 3.514 -4.640 1.00 95.31 143 CYS A N 1
ATOM 1191 C CA . CYS A 1 143 ? 6.843 2.995 -4.536 1.00 95.31 143 CYS A CA 1
ATOM 1192 C C . CYS A 1 143 ? 6.693 2.034 -3.345 1.00 95.31 143 CYS A C 1
ATOM 1194 O O . CYS A 1 143 ? 5.835 2.243 -2.485 1.00 95.31 143 CYS A O 1
ATOM 1196 N N . GLY A 1 144 ? 7.583 1.040 -3.246 1.00 94.94 144 GLY A N 1
ATOM 1197 C CA . GLY A 1 144 ? 7.617 0.092 -2.129 1.00 94.94 144 GLY A CA 1
ATOM 1198 C C . GLY A 1 144 ? 7.831 0.774 -0.774 1.00 94.94 144 GLY A C 1
ATOM 1199 O O . GLY A 1 144 ? 7.098 0.498 0.171 1.00 94.94 144 GLY A O 1
ATOM 1200 N N . GLU A 1 145 ? 8.761 1.728 -0.689 1.00 95.69 145 GLU A N 1
ATOM 1201 C CA . GLU A 1 145 ? 9.041 2.499 0.533 1.00 95.69 145 GLU A CA 1
ATOM 1202 C C . GLU A 1 145 ? 7.837 3.313 1.029 1.00 95.69 145 GLU A C 1
ATOM 1204 O O . GLU A 1 145 ? 7.560 3.374 2.232 1.00 95.69 145 GLU A O 1
ATOM 1209 N N . MET A 1 146 ? 7.079 3.911 0.107 1.00 94.06 146 MET A N 1
ATOM 1210 C CA . MET A 1 146 ? 5.853 4.640 0.435 1.00 94.06 146 MET A CA 1
ATOM 1211 C C . MET A 1 146 ? 4.741 3.706 0.929 1.00 94.06 146 MET A C 1
ATOM 1213 O O . MET A 1 146 ? 4.100 4.010 1.937 1.00 94.06 146 MET A O 1
ATOM 1217 N N . MET A 1 147 ? 4.538 2.551 0.280 1.00 94.06 147 MET A N 1
ATOM 1218 C CA . MET A 1 147 ? 3.582 1.542 0.759 1.00 94.06 147 MET A CA 1
ATOM 1219 C C . MET A 1 147 ? 3.984 0.986 2.130 1.00 94.06 147 MET A C 1
ATOM 1221 O O . MET A 1 147 ? 3.140 0.889 3.021 1.00 94.06 147 MET A O 1
ATOM 1225 N N . ARG A 1 148 ? 5.277 0.694 2.332 1.00 96.56 148 ARG A N 1
ATOM 1226 C CA . ARG A 1 148 ? 5.842 0.240 3.611 1.00 96.56 148 ARG A CA 1
ATOM 1227 C C . ARG A 1 148 ? 5.591 1.259 4.719 1.00 96.56 148 ARG A C 1
ATOM 1229 O O . ARG A 1 148 ? 5.153 0.884 5.802 1.00 96.56 148 ARG A O 1
ATOM 1236 N N . THR A 1 149 ? 5.801 2.543 4.434 1.00 94.56 149 THR A N 1
ATOM 1237 C CA . THR A 1 149 ? 5.560 3.631 5.391 1.00 94.56 149 THR A CA 1
ATOM 1238 C C . THR A 1 149 ? 4.074 3.764 5.735 1.00 94.56 149 THR A C 1
ATOM 1240 O O . THR A 1 149 ? 3.747 3.940 6.908 1.00 94.56 149 THR A O 1
ATOM 1243 N N . LYS A 1 150 ? 3.156 3.625 4.760 1.00 94.44 150 LYS A N 1
ATOM 1244 C CA . LYS A 1 150 ? 1.713 3.566 5.055 1.00 94.44 150 LYS A CA 1
ATOM 1245 C C . LYS A 1 150 ? 1.403 2.384 5.980 1.00 94.44 150 LYS A C 1
ATOM 1247 O O . LYS A 1 150 ? 0.838 2.594 7.046 1.00 94.44 150 LYS A O 1
ATOM 1252 N N . ALA A 1 151 ? 1.823 1.173 5.610 1.00 94.62 151 ALA A N 1
ATOM 1253 C CA . ALA A 1 151 ? 1.553 -0.041 6.380 1.00 94.62 151 ALA A CA 1
ATOM 1254 C C . ALA A 1 151 ? 2.094 0.034 7.821 1.00 94.62 151 ALA A C 1
ATOM 1256 O O . ALA A 1 151 ? 1.412 -0.387 8.753 1.00 94.62 151 ALA A O 1
ATOM 1257 N N . GLN A 1 152 ? 3.278 0.625 8.021 1.00 96.19 152 GLN A N 1
ATOM 1258 C CA . GLN A 1 152 ? 3.833 0.880 9.354 1.00 96.19 152 GLN A CA 1
ATOM 1259 C C . GLN A 1 152 ? 2.954 1.838 10.171 1.00 96.19 152 GLN A C 1
ATOM 1261 O O . GLN A 1 152 ? 2.610 1.506 11.303 1.00 96.19 152 GLN A O 1
ATOM 1266 N N . LYS A 1 153 ? 2.531 2.976 9.596 1.00 93.56 153 LYS A N 1
ATOM 1267 C CA . LYS A 1 153 ? 1.620 3.924 10.267 1.00 93.56 153 LYS A CA 1
ATOM 1268 C C . LYS A 1 153 ? 0.283 3.264 10.634 1.00 93.56 153 LYS A C 1
ATOM 1270 O O . LYS A 1 153 ? -0.137 3.367 11.783 1.00 93.56 153 LYS A O 1
ATOM 1275 N N . THR A 1 154 ? -0.347 2.552 9.695 1.00 92.19 154 THR A N 1
ATOM 1276 C CA . THR A 1 154 ? -1.605 1.819 9.925 1.00 92.19 154 THR A CA 1
ATOM 1277 C C . THR A 1 154 ? -1.447 0.783 11.044 1.00 92.19 154 THR A C 1
ATOM 1279 O O . THR A 1 154 ? -2.298 0.710 11.924 1.00 92.19 154 THR A O 1
ATOM 1282 N N . CYS A 1 155 ? -0.337 0.035 11.073 1.00 93.81 155 CYS A N 1
ATOM 1283 C CA . CYS A 1 155 ? -0.046 -0.940 12.126 1.00 93.81 155 CYS A CA 1
ATOM 1284 C C . CYS A 1 155 ? 0.074 -0.283 13.513 1.00 93.81 155 CYS A C 1
ATOM 1286 O O . CYS A 1 155 ? -0.672 -0.644 14.420 1.00 93.81 155 CYS A O 1
ATOM 1288 N N . SER A 1 156 ? 0.937 0.730 13.674 1.00 92.56 156 SER A N 1
ATOM 1289 C CA . SER A 1 156 ? 1.111 1.436 14.958 1.00 92.56 156 SER A CA 1
ATOM 1290 C C . SER A 1 156 ? -0.195 2.031 15.490 1.00 92.56 156 SER A C 1
ATOM 1292 O O . SER A 1 156 ? -0.464 2.000 16.689 1.00 92.56 156 SER A O 1
ATOM 1294 N N . HIS A 1 157 ? -1.020 2.560 14.592 1.00 88.75 157 HIS A N 1
ATOM 1295 C CA . HIS A 1 157 ? -2.295 3.172 14.928 1.00 88.75 157 HIS A CA 1
ATOM 1296 C C . HIS A 1 157 ? -3.371 2.138 15.311 1.00 88.75 157 HIS A C 1
ATOM 1298 O O . HIS A 1 157 ? -4.067 2.333 16.307 1.00 88.75 157 HIS A O 1
ATOM 1304 N N . LEU A 1 158 ? -3.453 0.999 14.609 1.00 90.44 158 LEU A N 1
ATOM 1305 C CA . LEU A 1 158 ? -4.327 -0.115 15.000 1.00 90.44 158 LEU A CA 1
ATOM 1306 C C . LEU A 1 158 ? -3.935 -0.708 16.362 1.00 90.44 158 LEU A C 1
ATOM 1308 O O . LEU A 1 158 ? -4.822 -1.024 17.153 1.00 90.44 158 LEU A O 1
ATOM 1312 N N . THR A 1 159 ? -2.639 -0.794 16.682 1.00 93.81 159 THR A N 1
ATOM 1313 C CA . THR A 1 159 ? -2.177 -1.182 18.026 1.00 93.81 159 THR A CA 1
ATOM 1314 C C . THR A 1 159 ? -2.717 -0.225 19.092 1.00 93.81 159 THR A C 1
ATOM 1316 O O . THR A 1 159 ? -3.313 -0.674 20.069 1.00 93.81 159 THR A O 1
ATOM 1319 N N . SER A 1 160 ? -2.617 1.091 18.872 1.00 90.88 160 SER A N 1
ATOM 1320 C CA . SER A 1 160 ? -3.148 2.095 19.807 1.00 90.88 160 SER A CA 1
ATOM 1321 C C . SER A 1 160 ? -4.681 2.055 19.939 1.00 90.88 160 SER A C 1
ATOM 1323 O O . SER A 1 160 ? -5.224 2.299 21.022 1.00 90.88 160 SER A O 1
ATOM 1325 N N . PHE A 1 161 ? -5.404 1.690 18.873 1.00 91.31 161 PHE A N 1
ATOM 1326 C CA . PHE A 1 161 ? -6.842 1.421 18.950 1.00 91.31 161 PHE A CA 1
ATOM 1327 C C . PHE A 1 161 ? -7.145 0.208 19.841 1.00 91.31 161 PHE A C 1
ATOM 1329 O O . PHE A 1 161 ? -7.986 0.320 20.733 1.00 91.31 161 PHE A O 1
ATOM 1336 N N . VAL A 1 162 ? -6.436 -0.913 19.664 1.00 93.38 162 VAL A N 1
ATOM 1337 C CA . VAL A 1 162 ? -6.600 -2.116 20.504 1.00 93.38 162 VAL A CA 1
ATOM 1338 C C . VAL A 1 162 ? -6.301 -1.808 21.973 1.00 93.38 162 VAL A C 1
ATOM 1340 O O . VAL A 1 162 ? -7.121 -2.131 22.829 1.00 93.38 162 VAL A O 1
ATOM 1343 N N . GLU A 1 163 ? -5.205 -1.101 22.263 1.00 92.69 163 GLU A N 1
ATOM 1344 C CA . GLU A 1 163 ? -4.881 -0.613 23.614 1.00 92.69 163 GLU A CA 1
ATOM 1345 C C . GLU A 1 163 ? -5.983 0.283 24.197 1.00 92.69 163 GLU A C 1
ATOM 1347 O O . GLU A 1 163 ? -6.206 0.310 25.406 1.00 92.69 163 GLU A O 1
ATOM 1352 N N . THR A 1 164 ? -6.665 1.062 23.354 1.00 90.69 164 THR A N 1
ATOM 1353 C CA . THR A 1 164 ? -7.751 1.951 23.783 1.00 90.69 164 THR A CA 1
ATOM 1354 C C . THR A 1 164 ? -9.031 1.181 24.080 1.00 90.69 164 THR A C 1
ATOM 1356 O O . THR A 1 164 ? -9.674 1.457 25.090 1.00 90.69 164 THR A O 1
ATOM 1359 N N . VAL A 1 165 ? -9.367 0.174 23.273 1.00 92.00 165 VAL A N 1
ATOM 1360 C CA . VAL A 1 165 ? -10.492 -0.732 23.546 1.00 92.00 165 VAL A CA 1
ATOM 1361 C C . VAL A 1 165 ? -10.223 -1.581 24.792 1.00 92.00 165 VAL A C 1
ATOM 1363 O O . VAL A 1 165 ? -11.134 -1.779 25.590 1.00 92.00 165 VAL A O 1
ATOM 1366 N N . SER A 1 166 ? -8.980 -2.014 25.035 1.00 92.94 166 SER A N 1
ATOM 1367 C CA . SER A 1 166 ? -8.637 -2.792 26.235 1.00 92.94 166 SER A CA 1
ATOM 1368 C C . SER A 1 166 ? -8.723 -2.004 27.549 1.00 92.94 166 SER A C 1
ATOM 1370 O O . SER A 1 166 ? -8.658 -2.613 28.612 1.00 92.94 166 SER A O 1
ATOM 1372 N N . ARG A 1 167 ? -8.859 -0.669 27.499 1.00 91.75 167 ARG A N 1
ATOM 1373 C CA . ARG A 1 167 ? -9.101 0.181 28.681 1.00 91.75 167 ARG A CA 1
ATOM 1374 C C . ARG A 1 167 ? -10.585 0.334 29.040 1.00 91.75 167 ARG A C 1
ATOM 1376 O O . ARG A 1 167 ? -10.878 0.935 30.064 1.00 91.75 167 ARG A O 1
ATOM 1383 N N . VAL A 1 168 ? -11.519 -0.176 28.230 1.00 92.62 168 VAL A N 1
ATOM 1384 C CA . VAL A 1 168 ? -12.961 -0.088 28.526 1.00 92.62 168 VAL A CA 1
ATOM 1385 C C . VAL A 1 168 ? -13.292 -0.950 29.747 1.00 92.62 168 VAL A C 1
ATOM 1387 O O . VAL A 1 168 ? -13.081 -2.163 29.729 1.00 92.62 168 VAL A O 1
ATOM 1390 N N . ASN A 1 169 ? -13.826 -0.331 30.803 1.00 93.06 169 ASN A N 1
ATOM 1391 C CA . ASN A 1 169 ? -14.037 -0.973 32.098 1.00 93.06 169 ASN A CA 1
ATOM 1392 C C . ASN A 1 169 ? -15.413 -0.620 32.682 1.00 93.06 169 ASN A C 1
ATOM 1394 O O . ASN A 1 169 ? -15.587 0.397 33.350 1.00 93.06 169 ASN A O 1
ATOM 1398 N N . ALA A 1 170 ? -16.377 -1.530 32.522 1.00 93.31 170 ALA A N 1
ATOM 1399 C CA . ALA A 1 170 ? -17.750 -1.333 32.988 1.00 93.31 170 ALA A CA 1
ATOM 1400 C C . ALA A 1 170 ? -17.875 -1.082 34.507 1.00 93.31 170 ALA A C 1
ATOM 1402 O O . ALA A 1 170 ? -18.845 -0.463 34.947 1.00 93.31 170 ALA A O 1
ATOM 1403 N N . SER A 1 171 ? -16.922 -1.546 35.330 1.00 92.56 171 SER A N 1
ATOM 1404 C CA . SER A 1 171 ? -16.930 -1.258 36.772 1.00 92.56 171 SER A CA 1
ATOM 1405 C C . SER A 1 171 ? -16.482 0.171 37.080 1.00 92.56 171 SER A C 1
ATOM 1407 O O . SER A 1 171 ? -16.918 0.746 38.074 1.00 92.56 171 SER A O 1
ATOM 1409 N N . GLU A 1 172 ? -15.609 0.732 36.249 1.00 91.88 172 GLU A N 1
ATOM 1410 C CA . GLU A 1 172 ? -15.127 2.106 36.364 1.00 91.88 172 GLU A CA 1
ATOM 1411 C C . GLU A 1 172 ? -16.209 3.063 35.857 1.00 91.88 172 GLU A C 1
ATOM 1413 O O . GLU A 1 172 ? -16.661 3.908 36.631 1.00 91.88 172 GLU A O 1
ATOM 1418 N N . ASP A 1 173 ? -16.759 2.798 34.663 1.00 92.12 173 ASP A N 1
ATOM 1419 C CA . ASP A 1 173 ? -17.891 3.526 34.067 1.00 92.12 173 ASP A CA 1
ATOM 1420 C C . ASP A 1 173 ? -19.093 3.625 35.027 1.00 92.12 173 ASP A C 1
ATOM 1422 O O . ASP A 1 173 ? -19.696 4.687 35.204 1.00 92.12 173 ASP A O 1
ATOM 1426 N N . THR A 1 174 ? -19.456 2.512 35.681 1.00 89.44 174 THR A N 1
ATOM 1427 C CA . THR A 1 174 ? -20.564 2.498 36.651 1.00 89.44 174 THR A CA 1
ATOM 1428 C C . THR A 1 174 ? -20.214 3.204 37.957 1.00 89.44 174 THR A C 1
ATOM 1430 O O . THR A 1 174 ? -21.092 3.839 38.541 1.00 89.44 174 THR A O 1
ATOM 1433 N N . SER A 1 175 ? -18.957 3.156 38.409 1.00 89.12 175 SER A N 1
ATOM 1434 C CA . SER A 1 175 ? -18.523 3.908 39.591 1.00 89.12 175 SER A CA 1
ATOM 1435 C C . SER A 1 175 ? -18.543 5.420 39.345 1.00 89.12 175 SER A C 1
ATOM 1437 O O . SER A 1 175 ? -19.033 6.166 40.192 1.00 89.12 175 SER A O 1
ATOM 1439 N N . GLU A 1 176 ? -18.107 5.877 38.169 1.00 88.94 176 GLU A N 1
ATOM 1440 C CA . GLU A 1 176 ? -18.151 7.288 37.789 1.00 88.94 176 GLU A CA 1
ATOM 1441 C C . GLU A 1 176 ? -19.602 7.768 37.656 1.00 88.94 176 GLU A C 1
ATOM 1443 O O . GLU A 1 176 ? -19.958 8.812 38.204 1.00 88.94 176 GLU A O 1
ATOM 1448 N N . LEU A 1 177 ? -20.481 6.960 37.047 1.00 86.00 177 LEU A N 1
ATOM 1449 C CA . LEU A 1 177 ? -21.915 7.248 36.977 1.00 86.00 177 LEU A CA 1
ATOM 1450 C C . LEU A 1 177 ? -22.584 7.337 38.360 1.00 86.00 177 LEU A C 1
ATOM 1452 O O . LEU A 1 177 ? -23.451 8.184 38.550 1.00 86.00 177 LEU A O 1
ATOM 1456 N N . VAL A 1 178 ? -22.208 6.493 39.326 1.00 82.88 178 VAL A N 1
ATOM 1457 C CA . VAL A 1 178 ? -22.776 6.531 40.689 1.00 82.88 178 VAL A CA 1
ATOM 1458 C C . VAL A 1 178 ? -22.239 7.712 41.499 1.00 82.88 178 VAL A C 1
ATOM 1460 O O . VAL A 1 178 ? -22.991 8.319 42.256 1.00 82.88 178 VAL A O 1
ATOM 1463 N N . ASN A 1 179 ? -20.969 8.083 41.319 1.00 82.19 179 ASN A N 1
ATOM 1464 C CA . ASN A 1 179 ? -20.332 9.195 42.034 1.00 82.19 179 ASN A CA 1
ATOM 1465 C C . ASN A 1 179 ? -20.747 10.587 41.514 1.00 82.19 179 ASN A C 1
ATOM 1467 O O . ASN A 1 179 ? -20.335 11.612 42.063 1.00 82.19 179 ASN A O 1
ATOM 1471 N N . ARG A 1 180 ? -21.580 10.649 40.470 1.00 82.88 180 ARG A N 1
ATOM 1472 C CA . ARG A 1 180 ? -22.115 11.893 39.915 1.00 82.88 180 ARG A CA 1
ATOM 1473 C C . ARG A 1 180 ? -23.071 12.590 40.877 1.00 82.88 180 ARG A C 1
ATOM 1475 O O . ARG A 1 180 ? -24.232 12.219 41.046 1.00 82.88 180 ARG A O 1
ATOM 1482 N N . GLN A 1 181 ? -22.574 13.673 41.468 1.00 72.94 181 GLN A N 1
ATOM 1483 C CA . GLN A 1 181 ? -23.280 14.479 42.464 1.00 72.94 181 GLN A CA 1
ATOM 1484 C C . GLN A 1 181 ? -24.585 15.117 41.946 1.00 72.94 181 GLN A C 1
ATOM 1486 O O . GLN A 1 181 ? -25.420 15.512 42.757 1.00 72.94 181 GLN A O 1
ATOM 1491 N N . ASP A 1 182 ? -24.775 15.211 40.625 1.00 76.56 182 ASP A N 1
ATOM 1492 C CA . ASP A 1 182 ? -26.011 15.663 39.976 1.00 76.56 182 ASP A CA 1
ATOM 1493 C C . ASP A 1 182 ? -27.133 14.607 39.958 1.00 76.56 182 ASP A C 1
ATOM 1495 O O . ASP A 1 182 ? -28.296 14.963 39.778 1.00 76.56 182 ASP A O 1
ATOM 1499 N N . LEU A 1 183 ? -26.806 13.329 40.185 1.00 69.88 183 LEU A N 1
ATOM 1500 C CA . LEU A 1 183 ? -27.765 12.218 40.247 1.00 69.88 183 LEU A CA 1
ATOM 1501 C C . LEU A 1 183 ? -28.147 11.826 41.686 1.00 69.88 183 LEU A C 1
ATOM 1503 O O . LEU A 1 183 ? -29.147 11.137 41.892 1.00 69.88 183 LEU A O 1
ATOM 1507 N N . ILE A 1 184 ? -27.378 12.272 42.684 1.00 68.62 184 ILE A N 1
ATOM 1508 C CA . ILE A 1 184 ? -27.635 12.013 44.107 1.00 68.62 184 ILE A CA 1
ATOM 1509 C C . ILE A 1 184 ? -28.446 13.173 44.697 1.00 68.62 184 ILE A C 1
ATOM 1511 O O . ILE A 1 184 ? -27.913 14.259 44.939 1.00 68.62 184 ILE A O 1
ATOM 1515 N N . ASP A 1 185 ? -29.728 12.932 44.981 1.00 69.75 185 ASP A N 1
ATOM 1516 C CA . ASP A 1 185 ? -30.560 13.891 45.713 1.00 69.75 185 ASP A CA 1
ATOM 1517 C C . ASP A 1 185 ? -30.011 14.102 47.136 1.00 69.75 185 ASP A C 1
ATOM 1519 O O . ASP A 1 185 ? -29.789 13.153 47.893 1.00 69.75 185 ASP A O 1
ATOM 1523 N N . LYS A 1 186 ? -29.807 15.368 47.518 1.00 64.06 186 LYS A N 1
ATOM 1524 C CA . LYS A 1 186 ? -29.161 15.775 48.779 1.00 64.06 186 LYS A CA 1
ATOM 1525 C C . LYS A 1 186 ? -29.956 15.385 50.030 1.00 64.06 186 LYS A C 1
ATOM 1527 O O . LYS A 1 186 ? -29.428 15.491 51.134 1.00 64.06 186 LYS A O 1
ATOM 1532 N N . ALA A 1 187 ? -31.213 14.972 49.867 1.00 65.12 187 ALA A N 1
ATOM 1533 C CA . ALA A 1 187 ? -32.098 14.527 50.940 1.00 65.12 187 ALA A CA 1
ATOM 1534 C C . ALA A 1 187 ? -32.182 12.991 51.099 1.00 65.12 187 ALA A C 1
ATOM 1536 O O . ALA A 1 187 ? -33.010 12.515 51.879 1.00 65.12 187 ALA A O 1
ATOM 1537 N N . TYR A 1 188 ? -31.366 12.209 50.377 1.00 70.75 188 TYR A N 1
ATOM 1538 C CA . TYR A 1 188 ? -31.359 10.745 50.472 1.00 70.75 188 TYR A CA 1
ATOM 1539 C C . TYR A 1 188 ? -30.192 10.207 51.335 1.00 70.75 188 TYR A C 1
ATOM 1541 O O . TYR A 1 188 ? -29.059 10.656 51.162 1.00 70.75 188 TYR A O 1
ATOM 1549 N N . PRO A 1 189 ? -30.415 9.207 52.216 1.00 79.31 189 PRO A N 1
ATOM 1550 C CA . PRO A 1 189 ? -31.705 8.609 52.559 1.00 79.31 189 PRO A CA 1
ATOM 1551 C C . PRO A 1 189 ? -32.573 9.554 53.414 1.00 79.31 189 PRO A C 1
ATOM 1553 O O . PRO A 1 189 ? -32.040 10.284 54.253 1.00 79.31 189 PRO A O 1
ATOM 1556 N N . PRO A 1 190 ? -33.910 9.524 53.254 1.00 82.75 190 PRO A N 1
ATOM 1557 C CA . PRO A 1 190 ? -34.807 10.321 54.083 1.00 82.75 190 PRO A CA 1
ATOM 1558 C C . PRO A 1 190 ? -34.700 9.910 55.565 1.00 82.75 190 PRO A C 1
ATOM 1560 O O . PRO A 1 190 ? -34.481 8.731 55.864 1.00 82.75 190 PRO A O 1
ATOM 1563 N N . PRO A 1 191 ? -34.876 10.849 56.513 1.00 85.56 191 PRO A N 1
ATOM 1564 C CA . PRO A 1 191 ? -34.732 10.558 57.935 1.00 85.56 191 PRO A CA 1
ATOM 1565 C C . PRO A 1 191 ? -35.816 9.582 58.430 1.00 85.56 191 PRO A C 1
ATOM 1567 O O . PRO A 1 191 ? -36.966 9.661 57.984 1.00 85.56 191 PRO A O 1
ATOM 1570 N N . PRO A 1 192 ? -35.495 8.691 59.388 1.00 87.81 192 PRO A N 1
ATOM 1571 C CA . PRO A 1 192 ? -36.465 7.757 59.949 1.00 87.81 192 PRO A CA 1
ATOM 1572 C C . PRO A 1 192 ? -37.579 8.485 60.711 1.00 87.81 192 PRO A C 1
ATOM 1574 O O . PRO A 1 192 ? -37.367 9.545 61.311 1.00 87.81 192 PRO A O 1
ATOM 1577 N N . CYS A 1 193 ? -38.774 7.889 60.725 1.00 88.81 193 CYS A N 1
ATOM 1578 C CA . CYS A 1 193 ? -39.891 8.387 61.520 1.00 88.81 193 CYS A CA 1
ATOM 1579 C C . CYS A 1 193 ? -39.538 8.385 63.015 1.00 88.81 193 CYS A C 1
ATOM 1581 O O . CYS A 1 193 ? -38.993 7.411 63.531 1.00 88.81 193 CYS A O 1
ATOM 1583 N N . LYS A 1 194 ? -39.892 9.469 63.708 1.00 86.38 194 LYS A N 1
ATOM 1584 C CA . LYS A 1 194 ? -39.790 9.604 65.166 1.00 86.38 194 LYS A CA 1
ATOM 1585 C C . LYS A 1 194 ? -41.191 9.584 65.770 1.00 86.38 194 LYS A C 1
ATOM 1587 O O . LYS A 1 194 ? -42.137 10.014 65.104 1.00 86.38 194 LYS A O 1
ATOM 1592 N N . PHE A 1 195 ? -41.317 9.135 67.016 1.00 88.00 195 PHE A N 1
ATOM 1593 C CA . PHE A 1 195 ? -42.564 9.248 67.766 1.00 88.00 195 PHE A CA 1
ATOM 1594 C C . PHE A 1 195 ? -43.060 10.698 67.789 1.00 88.00 195 PHE A C 1
ATOM 1596 O O . PHE A 1 195 ? -42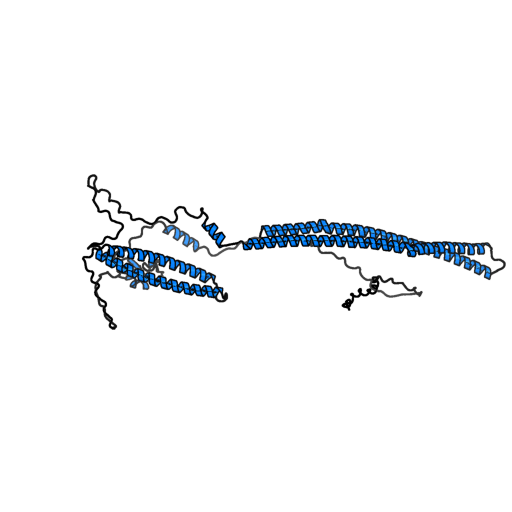.292 11.635 68.019 1.00 88.00 195 PHE A O 1
ATOM 1603 N N . ARG A 1 196 ? -44.356 10.874 67.527 1.00 85.25 196 ARG A N 1
ATOM 1604 C CA . ARG A 1 196 ? -45.049 12.160 67.591 1.00 85.25 196 ARG A CA 1
ATOM 1605 C C . ARG A 1 196 ? -46.146 12.029 68.649 1.00 85.25 196 ARG A C 1
ATOM 1607 O O . ARG A 1 196 ? -47.058 11.230 68.426 1.00 85.25 196 ARG A O 1
ATOM 1614 N N . PRO A 1 197 ? -46.075 12.766 69.773 1.00 78.19 197 PRO A N 1
ATOM 1615 C CA . PRO A 1 197 ? -47.150 12.756 70.756 1.00 78.19 197 PRO A CA 1
ATOM 1616 C C . PRO A 1 197 ? -48.444 13.310 70.129 1.00 78.19 197 PRO A C 1
ATOM 1618 O O . PRO A 1 197 ? -48.364 14.086 69.173 1.00 78.19 197 PRO A O 1
ATOM 1621 N N . PRO A 1 198 ? -49.632 12.928 70.633 1.00 76.56 198 PRO A N 1
ATOM 1622 C CA . PRO A 1 198 ? -50.894 13.480 70.152 1.00 76.56 198 PRO A CA 1
ATOM 1623 C C . PRO A 1 198 ? -50.939 15.003 70.316 1.00 76.56 198 PRO A C 1
ATOM 1625 O O . PRO A 1 198 ? -50.579 15.519 71.374 1.00 76.56 198 PRO A O 1
ATOM 1628 N N . ASP A 1 199 ? -51.425 15.711 69.296 1.00 72.88 199 ASP A N 1
ATOM 1629 C CA . ASP A 1 199 ? -51.695 17.145 69.408 1.00 72.88 199 ASP A CA 1
ATOM 1630 C C . ASP A 1 199 ? -52.758 17.380 70.496 1.00 72.88 199 ASP A C 1
ATOM 1632 O O . ASP A 1 199 ? -53.800 16.713 70.517 1.00 72.88 199 ASP A O 1
ATOM 1636 N N . LEU A 1 200 ? -52.501 18.322 71.410 1.00 68.31 200 LEU A N 1
ATOM 1637 C CA . LEU A 1 200 ? -53.448 18.655 72.475 1.00 68.31 200 LEU A CA 1
ATOM 1638 C C . LEU A 1 200 ? -54.774 19.141 71.860 1.00 68.31 200 LEU A C 1
ATOM 1640 O O . LEU A 1 200 ? -54.754 20.003 70.975 1.00 68.31 200 LEU A O 1
ATOM 1644 N N . PRO A 1 201 ? -55.935 18.625 72.308 1.00 65.56 201 PRO A N 1
ATOM 1645 C CA . PRO A 1 201 ? -57.216 19.067 71.779 1.00 65.56 201 PRO A CA 1
ATOM 1646 C C . PRO A 1 201 ? -57.414 20.562 72.081 1.00 65.56 201 PRO A C 1
ATOM 1648 O O . PRO A 1 201 ? -57.147 20.987 73.208 1.00 65.56 201 PRO A O 1
ATOM 1651 N N . PRO A 1 202 ? -57.902 21.368 71.118 1.00 64.62 202 PRO A N 1
ATOM 1652 C CA . PRO A 1 202 ? -58.137 22.786 71.355 1.00 64.62 202 PRO A CA 1
ATOM 1653 C C . PRO A 1 202 ? -59.145 22.980 72.504 1.00 64.62 202 PRO A C 1
ATOM 1655 O O . PRO A 1 202 ? -60.108 22.206 72.607 1.00 64.62 202 PRO A O 1
ATOM 1658 N N . PRO A 1 203 ? -58.946 23.991 73.372 1.00 61.91 203 PRO A N 1
ATOM 1659 C CA . PRO A 1 203 ? -59.801 24.212 74.531 1.00 61.91 203 PRO A CA 1
ATOM 1660 C C . PRO A 1 203 ? -61.247 24.468 74.094 1.00 61.91 203 PRO A C 1
ATOM 1662 O O . PRO A 1 203 ? -61.516 25.237 73.172 1.00 61.91 203 PRO A O 1
ATOM 1665 N N . LYS A 1 204 ? -62.195 23.797 74.759 1.00 63.00 204 LYS A N 1
ATOM 1666 C CA . LYS A 1 204 ? -63.626 23.873 74.413 1.00 63.00 204 LYS A CA 1
ATOM 1667 C C . LYS A 1 204 ? -64.299 25.163 74.897 1.00 63.00 204 LYS A C 1
ATOM 1669 O O . LYS A 1 204 ? -65.378 25.482 74.407 1.00 63.00 204 LYS A O 1
ATOM 1674 N N . LEU A 1 205 ? -63.688 25.875 75.847 1.00 63.25 205 LEU A N 1
ATOM 1675 C CA . LEU A 1 205 ? -64.093 27.195 76.338 1.00 63.25 205 LEU A CA 1
ATOM 1676 C C . LEU A 1 205 ? -62.849 28.052 76.659 1.00 63.25 205 LEU A C 1
ATOM 1678 O O . LEU A 1 205 ? -61.793 27.474 76.913 1.00 63.25 205 LEU A O 1
ATOM 1682 N N . PRO A 1 206 ? -62.961 29.398 76.683 1.00 59.16 206 PRO A N 1
ATOM 1683 C CA . PRO A 1 206 ? -61.809 30.295 76.854 1.00 59.16 206 PRO A CA 1
ATOM 1684 C C . PRO A 1 206 ? -61.022 30.128 78.163 1.00 59.16 206 PRO A C 1
ATOM 1686 O O . PRO A 1 206 ? -59.807 30.287 78.144 1.00 59.16 206 PRO A O 1
ATOM 1689 N N . ASP A 1 207 ? -61.695 29.768 79.263 1.00 60.50 207 ASP A N 1
ATOM 1690 C CA . ASP A 1 207 ? -61.119 29.740 80.622 1.00 60.50 207 ASP A CA 1
ATOM 1691 C C . ASP A 1 207 ? -61.128 28.340 81.276 1.00 60.50 207 ASP A C 1
ATOM 1693 O O . ASP A 1 207 ? -61.024 28.205 82.495 1.00 60.50 207 ASP A O 1
ATOM 1697 N N . SER A 1 208 ? -61.278 27.263 80.494 1.00 56.91 208 SER A N 1
ATOM 1698 C CA . SER A 1 208 ? -61.107 25.906 81.037 1.00 56.91 208 SER A CA 1
ATOM 1699 C C . SER A 1 208 ? -59.617 25.613 81.262 1.00 56.91 208 SER A C 1
ATOM 1701 O O . SER A 1 208 ? -58.853 25.785 80.306 1.00 56.91 208 SER A O 1
ATOM 1703 N N . PRO A 1 209 ? -59.187 25.131 82.448 1.00 60.12 209 PRO A N 1
ATOM 1704 C CA . PRO A 1 209 ? -57.790 24.761 82.669 1.00 60.12 209 PRO A CA 1
ATOM 1705 C C . PRO A 1 209 ? -57.346 23.682 81.666 1.00 60.12 209 PRO A C 1
ATOM 1707 O O . PRO A 1 209 ? -58.187 22.886 81.224 1.00 60.12 209 PRO A O 1
ATOM 1710 N N . PRO A 1 210 ? -56.050 23.631 81.297 1.00 59.88 210 PRO A N 1
ATOM 1711 C CA . PRO A 1 210 ? -55.525 22.577 80.439 1.00 59.88 210 PRO A CA 1
ATOM 1712 C C . PRO A 1 210 ? -55.900 21.199 80.985 1.00 59.88 210 PRO A C 1
ATOM 1714 O O . PRO A 1 210 ? -55.833 20.954 82.188 1.00 59.88 210 PRO A O 1
ATOM 1717 N N . VAL A 1 211 ? -56.306 20.288 80.101 1.00 59.50 211 VAL A N 1
ATOM 1718 C CA . VAL A 1 211 ? -56.512 18.895 80.502 1.00 59.50 211 VAL A CA 1
ATOM 1719 C C . VAL A 1 211 ? -55.131 18.274 80.683 1.00 59.50 211 VAL A C 1
ATOM 1721 O O . VAL A 1 211 ? -54.466 17.986 79.688 1.00 59.50 211 VAL A O 1
ATOM 1724 N N . ASP A 1 212 ? -54.716 18.076 81.937 1.00 62.59 212 ASP A N 1
ATOM 1725 C CA . ASP A 1 212 ? -53.469 17.394 82.307 1.00 62.59 212 ASP A CA 1
ATOM 1726 C C . ASP A 1 212 ? -53.525 15.904 81.923 1.00 62.59 212 ASP A C 1
ATOM 1728 O O . ASP A 1 212 ? -53.775 15.009 82.732 1.00 62.59 212 ASP A O 1
ATOM 1732 N N . LEU A 1 213 ? -53.316 15.635 80.635 1.00 66.06 213 LEU A N 1
ATOM 1733 C CA . LEU A 1 213 ? -53.091 14.300 80.100 1.00 66.06 213 LEU A CA 1
ATOM 1734 C C . LEU A 1 213 ? -51.625 13.898 80.327 1.00 66.06 213 LEU A C 1
ATOM 1736 O O . LEU A 1 213 ? -50.726 14.643 79.928 1.00 66.06 213 LEU A O 1
ATOM 1740 N N . PRO A 1 214 ? -51.354 12.710 80.900 1.00 69.00 214 PRO A N 1
ATOM 1741 C CA . PRO A 1 214 ? -49.999 12.178 80.981 1.00 69.00 214 PRO A CA 1
ATOM 1742 C C . PRO A 1 214 ? -49.355 12.081 79.593 1.00 69.00 214 PRO A C 1
ATOM 1744 O O . PRO A 1 214 ? -49.968 11.575 78.650 1.00 69.00 214 PRO A O 1
ATOM 1747 N N . SER A 1 215 ? -48.102 12.527 79.477 1.00 72.12 215 SER A N 1
ATOM 1748 C CA . SER A 1 215 ? -47.321 12.348 78.251 1.00 72.12 215 SER A CA 1
ATOM 1749 C C . SER A 1 215 ? -47.072 10.859 78.006 1.00 72.12 215 SER A C 1
ATOM 1751 O O . SER A 1 215 ? -46.524 10.167 78.866 1.00 72.12 215 SER A O 1
ATOM 1753 N N . LEU A 1 216 ? -47.480 10.358 76.838 1.00 79.00 216 LEU A N 1
ATOM 1754 C CA . LEU A 1 216 ? -47.261 8.965 76.456 1.00 79.00 216 LEU A CA 1
ATOM 1755 C C . LEU A 1 216 ? -45.808 8.775 75.981 1.00 79.00 216 LEU A C 1
ATOM 1757 O O . LEU A 1 216 ? -45.383 9.495 75.073 1.00 79.00 216 LEU A O 1
ATOM 1761 N N . PRO A 1 217 ? -45.045 7.824 76.552 1.00 80.12 217 PRO A N 1
ATOM 1762 C CA . PRO A 1 217 ? -43.700 7.502 76.083 1.00 80.12 217 PRO A CA 1
ATOM 1763 C C . PRO A 1 217 ? -43.735 6.729 74.755 1.00 80.12 217 PRO A C 1
ATOM 1765 O O . PRO A 1 217 ? -44.744 6.120 74.400 1.00 80.12 217 PRO A O 1
ATOM 1768 N N . ASP A 1 218 ? -42.595 6.680 74.060 1.00 83.44 218 ASP A N 1
ATOM 1769 C CA . ASP A 1 218 ? -42.375 5.861 72.855 1.00 83.44 218 ASP A CA 1
ATOM 1770 C C . ASP A 1 218 ? -42.178 4.369 73.213 1.00 83.44 218 ASP A C 1
ATOM 1772 O O . ASP A 1 218 ? -41.137 3.765 72.959 1.00 83.44 218 ASP A O 1
ATOM 1776 N N . GLN A 1 219 ? -43.149 3.801 73.936 1.00 84.44 219 GLN A N 1
ATOM 1777 C CA . GLN A 1 219 ? -43.134 2.442 74.483 1.00 84.44 219 GLN A CA 1
ATOM 1778 C C . GLN A 1 219 ? -44.556 1.863 74.543 1.00 84.44 219 GLN A C 1
ATOM 1780 O O . GLN A 1 219 ? -45.545 2.589 74.647 1.00 84.44 219 GLN A O 1
ATOM 1785 N N . LEU A 1 220 ? -44.674 0.533 74.515 1.00 85.94 220 LEU A N 1
ATOM 1786 C CA . LEU A 1 220 ? -45.956 -0.145 74.721 1.00 85.94 220 LEU A CA 1
ATOM 1787 C C . LEU A 1 220 ? -46.419 0.017 76.181 1.00 85.94 220 LEU A C 1
ATOM 1789 O O . LEU A 1 220 ? -45.659 -0.238 77.109 1.00 85.94 220 LEU A O 1
ATOM 1793 N N . SER A 1 221 ? -47.680 0.395 76.399 1.00 83.44 221 SER A N 1
ATOM 1794 C CA . SER A 1 221 ? -48.249 0.537 77.748 1.00 83.44 221 SER A CA 1
ATOM 1795 C C . SER A 1 221 ? -48.913 -0.764 78.207 1.00 83.44 221 SER A C 1
ATOM 1797 O O . SER A 1 221 ? -49.965 -1.140 77.684 1.00 83.44 221 SER A O 1
ATOM 1799 N N . LEU A 1 222 ? -48.322 -1.446 79.192 1.00 83.50 222 LEU A N 1
ATOM 1800 C CA . LEU A 1 222 ? -48.860 -2.672 79.786 1.00 83.50 222 LEU A CA 1
ATOM 1801 C C . LEU A 1 222 ? -49.633 -2.361 81.079 1.00 83.50 222 LEU A C 1
ATOM 1803 O O . LEU A 1 222 ? -49.067 -1.834 82.030 1.00 83.50 222 LEU A O 1
ATOM 1807 N N . ASN A 1 223 ? -50.923 -2.690 81.106 1.00 83.25 223 ASN A N 1
ATOM 1808 C CA . ASN A 1 223 ? -51.793 -2.639 82.283 1.00 83.25 223 ASN A CA 1
ATOM 1809 C C . ASN A 1 223 ? -52.912 -3.691 82.157 1.00 83.25 223 ASN A C 1
ATOM 1811 O O . ASN A 1 223 ? -53.046 -4.329 81.109 1.00 83.25 223 ASN A O 1
ATOM 1815 N N . ASP A 1 224 ? -53.737 -3.849 83.193 1.00 82.81 224 ASP A N 1
ATOM 1816 C CA . ASP A 1 224 ? -54.803 -4.866 83.259 1.00 82.81 224 ASP A CA 1
ATOM 1817 C C . ASP A 1 224 ? -55.792 -4.811 82.077 1.00 82.81 224 ASP A C 1
ATOM 1819 O O . ASP A 1 224 ? -56.351 -5.831 81.673 1.00 82.81 224 ASP A O 1
ATOM 1823 N N . LEU A 1 225 ? -55.987 -3.629 81.477 1.00 83.44 225 LEU A N 1
ATOM 1824 C CA . LEU A 1 225 ? -56.873 -3.424 80.328 1.00 83.44 225 LEU A CA 1
ATOM 1825 C C . LEU A 1 225 ? -56.186 -3.735 78.986 1.00 83.44 225 LEU A C 1
ATOM 1827 O O . LEU A 1 225 ? -56.846 -4.182 78.046 1.00 83.44 225 LEU A O 1
ATOM 1831 N N . THR A 1 226 ? -54.873 -3.509 78.866 1.00 85.56 226 THR A N 1
ATOM 1832 C CA . THR A 1 226 ? -54.115 -3.737 77.622 1.00 85.56 226 THR A CA 1
ATOM 1833 C C . THR A 1 226 ? -53.461 -5.116 77.539 1.00 85.56 226 THR A C 1
ATOM 1835 O O . THR A 1 226 ? -53.156 -5.562 76.433 1.00 85.56 226 THR A O 1
ATOM 1838 N N . GLN A 1 227 ? -53.289 -5.829 78.658 1.00 84.69 227 GLN A N 1
ATOM 1839 C CA . GLN A 1 227 ? -52.576 -7.111 78.724 1.00 84.69 227 GLN A CA 1
ATOM 1840 C C . GLN A 1 227 ? -53.144 -8.175 77.767 1.00 84.69 227 GLN A C 1
ATOM 1842 O O . GLN A 1 227 ? -52.393 -8.759 76.983 1.00 84.69 227 GLN A O 1
ATOM 1847 N N . SER A 1 228 ? -54.462 -8.415 77.780 1.00 86.12 228 SER A N 1
ATOM 1848 C CA . SER A 1 228 ? -55.096 -9.409 76.895 1.00 86.12 228 SER A CA 1
ATOM 1849 C C . SER A 1 228 ? -55.043 -9.007 75.405 1.00 86.12 228 SER A C 1
ATOM 1851 O O . SER A 1 228 ? -54.561 -9.814 74.602 1.00 86.12 228 SER A O 1
ATOM 1853 N N . PRO A 1 229 ? -55.420 -7.771 75.000 1.00 88.31 229 PRO A N 1
ATOM 1854 C CA . PRO A 1 229 ? -55.237 -7.298 73.624 1.00 88.31 229 PRO A CA 1
ATOM 1855 C C . PRO A 1 229 ? -53.789 -7.377 73.116 1.00 88.31 229 PRO A C 1
ATOM 1857 O O . PRO A 1 229 ? -53.559 -7.816 71.987 1.00 88.31 229 PRO A O 1
ATOM 1860 N N . LEU A 1 230 ? -52.804 -7.001 73.941 1.00 87.94 230 LEU A N 1
ATOM 1861 C CA . LEU A 1 230 ? -51.381 -7.099 73.602 1.00 87.94 230 LEU A CA 1
ATOM 1862 C C . LEU A 1 230 ? -50.926 -8.561 73.482 1.00 87.94 230 LEU A C 1
ATOM 1864 O O . LEU A 1 230 ? -50.167 -8.882 72.570 1.00 87.94 230 LEU A O 1
ATOM 1868 N N . GLY A 1 231 ? -51.432 -9.460 74.333 1.00 86.06 231 GLY A N 1
ATOM 1869 C CA . GLY A 1 231 ? -51.185 -10.901 74.245 1.00 86.06 231 GLY A CA 1
ATOM 1870 C C . GLY A 1 231 ? -51.677 -11.511 72.929 1.00 86.06 231 GLY A C 1
ATOM 1871 O O . GLY A 1 231 ? -50.903 -12.177 72.238 1.00 86.06 231 GLY A O 1
ATOM 1872 N N . HIS A 1 232 ? -52.925 -11.228 72.540 1.00 90.31 232 HIS A N 1
ATOM 1873 C CA . HIS A 1 232 ? -53.485 -11.667 71.255 1.00 90.31 232 HIS A CA 1
ATOM 1874 C C . HIS A 1 232 ? -52.734 -11.062 70.059 1.00 90.31 232 HIS A C 1
ATOM 1876 O O . HIS A 1 232 ? -52.442 -11.767 69.094 1.00 90.31 232 HIS A O 1
ATOM 1882 N N . SER A 1 233 ? -52.373 -9.776 70.136 1.00 89.94 233 SER A N 1
ATOM 1883 C CA . SER A 1 233 ? -51.580 -9.093 69.107 1.00 89.94 233 SER A CA 1
ATOM 1884 C C . SER A 1 233 ? -50.204 -9.746 68.931 1.00 89.94 233 SER A C 1
ATOM 1886 O O . SER A 1 233 ? -49.827 -10.099 67.815 1.00 89.94 233 SER A O 1
ATOM 1888 N N . ARG A 1 234 ? -49.484 -10.009 70.031 1.00 92.56 234 ARG A N 1
ATOM 1889 C CA . ARG A 1 234 ? -48.179 -10.687 70.017 1.00 92.56 234 ARG A CA 1
ATOM 1890 C C . ARG A 1 234 ? -48.255 -12.061 69.355 1.00 92.56 234 ARG A C 1
ATOM 1892 O O . ARG A 1 234 ? -47.386 -12.392 68.554 1.00 92.56 234 ARG A O 1
ATOM 1899 N N . GLU A 1 235 ? -49.278 -12.850 69.674 1.00 91.31 235 GLU A N 1
ATOM 1900 C CA . GLU A 1 235 ? -49.443 -14.194 69.114 1.00 91.31 235 GLU A CA 1
ATOM 1901 C C . GLU A 1 235 ? -49.802 -14.161 67.620 1.00 91.31 235 GLU A C 1
ATOM 1903 O O . GLU A 1 235 ? -49.196 -14.876 66.824 1.00 91.31 235 GLU A O 1
ATOM 1908 N N . ALA A 1 236 ? -50.685 -13.249 67.198 1.00 92.75 236 ALA A N 1
ATOM 1909 C CA . ALA A 1 236 ? -50.962 -13.026 65.780 1.00 92.75 236 ALA A CA 1
ATOM 1910 C C . ALA A 1 236 ? -49.698 -12.601 65.006 1.00 92.75 236 ALA A C 1
ATOM 1912 O O . ALA A 1 236 ? -49.422 -13.124 63.926 1.00 92.75 236 ALA A O 1
ATOM 1913 N N . ILE A 1 237 ? -48.882 -11.703 65.574 1.00 93.56 237 ILE A N 1
ATOM 1914 C CA . ILE A 1 237 ? -47.624 -11.262 64.955 1.00 93.56 237 ILE A CA 1
ATOM 1915 C C . ILE A 1 237 ? -46.631 -12.436 64.853 1.00 93.56 237 ILE A C 1
ATOM 1917 O O . ILE A 1 237 ? -46.032 -12.613 63.791 1.00 93.56 237 ILE A O 1
ATOM 1921 N N . LYS A 1 238 ? -46.504 -13.293 65.879 1.00 94.12 238 LYS A N 1
ATOM 1922 C CA . LYS A 1 238 ? -45.677 -14.517 65.817 1.00 94.12 238 LYS A CA 1
ATOM 1923 C C . LYS A 1 238 ? -46.115 -15.466 64.700 1.00 94.12 238 LYS A C 1
ATOM 1925 O O . LYS A 1 238 ? -45.273 -15.953 63.952 1.00 94.12 238 LYS A O 1
ATOM 1930 N N . GLN A 1 239 ? -47.418 -15.692 64.546 1.00 94.38 239 GLN A N 1
ATOM 1931 C CA . GLN A 1 239 ? -47.946 -16.534 63.468 1.00 94.38 239 GLN A CA 1
ATOM 1932 C C . GLN A 1 239 ? -47.632 -15.945 62.083 1.00 94.38 239 GLN A C 1
ATOM 1934 O O . GLN A 1 239 ? -47.275 -16.689 61.166 1.00 94.38 239 GLN A O 1
ATOM 1939 N N . THR A 1 240 ? -47.682 -14.614 61.928 1.00 94.69 240 THR A N 1
ATOM 1940 C CA . THR A 1 240 ? -47.247 -13.962 60.679 1.00 94.69 240 THR A CA 1
ATOM 1941 C C . THR A 1 240 ? -45.736 -14.044 60.445 1.00 94.69 240 THR A C 1
ATOM 1943 O O . THR A 1 240 ? -45.326 -14.217 59.301 1.00 94.69 240 THR A O 1
ATOM 1946 N N . GLU A 1 241 ? -44.910 -13.982 61.496 1.00 96.69 241 GLU A N 1
ATOM 1947 C CA . GLU A 1 241 ? -43.449 -14.140 61.404 1.00 96.69 241 GLU A CA 1
ATOM 1948 C C . GLU A 1 241 ? -43.088 -15.517 60.847 1.00 96.69 241 GLU A C 1
ATOM 1950 O O . GLU A 1 241 ? -42.422 -15.602 59.814 1.00 96.69 241 GLU A O 1
ATOM 1955 N N . PHE A 1 242 ? -43.641 -16.575 61.446 1.00 95.94 242 PHE A N 1
ATOM 1956 C CA . PHE A 1 242 ? -43.413 -17.953 61.022 1.00 95.94 242 PHE A CA 1
ATOM 1957 C C . PHE A 1 242 ? -43.839 -18.181 59.561 1.00 95.94 242 PHE A C 1
ATOM 1959 O O . PHE A 1 242 ? -43.100 -18.771 58.766 1.00 95.94 242 PHE A O 1
ATOM 1966 N N . ALA A 1 243 ? -45.008 -17.658 59.172 1.00 95.94 243 ALA A N 1
ATOM 1967 C CA . ALA A 1 243 ? -45.522 -17.778 57.810 1.00 95.94 243 ALA A CA 1
ATOM 1968 C C . ALA A 1 243 ? -44.654 -17.041 56.769 1.00 95.94 243 ALA A C 1
ATOM 1970 O O . ALA A 1 243 ? -44.399 -17.584 55.689 1.00 95.94 243 ALA A O 1
ATOM 1971 N N . VAL A 1 244 ? -44.180 -15.827 57.082 1.00 96.38 244 VAL A N 1
ATOM 1972 C CA . VAL A 1 244 ? -43.309 -15.039 56.191 1.00 96.38 244 VAL A CA 1
ATOM 1973 C C . VAL A 1 244 ? -41.901 -15.635 56.127 1.00 96.38 244 VAL A C 1
ATOM 1975 O O . VAL A 1 244 ? -41.365 -15.767 55.027 1.00 96.38 244 VAL A O 1
ATOM 1978 N N . SER A 1 245 ? -41.331 -16.083 57.250 1.00 96.69 245 SER A N 1
ATOM 1979 C CA . SER A 1 245 ? -40.015 -16.740 57.285 1.00 96.69 245 SER A CA 1
ATOM 1980 C C . SER A 1 245 ? -40.012 -18.025 56.445 1.00 96.69 245 SER A C 1
ATOM 1982 O O . SER A 1 245 ? -39.178 -18.185 55.554 1.00 96.69 245 SER A O 1
ATOM 1984 N N . GLY A 1 246 ? -41.018 -18.892 56.611 1.00 96.88 246 GLY A N 1
ATOM 1985 C CA . GLY A 1 246 ? -41.165 -20.102 55.792 1.00 96.88 246 GLY A CA 1
ATOM 1986 C C . GLY A 1 246 ? -41.468 -19.831 54.308 1.00 96.88 246 GLY A C 1
ATOM 1987 O O . GLY A 1 246 ? -41.217 -20.678 53.449 1.00 96.88 246 GLY A O 1
ATOM 1988 N N . ALA A 1 247 ? -42.013 -18.663 53.953 1.00 95.88 247 ALA A N 1
ATOM 1989 C CA . ALA A 1 247 ? -42.124 -18.227 52.557 1.00 95.88 247 ALA A CA 1
ATOM 1990 C C . ALA A 1 247 ? -40.775 -17.736 51.996 1.00 95.88 247 ALA A C 1
ATOM 1992 O O . ALA A 1 247 ? -40.418 -18.096 50.874 1.00 95.88 247 ALA A O 1
ATOM 1993 N N . LEU A 1 248 ? -40.005 -16.982 52.787 1.00 97.25 248 LEU A N 1
ATOM 1994 C CA . LEU A 1 248 ? -38.683 -16.474 52.419 1.00 97.25 248 LEU A CA 1
ATOM 1995 C C . LEU A 1 248 ? -37.665 -17.602 52.181 1.00 97.25 248 LEU A C 1
ATOM 1997 O O . LEU A 1 248 ? -36.894 -17.533 51.226 1.00 97.25 248 LEU A O 1
ATOM 2001 N N . GLU A 1 249 ? -37.686 -18.659 52.997 1.00 96.94 249 GLU A N 1
ATOM 2002 C CA . GLU A 1 249 ? -36.839 -19.844 52.795 1.00 96.94 249 GLU A CA 1
ATOM 2003 C C . GLU A 1 249 ? -37.153 -20.592 51.493 1.00 96.94 249 GLU A C 1
ATOM 2005 O O . GLU A 1 249 ? -36.243 -21.091 50.828 1.00 96.94 249 GLU A O 1
ATOM 2010 N N . ARG A 1 250 ? -38.437 -20.681 51.116 1.00 96.69 250 ARG A N 1
ATOM 2011 C CA . ARG A 1 250 ? -38.856 -21.322 49.859 1.00 96.69 250 ARG A CA 1
ATOM 2012 C C . ARG A 1 250 ? -38.370 -20.525 48.652 1.00 96.69 250 ARG A C 1
ATOM 2014 O O . ARG A 1 250 ? -37.714 -21.109 47.796 1.00 96.69 250 ARG A O 1
ATOM 2021 N N . LEU A 1 251 ? -38.583 -19.206 48.650 1.00 96.94 251 LEU A N 1
ATOM 2022 C CA . LEU A 1 251 ? -38.065 -18.307 47.610 1.00 96.94 251 LEU A CA 1
ATOM 2023 C C . LEU A 1 251 ? -36.535 -18.372 47.493 1.00 96.94 251 LEU A C 1
ATOM 2025 O O . LEU A 1 251 ? -36.005 -18.360 46.388 1.00 96.94 251 LEU A O 1
ATOM 2029 N N . HIS A 1 252 ? -35.812 -18.488 48.610 1.00 97.44 252 HIS A N 1
ATOM 2030 C CA . HIS A 1 252 ? -34.358 -18.659 48.588 1.00 97.44 252 HIS A CA 1
ATOM 2031 C C . HIS A 1 252 ? -33.917 -19.979 47.939 1.00 97.44 252 HIS A C 1
ATOM 2033 O O . HIS A 1 252 ? -32.969 -19.980 47.155 1.00 97.44 252 HIS A O 1
ATOM 2039 N N . LYS A 1 253 ? -34.593 -21.097 48.235 1.00 97.06 253 LYS A N 1
ATOM 2040 C CA . LYS A 1 253 ? -34.304 -22.403 47.612 1.00 97.06 253 LYS A CA 1
ATOM 2041 C C . LYS A 1 253 ? -34.601 -22.385 46.110 1.00 97.06 253 LYS A C 1
ATOM 2043 O O . LYS A 1 253 ? -33.785 -22.856 45.324 1.00 97.06 253 LYS A O 1
ATOM 2048 N N . GLU A 1 254 ? -35.724 -21.786 45.724 1.00 96.88 254 GLU A N 1
ATOM 2049 C CA . GLU A 1 254 ? -36.137 -21.598 44.330 1.00 96.88 254 GLU A CA 1
ATOM 2050 C C . GLU A 1 254 ? -35.115 -20.746 43.555 1.00 96.88 254 GLU A C 1
ATOM 2052 O O . GLU A 1 254 ? -34.575 -21.197 42.546 1.00 96.88 254 GLU A O 1
ATOM 2057 N N . TYR A 1 255 ? -34.724 -19.589 44.105 1.00 97.31 255 TYR A N 1
ATOM 2058 C CA . TYR A 1 255 ? -33.686 -18.717 43.545 1.00 97.31 255 TYR A CA 1
ATOM 2059 C C . TYR A 1 255 ? -32.354 -19.453 43.316 1.00 97.31 255 TYR A C 1
ATOM 2061 O O . TYR A 1 255 ? -31.734 -19.289 42.266 1.00 97.31 255 TYR A O 1
ATOM 2069 N N . GLN A 1 256 ? -31.892 -20.272 44.271 1.00 97.31 256 GLN A N 1
ATOM 2070 C CA . GLN A 1 256 ? -30.639 -21.025 44.097 1.00 97.31 256 GLN A CA 1
ATOM 2071 C C . GLN A 1 256 ? -30.761 -22.109 43.016 1.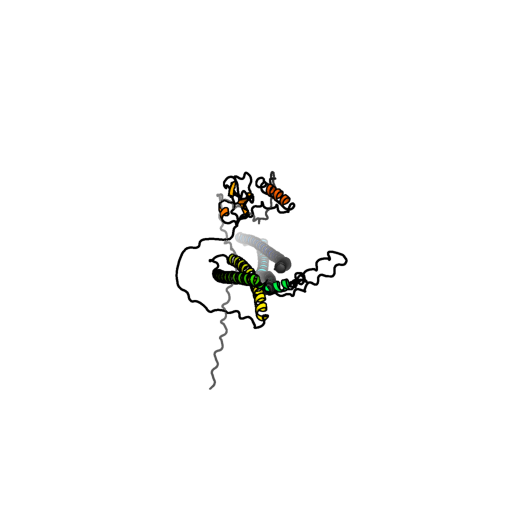00 97.31 256 GLN A C 1
ATOM 2073 O O . GLN A 1 256 ? -29.799 -22.341 42.285 1.00 97.31 256 GLN A O 1
ATOM 2078 N N . SER A 1 257 ? -31.938 -22.726 42.865 1.00 96.50 257 SER A N 1
ATOM 2079 C CA . SER A 1 257 ? -32.207 -23.686 41.789 1.00 96.50 257 SER A CA 1
ATOM 2080 C C . SER A 1 257 ? -32.132 -23.024 40.410 1.00 96.50 257 SER A C 1
ATOM 2082 O O . SER A 1 257 ? -31.423 -23.518 39.535 1.00 96.50 257 SER A O 1
ATOM 2084 N N . VAL A 1 258 ? -32.802 -21.880 40.220 1.00 94.81 258 VAL A N 1
ATOM 2085 C CA . VAL A 1 258 ? -32.752 -21.123 38.954 1.00 94.81 258 VAL A CA 1
ATOM 2086 C C . VAL A 1 258 ? -31.340 -20.585 38.689 1.00 94.81 258 VAL A C 1
ATOM 2088 O O . VAL A 1 258 ? -30.878 -20.589 37.551 1.00 94.81 258 VAL A O 1
ATOM 2091 N N . LYS A 1 259 ? -30.593 -20.199 39.733 1.00 95.94 259 LYS A N 1
ATOM 2092 C CA . LYS A 1 259 ? -29.197 -19.765 39.587 1.00 95.94 259 LYS A CA 1
ATOM 2093 C C . LYS A 1 259 ? -28.302 -20.903 39.079 1.00 95.94 259 LYS A C 1
ATOM 2095 O O . LYS A 1 259 ? -27.552 -20.698 38.132 1.00 95.94 259 LYS A O 1
ATOM 2100 N N . SER A 1 260 ? -28.423 -22.102 39.652 1.00 94.88 260 SER A N 1
ATOM 2101 C CA . SER A 1 260 ? -27.680 -23.283 39.188 1.00 94.88 260 SER A CA 1
ATOM 2102 C C . SER A 1 260 ? -28.037 -23.674 37.747 1.00 94.88 260 SER A C 1
ATOM 2104 O O . SER A 1 260 ? -27.186 -24.189 37.019 1.00 94.88 260 SER A O 1
ATOM 2106 N N . LEU A 1 261 ? -29.281 -23.423 37.322 1.00 93.31 261 LEU A N 1
ATOM 2107 C CA . LEU A 1 261 ? -29.712 -23.617 35.938 1.00 93.31 261 LEU A CA 1
ATOM 2108 C C . LEU A 1 261 ? -29.075 -22.583 34.994 1.00 93.31 261 LEU A C 1
ATOM 2110 O O . LEU A 1 261 ? -28.588 -22.962 33.934 1.00 93.31 261 LEU A O 1
ATOM 2114 N N . LEU A 1 262 ? -29.003 -21.307 35.397 1.00 93.75 262 LEU A N 1
ATOM 2115 C CA . LEU A 1 262 ? -28.306 -20.262 34.636 1.00 93.75 262 LEU A CA 1
ATOM 2116 C C . LEU A 1 262 ? -26.817 -20.581 34.454 1.00 93.75 262 LEU A C 1
ATOM 2118 O O . LEU A 1 262 ? -26.292 -20.414 33.355 1.00 93.75 262 LEU A O 1
ATOM 2122 N N . ASP A 1 263 ? -26.142 -21.046 35.506 1.00 92.44 263 ASP A N 1
ATOM 2123 C CA . ASP A 1 263 ? -24.736 -21.450 35.412 1.00 92.44 263 ASP A CA 1
ATOM 2124 C C . ASP A 1 263 ? -24.583 -22.616 34.401 1.00 92.44 263 ASP A C 1
ATOM 2126 O O . ASP A 1 263 ? -23.734 -22.557 33.514 1.00 92.44 263 ASP A O 1
ATOM 2130 N N . SER A 1 264 ? -25.516 -23.579 34.394 1.00 92.31 264 SER A N 1
ATOM 2131 C CA . SER A 1 264 ? -25.557 -24.667 33.394 1.00 92.31 264 SER A CA 1
ATOM 2132 C C . SER A 1 264 ? -25.818 -24.182 31.953 1.00 92.31 264 SER A C 1
ATOM 2134 O O . SER A 1 264 ? -25.269 -24.736 31.002 1.00 92.31 264 SER A O 1
ATOM 2136 N N . TYR A 1 265 ? -26.649 -23.149 31.766 1.00 92.06 265 TYR A N 1
ATOM 2137 C CA . TYR A 1 265 ? -26.935 -22.547 30.450 1.00 92.06 265 TYR A CA 1
ATOM 2138 C C . TYR A 1 265 ? -25.745 -21.742 29.905 1.00 92.06 265 TYR A C 1
ATOM 2140 O O . TYR A 1 265 ? -25.572 -21.641 28.692 1.00 92.06 265 TYR A O 1
ATOM 2148 N N . ARG A 1 266 ? -24.914 -21.170 30.786 1.00 89.62 266 ARG A N 1
ATOM 2149 C CA . ARG A 1 266 ? -23.676 -20.475 30.399 1.00 89.62 266 ARG A CA 1
ATOM 2150 C C . ARG A 1 266 ? -22.620 -21.444 29.881 1.00 89.62 266 ARG A C 1
ATOM 2152 O O . ARG A 1 266 ? -21.964 -21.133 28.891 1.00 89.62 266 ARG A O 1
ATOM 2159 N N . ASP A 1 267 ? -22.511 -22.612 30.508 1.00 89.62 267 ASP A N 1
ATOM 2160 C CA . ASP A 1 267 ? -21.596 -23.672 30.076 1.00 89.62 267 ASP A CA 1
ATOM 2161 C C . ASP A 1 267 ? -22.081 -24.382 28.797 1.00 89.62 267 ASP A C 1
ATOM 2163 O O . ASP A 1 267 ? -21.268 -24.879 28.016 1.00 89.62 267 ASP A O 1
ATOM 2167 N N . ASN A 1 268 ? -23.398 -24.418 28.544 1.00 87.62 268 ASN A N 1
ATOM 2168 C CA . ASN A 1 268 ? -23.975 -25.015 27.339 1.00 87.62 268 ASN A CA 1
ATOM 2169 C C . ASN A 1 268 ? -25.098 -24.154 26.707 1.00 87.62 268 ASN A C 1
ATOM 2171 O O . ASN A 1 268 ? -26.274 -24.317 27.057 1.00 87.62 268 ASN A O 1
ATOM 2175 N N . PRO A 1 269 ? -24.774 -23.339 25.679 1.00 78.50 269 PRO A N 1
ATOM 2176 C CA . PRO A 1 269 ? -25.728 -22.466 24.982 1.00 78.50 269 PRO A CA 1
ATOM 2177 C C . PRO A 1 269 ? -26.879 -23.171 24.245 1.00 78.50 269 PRO A C 1
ATOM 2179 O O . PRO A 1 269 ? -27.766 -22.502 23.723 1.00 78.50 269 PRO A O 1
ATOM 2182 N N . THR A 1 270 ? -26.878 -24.507 24.149 1.00 85.69 270 THR A N 1
ATOM 2183 C CA . THR A 1 270 ? -27.965 -25.264 23.494 1.00 85.69 270 THR A CA 1
ATOM 2184 C C . THR A 1 270 ? -29.163 -25.534 24.408 1.00 85.69 270 THR A C 1
ATOM 2186 O O . THR A 1 270 ? -30.216 -25.936 23.917 1.00 85.69 270 THR A O 1
ATOM 2189 N N . LEU A 1 271 ? -29.028 -25.311 25.723 1.00 84.88 271 LEU A N 1
ATOM 2190 C CA . LEU A 1 271 ? -30.083 -25.597 26.704 1.00 84.88 271 LEU A CA 1
ATOM 2191 C C . LEU A 1 271 ? -31.209 -24.546 26.720 1.00 84.88 271 LEU A C 1
ATOM 2193 O O . LEU A 1 271 ? -32.329 -24.855 27.124 1.00 84.88 271 LEU A O 1
ATOM 2197 N N . GLY A 1 272 ? -30.934 -23.323 26.261 1.00 87.81 272 GLY A N 1
ATOM 2198 C CA . GLY A 1 272 ? -31.898 -22.226 26.162 1.00 87.81 272 GLY A CA 1
ATOM 2199 C C . GLY A 1 272 ? -31.222 -20.856 26.248 1.00 87.81 272 GLY A C 1
ATOM 2200 O O . GLY A 1 272 ? -29.998 -20.761 26.235 1.00 87.81 272 GLY A O 1
ATOM 2201 N N . ASP A 1 273 ? -32.019 -19.790 26.342 1.00 88.38 273 ASP A N 1
ATOM 2202 C CA . ASP A 1 273 ? -31.514 -18.418 26.470 1.00 88.38 273 ASP A CA 1
ATOM 2203 C C . ASP A 1 273 ? -31.130 -18.097 27.934 1.00 88.38 273 ASP A C 1
ATOM 2205 O O . ASP A 1 273 ? -31.993 -18.148 28.816 1.00 88.38 273 ASP A O 1
ATOM 2209 N N . PRO A 1 274 ? -29.867 -17.737 28.238 1.00 90.00 274 PRO A N 1
ATOM 2210 C CA . PRO A 1 274 ? -29.475 -17.297 29.577 1.00 90.00 274 PRO A CA 1
ATOM 2211 C C . PRO A 1 274 ? -30.181 -16.011 30.038 1.00 90.00 274 PRO A C 1
ATOM 2213 O O . PRO A 1 274 ? -30.326 -15.796 31.243 1.00 90.00 274 PRO A O 1
ATOM 2216 N N . ASN A 1 275 ? -30.614 -15.141 29.116 1.00 89.56 275 ASN A N 1
ATOM 2217 C CA . ASN A 1 275 ? -31.174 -13.831 29.462 1.00 89.56 275 ASN A CA 1
ATOM 2218 C C . ASN A 1 275 ? -32.534 -13.949 30.162 1.00 89.56 275 ASN A C 1
ATOM 2220 O O . ASN A 1 275 ? -32.761 -13.264 31.158 1.00 89.56 275 ASN A O 1
ATOM 2224 N N . THR A 1 276 ? -33.395 -14.877 29.733 1.00 90.19 276 THR A N 1
ATOM 2225 C CA . THR A 1 276 ? -34.700 -15.101 30.379 1.00 90.19 276 THR A CA 1
ATOM 2226 C C . THR A 1 276 ? -34.548 -15.574 31.828 1.00 90.19 276 THR A C 1
ATOM 2228 O O . THR A 1 276 ? -35.312 -15.165 32.699 1.00 90.19 276 THR A O 1
ATOM 2231 N N . LEU A 1 277 ? -33.519 -16.382 32.120 1.00 93.00 277 LEU A N 1
ATOM 2232 C CA . LEU A 1 277 ? -33.203 -16.803 33.491 1.00 93.00 277 LEU A CA 1
ATOM 2233 C C . LEU A 1 277 ? -32.616 -15.654 34.328 1.00 93.00 277 LEU A C 1
ATOM 2235 O O . LEU A 1 277 ? -32.861 -15.586 35.531 1.00 93.00 277 LEU A O 1
ATOM 2239 N N . ILE A 1 278 ? -31.865 -14.730 33.719 1.00 93.19 278 ILE A N 1
ATOM 2240 C CA . ILE A 1 278 ? -31.383 -13.519 34.404 1.00 93.19 278 ILE A CA 1
ATOM 2241 C C . ILE A 1 278 ? -32.565 -12.620 34.802 1.00 93.19 278 ILE A C 1
ATOM 2243 O O . ILE A 1 278 ? -32.600 -12.143 35.938 1.00 93.19 278 ILE A O 1
ATOM 2247 N N . GLU A 1 279 ? -33.550 -12.428 33.921 1.00 93.00 279 GLU A N 1
ATOM 2248 C CA . GLU A 1 279 ? -34.784 -11.690 34.229 1.00 93.00 279 GLU A CA 1
ATOM 2249 C C . GLU A 1 279 ? -35.574 -12.349 35.375 1.00 93.00 279 GLU A C 1
ATOM 2251 O O . GLU A 1 279 ? -35.929 -11.680 36.351 1.00 93.00 279 GLU A O 1
ATOM 2256 N N . GLU A 1 280 ? -35.767 -13.671 35.327 1.00 95.00 280 GLU A N 1
ATOM 2257 C CA . GLU A 1 280 ? -36.440 -14.427 36.390 1.00 95.00 280 GLU A CA 1
ATOM 2258 C C . GLU A 1 280 ? -35.705 -14.319 37.740 1.00 95.00 280 GLU A C 1
ATOM 2260 O O . GLU A 1 280 ? -36.326 -14.069 38.778 1.00 95.00 280 GLU A O 1
ATOM 2265 N N . LEU A 1 281 ? -34.370 -14.419 37.745 1.00 96.56 281 LEU A N 1
ATOM 2266 C CA . LEU A 1 281 ? -33.552 -14.248 38.951 1.00 96.56 281 LEU A CA 1
ATOM 2267 C C . LEU A 1 281 ? -33.629 -12.828 39.522 1.00 96.56 281 LEU A C 1
ATOM 2269 O O . LEU A 1 281 ? -33.609 -12.663 40.747 1.00 96.56 281 LEU A O 1
ATOM 2273 N N . LEU A 1 282 ? -33.741 -11.802 38.673 1.00 95.81 282 LEU A N 1
ATOM 2274 C CA . LEU A 1 282 ? -33.962 -10.420 39.105 1.00 95.81 282 LEU A CA 1
ATOM 2275 C C . LEU A 1 282 ? -35.343 -10.259 39.754 1.00 95.81 282 LEU A C 1
ATOM 2277 O O . LEU A 1 282 ? -35.441 -9.674 40.838 1.00 95.81 282 LEU A O 1
ATOM 2281 N N . GLU A 1 283 ? -36.397 -10.833 39.166 1.00 95.62 283 GLU A N 1
ATOM 2282 C CA . GLU A 1 283 ? -37.720 -10.867 39.793 1.00 95.62 283 GLU A CA 1
ATOM 2283 C C . GLU A 1 283 ? -37.713 -11.610 41.134 1.00 95.62 283 GLU A C 1
ATOM 2285 O O . GLU A 1 283 ? -38.255 -11.105 42.121 1.00 95.62 283 GLU A O 1
ATOM 2290 N N . MET A 1 284 ? -37.103 -12.797 41.197 1.00 96.12 284 MET A N 1
ATOM 2291 C CA . MET A 1 284 ? -36.995 -13.586 42.427 1.00 96.12 284 MET A CA 1
ATOM 2292 C C . MET A 1 284 ? -36.220 -12.837 43.509 1.00 96.12 284 MET A C 1
ATOM 2294 O O . MET A 1 284 ? -36.678 -12.768 44.649 1.00 96.12 284 MET A O 1
ATOM 2298 N N . ARG A 1 285 ? -35.099 -12.192 43.167 1.00 97.69 285 ARG A N 1
ATOM 2299 C CA . ARG A 1 285 ? -34.348 -11.340 44.102 1.00 97.69 285 ARG A CA 1
ATOM 2300 C C . ARG A 1 285 ? -35.190 -10.163 44.601 1.00 97.69 285 ARG A C 1
ATOM 2302 O O . ARG A 1 285 ? -35.107 -9.826 45.779 1.00 97.69 285 ARG A O 1
ATOM 2309 N N . ASN A 1 286 ? -36.033 -9.564 43.763 1.00 96.06 286 ASN A N 1
ATOM 2310 C CA . ASN A 1 286 ? -36.951 -8.511 44.202 1.00 96.06 286 ASN A CA 1
ATOM 2311 C C . ASN A 1 286 ? -38.057 -9.052 45.130 1.00 96.06 286 ASN A C 1
ATOM 2313 O O . ASN A 1 286 ? -38.319 -8.445 46.168 1.00 96.06 286 ASN A O 1
ATOM 2317 N N . LYS A 1 287 ? -38.635 -10.225 44.833 1.00 97.31 287 LYS A N 1
ATOM 2318 C CA . LYS A 1 287 ? -39.589 -10.930 45.716 1.00 97.31 287 LYS A CA 1
ATOM 2319 C C . LYS A 1 287 ? -38.949 -11.260 47.079 1.00 97.31 287 LYS A C 1
ATOM 2321 O O . LYS A 1 287 ? -39.579 -11.041 48.113 1.00 97.31 287 LYS A O 1
ATOM 2326 N N . ILE A 1 288 ? -37.688 -11.703 47.086 1.00 97.62 288 ILE A N 1
ATOM 2327 C CA . ILE A 1 288 ? -36.879 -11.947 48.293 1.00 97.62 288 ILE A CA 1
ATOM 2328 C C . ILE A 1 288 ? -36.692 -10.658 49.105 1.00 97.62 288 ILE A C 1
ATOM 2330 O O . ILE A 1 288 ? -37.103 -10.633 50.261 1.00 97.62 288 ILE A O 1
ATOM 2334 N N . ARG A 1 289 ? -36.190 -9.570 48.501 1.00 97.75 289 ARG A N 1
ATOM 2335 C CA . ARG A 1 289 ? -35.976 -8.268 49.174 1.00 97.75 289 ARG A CA 1
ATOM 2336 C C . ARG A 1 289 ? -37.235 -7.741 49.869 1.00 97.75 289 ARG A C 1
ATOM 2338 O O . ARG A 1 289 ? -37.168 -7.239 50.988 1.00 97.75 289 ARG A O 1
ATOM 2345 N N . VAL A 1 290 ? -38.397 -7.872 49.222 1.00 96.69 290 VAL A N 1
ATOM 2346 C CA . VAL A 1 290 ? -39.691 -7.482 49.811 1.00 96.69 290 VAL A CA 1
ATOM 2347 C C . VAL A 1 290 ? -40.016 -8.339 51.038 1.00 96.69 290 VAL A C 1
ATOM 2349 O O . VAL A 1 290 ? -40.423 -7.801 52.067 1.00 96.69 290 VAL A O 1
ATOM 2352 N N . LYS A 1 291 ? -39.793 -9.658 50.974 1.00 96.69 291 LYS A N 1
ATOM 2353 C CA . LYS A 1 291 ? -40.039 -10.568 52.104 1.00 96.69 291 LYS A CA 1
ATOM 2354 C C . LYS A 1 291 ? -39.030 -10.412 53.242 1.00 96.69 291 LYS A C 1
ATOM 2356 O O . LYS A 1 291 ? -39.425 -10.526 54.398 1.00 96.69 291 LYS A O 1
ATOM 2361 N N . GLU A 1 292 ? -37.778 -10.077 52.949 1.00 97.38 292 GLU A N 1
ATOM 2362 C CA . GLU A 1 292 ? -36.778 -9.686 53.950 1.00 97.38 292 GLU A CA 1
ATOM 2363 C C . GLU A 1 292 ? -37.215 -8.415 54.692 1.00 97.38 292 GLU A C 1
ATOM 2365 O O . GLU A 1 292 ? -37.228 -8.398 55.923 1.00 97.38 292 GLU A O 1
ATOM 2370 N N . ALA A 1 293 ? -37.663 -7.383 53.968 1.00 95.06 293 ALA A N 1
ATOM 2371 C CA . ALA A 1 293 ? -38.175 -6.150 54.567 1.00 95.06 293 ALA A CA 1
ATOM 2372 C C . ALA A 1 293 ? -39.444 -6.384 55.414 1.00 95.06 293 ALA A C 1
ATOM 2374 O O . ALA A 1 293 ? -39.534 -5.885 56.538 1.00 95.06 293 ALA A O 1
ATOM 2375 N N . GLU A 1 294 ? -40.405 -7.180 54.924 1.00 96.88 294 GLU A N 1
ATOM 2376 C CA . GLU A 1 294 ? -41.576 -7.610 55.707 1.00 96.88 294 GLU A CA 1
ATOM 2377 C C . GLU A 1 294 ? -41.166 -8.318 57.005 1.00 96.88 294 GLU A C 1
ATOM 2379 O O . GLU A 1 294 ? -41.677 -7.992 58.079 1.00 96.88 294 GLU A O 1
ATOM 2384 N N . LEU A 1 295 ? -40.218 -9.255 56.924 1.00 96.81 295 LEU A N 1
ATOM 2385 C CA . LEU A 1 295 ? -39.755 -10.041 58.062 1.00 96.81 295 LEU A CA 1
ATOM 2386 C C . LEU A 1 295 ? -39.025 -9.177 59.101 1.00 96.81 295 LEU A C 1
ATOM 2388 O O . LEU A 1 295 ? -39.271 -9.331 60.297 1.00 96.81 295 LEU A O 1
ATOM 2392 N N . VAL A 1 296 ? -38.198 -8.219 58.667 1.00 96.38 296 VAL A N 1
ATOM 2393 C CA . VAL A 1 296 ? -37.561 -7.229 59.554 1.00 96.38 296 VAL A CA 1
ATOM 2394 C C . VAL A 1 296 ? -38.613 -6.369 60.262 1.00 96.38 296 VAL A C 1
ATOM 2396 O O . VAL A 1 296 ? -38.538 -6.210 61.480 1.00 96.38 296 VAL A O 1
ATOM 2399 N N . MET A 1 297 ? -39.642 -5.883 59.554 1.00 95.00 297 MET A N 1
ATOM 2400 C CA . MET A 1 297 ? -40.741 -5.128 60.178 1.00 95.00 297 MET A CA 1
ATOM 2401 C C . MET A 1 297 ? -41.521 -5.959 61.209 1.00 95.00 297 MET A C 1
ATOM 2403 O O . MET A 1 297 ? -41.902 -5.441 62.259 1.00 95.00 297 MET A O 1
ATOM 2407 N N . ILE A 1 298 ? -41.780 -7.239 60.927 1.00 95.38 298 ILE A N 1
ATOM 2408 C CA . ILE A 1 298 ? -42.500 -8.140 61.841 1.00 95.38 298 ILE A CA 1
ATOM 2409 C C . ILE A 1 298 ? -41.645 -8.455 63.079 1.00 95.38 298 ILE A C 1
ATOM 2411 O O . ILE A 1 298 ? -42.139 -8.358 64.203 1.00 95.38 298 ILE A O 1
ATOM 2415 N N . ARG A 1 299 ? -40.353 -8.753 62.901 1.00 94.81 299 ARG A N 1
ATOM 2416 C CA . ARG A 1 299 ? -39.414 -9.001 64.008 1.00 94.81 299 ARG A CA 1
ATOM 2417 C C . ARG A 1 299 ? -39.212 -7.764 64.882 1.00 94.81 299 ARG A C 1
ATOM 2419 O O . ARG A 1 299 ? -39.250 -7.883 66.101 1.00 94.81 299 ARG A O 1
ATOM 2426 N N . ALA A 1 300 ? -39.122 -6.570 64.292 1.00 92.38 300 ALA A N 1
ATOM 2427 C CA . ALA A 1 300 ? -39.081 -5.317 65.046 1.00 92.38 300 ALA A CA 1
ATOM 2428 C C . ALA A 1 300 ? -40.330 -5.131 65.932 1.00 92.38 300 ALA A C 1
ATOM 2430 O O . ALA A 1 300 ? -40.203 -4.764 67.099 1.00 92.38 300 ALA A O 1
ATOM 2431 N N . LYS A 1 301 ? -41.530 -5.462 65.426 1.00 92.12 301 LYS A N 1
ATOM 2432 C CA . LYS A 1 301 ? -42.764 -5.459 66.237 1.00 92.12 301 LYS A CA 1
ATOM 2433 C C . LYS A 1 301 ? -42.716 -6.476 67.378 1.00 92.12 301 LYS A C 1
ATOM 2435 O O . LYS A 1 301 ? -43.169 -6.151 68.468 1.00 92.12 301 LYS A O 1
ATOM 2440 N N . LEU A 1 302 ? -42.177 -7.680 67.156 1.00 91.25 302 LEU A N 1
ATOM 2441 C CA . LEU A 1 302 ? -42.026 -8.692 68.212 1.00 91.25 302 LEU A CA 1
ATOM 2442 C C . LEU A 1 302 ? -41.036 -8.266 69.300 1.00 91.25 302 LEU A C 1
ATOM 2444 O O . LEU A 1 302 ? -41.321 -8.471 70.478 1.00 91.25 302 LEU A O 1
ATOM 2448 N N . ASN A 1 303 ? -39.927 -7.625 68.926 1.00 89.94 303 ASN A N 1
ATOM 2449 C CA . ASN A 1 303 ? -38.916 -7.153 69.874 1.00 89.94 303 ASN A CA 1
ATOM 2450 C C . ASN A 1 303 ? -39.487 -6.134 70.877 1.00 89.94 303 ASN A C 1
ATOM 2452 O O . ASN A 1 303 ? -39.141 -6.193 72.054 1.00 89.94 303 ASN A O 1
ATOM 2456 N N . MET A 1 304 ? -40.444 -5.290 70.466 1.00 87.69 304 MET A N 1
ATOM 2457 C CA . MET A 1 304 ? -41.146 -4.373 71.382 1.00 87.69 304 MET A CA 1
ATOM 2458 C C . MET A 1 304 ? -41.890 -5.103 72.515 1.00 87.69 304 MET A C 1
ATOM 2460 O O . MET A 1 304 ? -42.031 -4.563 73.608 1.00 87.69 304 MET A O 1
ATOM 2464 N N . PHE A 1 305 ? -42.330 -6.350 72.299 1.00 84.88 305 PHE A N 1
ATOM 2465 C CA . PHE A 1 305 ? -42.926 -7.177 73.356 1.00 84.88 305 PHE A CA 1
ATOM 2466 C C . PHE A 1 305 ? -41.892 -7.881 74.245 1.00 84.88 305 PHE A C 1
ATOM 2468 O O . PHE A 1 305 ? -42.288 -8.459 75.255 1.00 84.88 305 PHE A O 1
ATOM 2475 N N . MET A 1 306 ? -40.603 -7.874 73.892 1.00 67.38 306 MET A N 1
ATOM 2476 C CA . MET A 1 306 ? -39.538 -8.429 74.736 1.00 67.38 306 MET A CA 1
ATOM 2477 C C . MET A 1 306 ? -39.035 -7.389 75.735 1.00 67.38 306 MET A C 1
ATOM 2479 O O . MET A 1 306 ? -38.923 -7.705 76.915 1.00 67.38 306 MET A O 1
ATOM 2483 N N . SER A 1 307 ? -38.921 -6.125 75.317 1.00 61.53 307 SER A N 1
ATOM 2484 C CA . SER A 1 307 ? -38.659 -4.993 76.221 1.00 61.53 307 SER A CA 1
ATOM 2485 C C . SER A 1 307 ? -39.742 -4.807 77.300 1.00 61.53 307 SER A C 1
ATOM 2487 O O . SER A 1 307 ? -39.467 -4.256 78.358 1.00 61.53 307 SER A O 1
ATOM 2489 N N . LEU A 1 308 ? -40.965 -5.311 77.073 1.00 58.53 308 LEU A N 1
ATOM 2490 C CA . LEU A 1 308 ? -42.024 -5.384 78.093 1.00 58.53 308 LEU A CA 1
ATOM 2491 C C . LEU A 1 308 ? -41.802 -6.472 79.157 1.00 58.53 308 LEU A C 1
ATOM 2493 O O . LEU A 1 308 ? -42.349 -6.365 80.249 1.00 58.53 308 LEU A O 1
ATOM 2497 N N . VAL A 1 309 ? -41.060 -7.536 78.839 1.00 53.03 309 VAL A N 1
ATOM 2498 C CA . VAL A 1 309 ? -40.799 -8.654 79.765 1.00 53.03 309 VAL A CA 1
ATOM 2499 C C . VAL A 1 309 ? -39.638 -8.319 80.702 1.00 53.03 309 VAL A C 1
ATOM 2501 O O . VAL A 1 309 ? -39.682 -8.677 81.873 1.00 53.03 309 VAL A O 1
ATOM 2504 N N . GLU A 1 310 ? -38.644 -7.573 80.217 1.00 45.25 310 GLU A N 1
ATOM 2505 C CA . GLU A 1 310 ? -37.509 -7.091 81.021 1.00 45.25 310 GLU A CA 1
ATOM 2506 C C . GLU A 1 310 ? -37.886 -5.943 81.980 1.00 45.25 310 GLU A C 1
ATOM 2508 O O . GLU A 1 310 ? -37.165 -5.684 82.939 1.00 45.25 310 GLU A O 1
ATOM 2513 N N . ALA A 1 311 ? -39.026 -5.276 81.758 1.00 42.09 311 ALA A N 1
ATOM 2514 C CA . ALA A 1 311 ? -39.516 -4.173 82.592 1.00 42.09 311 ALA A CA 1
ATOM 2515 C C . ALA A 1 311 ? -40.455 -4.607 83.741 1.00 42.09 311 ALA A C 1
ATOM 2517 O O . ALA A 1 311 ? -40.966 -3.756 84.473 1.00 42.09 311 ALA A O 1
ATOM 2518 N N . ALA A 1 312 ? -40.723 -5.908 83.900 1.00 32.50 312 ALA A N 1
ATOM 2519 C CA . ALA A 1 312 ? -41.618 -6.424 84.936 1.00 32.50 312 ALA A CA 1
ATOM 2520 C C . ALA A 1 312 ? -40.866 -6.680 86.265 1.00 32.50 312 ALA A C 1
ATOM 2522 O O . ALA A 1 312 ? -39.875 -7.414 86.262 1.00 32.50 312 ALA A O 1
ATOM 2523 N N . PRO A 1 313 ? -41.322 -6.140 87.415 1.00 34.62 313 PRO A N 1
ATOM 2524 C CA . PRO A 1 313 ? -40.735 -6.467 88.714 1.00 34.62 313 PRO A CA 1
ATOM 2525 C C . PRO A 1 313 ? -41.007 -7.939 89.098 1.00 34.62 313 PRO A C 1
ATOM 2527 O O . PRO A 1 313 ? -42.045 -8.491 88.721 1.00 34.62 313 PRO A O 1
ATOM 2530 N N . PRO A 1 314 ? -40.114 -8.591 89.867 1.00 37.84 314 PRO A N 1
ATOM 2531 C CA . PRO A 1 314 ? -40.108 -10.044 90.053 1.00 37.84 314 PRO A CA 1
ATOM 2532 C C . PRO A 1 314 ? -41.113 -10.567 91.103 1.00 37.84 314 PRO A C 1
ATOM 2534 O O . PRO A 1 314 ? -40.780 -11.461 91.874 1.00 37.84 314 PRO A O 1
ATOM 2537 N N . GLU A 1 315 ? -42.352 -10.065 91.120 1.00 37.38 315 GLU A N 1
ATOM 2538 C CA . GLU A 1 315 ? -43.436 -10.572 91.986 1.00 37.38 315 GLU A CA 1
ATOM 2539 C C . GLU A 1 315 ? -44.775 -10.753 91.244 1.00 37.38 315 GLU A C 1
ATOM 2541 O O . GLU A 1 315 ? -45.826 -10.274 91.659 1.00 37.38 315 GLU A O 1
ATOM 2546 N N . MET A 1 316 ? -44.762 -11.518 90.148 1.00 34.47 316 MET A N 1
ATOM 2547 C CA . MET A 1 316 ? -45.924 -12.332 89.765 1.00 34.47 316 MET A CA 1
ATOM 2548 C C . MET A 1 316 ? -45.481 -13.528 88.918 1.00 34.47 316 MET A C 1
ATOM 2550 O O . MET A 1 316 ? -45.005 -13.392 87.791 1.00 34.47 316 MET A O 1
ATOM 2554 N N . SER A 1 317 ? -45.615 -14.725 89.483 1.00 30.16 317 SER A N 1
ATOM 2555 C CA . SER A 1 317 ? -45.138 -15.973 88.895 1.00 30.16 317 SER A CA 1
ATOM 2556 C C . SER A 1 317 ? -46.002 -16.421 87.712 1.00 30.16 317 SER A C 1
ATOM 2558 O O . SER A 1 317 ? -46.997 -17.127 87.867 1.00 30.16 317 SER A O 1
ATOM 2560 N N . PHE A 1 318 ? -45.570 -16.089 86.492 1.00 33.41 318 PHE A N 1
ATOM 2561 C CA . PHE A 1 318 ? -46.060 -16.762 85.287 1.00 33.41 318 PHE A CA 1
ATOM 2562 C C . PHE A 1 318 ? -45.589 -18.224 85.288 1.00 33.41 318 PHE A C 1
ATOM 2564 O O . PHE A 1 318 ? -44.496 -18.554 84.828 1.00 33.41 318 PHE A O 1
ATOM 2571 N N . GLN A 1 319 ? -46.423 -19.114 85.828 1.00 32.94 319 GLN A N 1
ATOM 2572 C CA . GLN A 1 319 ? -46.191 -20.554 85.785 1.00 32.94 319 GLN A CA 1
ATOM 2573 C C . GLN A 1 319 ? -46.283 -21.067 84.341 1.00 32.94 319 GLN A C 1
ATOM 2575 O O . GLN A 1 319 ? -47.369 -21.339 83.826 1.00 32.94 319 GLN A O 1
ATOM 2580 N N . LEU A 1 320 ? -45.128 -21.277 83.705 1.00 37.22 320 LEU A N 1
ATOM 2581 C CA . LEU A 1 320 ? -45.015 -22.254 82.625 1.00 37.22 320 LEU A CA 1
ATOM 2582 C C . LEU A 1 320 ? -45.186 -23.651 83.237 1.00 37.22 320 LEU A C 1
ATOM 2584 O O . LEU A 1 320 ? -44.266 -24.191 83.850 1.00 37.22 320 LEU A O 1
ATOM 2588 N N . SER A 1 321 ? -46.373 -24.237 83.083 1.00 32.88 321 SER A N 1
ATOM 2589 C CA . SER A 1 321 ? -46.585 -25.660 83.355 1.00 32.88 321 SER A CA 1
ATOM 2590 C C . SER A 1 321 ? -46.115 -26.513 82.165 1.00 32.88 321 SER A C 1
ATOM 2592 O O . SER A 1 321 ? -46.119 -26.080 81.015 1.00 32.88 321 SER A O 1
ATOM 2594 N N . SER A 1 322 ? -45.610 -27.704 82.494 1.00 31.98 322 SER A N 1
ATOM 2595 C CA . SER A 1 322 ? -44.757 -28.561 81.652 1.00 31.98 322 SER A CA 1
ATOM 2596 C C . SER A 1 322 ? -45.450 -29.238 80.448 1.00 31.98 322 SER A C 1
ATOM 2598 O O . SER A 1 322 ? -46.678 -29.222 80.353 1.00 31.98 322 SER A O 1
ATOM 2600 N N . PRO A 1 323 ? -44.683 -29.857 79.520 1.00 37.84 323 PRO A N 1
ATOM 2601 C CA . PRO A 1 323 ? -45.221 -30.456 78.298 1.00 37.84 323 PRO A CA 1
ATOM 2602 C C . PRO A 1 323 ? -46.012 -31.743 78.564 1.00 37.84 323 PRO A C 1
ATOM 2604 O O . PRO A 1 323 ? -45.655 -32.534 79.437 1.00 37.84 323 PRO A O 1
ATOM 2607 N N . ILE A 1 324 ? -47.023 -32.002 77.732 1.00 32.31 324 ILE A N 1
ATOM 2608 C CA . ILE A 1 324 ? -47.782 -33.262 77.699 1.00 32.31 324 ILE A CA 1
ATOM 2609 C C . ILE A 1 324 ? -47.434 -34.014 76.395 1.00 32.31 324 ILE A C 1
ATOM 2611 O O . ILE A 1 324 ? -47.469 -33.395 75.328 1.00 32.31 324 ILE A O 1
ATOM 2615 N N . PRO A 1 325 ? -47.090 -35.318 76.440 1.00 34.28 325 PRO A N 1
ATOM 2616 C CA . PRO A 1 325 ? -46.800 -36.122 75.249 1.00 34.28 325 PRO A CA 1
ATOM 2617 C C . PRO A 1 325 ? -48.085 -36.547 74.501 1.00 34.28 325 PRO A C 1
ATOM 2619 O O . PRO A 1 325 ? -49.170 -36.547 75.085 1.00 34.28 325 PRO A O 1
ATOM 2622 N N . PRO A 1 326 ? -47.998 -36.931 73.214 1.00 37.69 326 PRO A N 1
ATOM 2623 C CA . PRO A 1 326 ? -49.173 -37.229 72.397 1.00 37.69 326 PRO A CA 1
ATOM 2624 C C . PRO A 1 326 ? -49.730 -38.640 72.638 1.00 37.69 326 PRO A C 1
ATOM 2626 O O . PRO A 1 326 ? -48.966 -39.584 72.853 1.00 37.69 326 PRO A O 1
ATOM 2629 N N . PRO A 1 327 ? -51.049 -38.815 72.450 1.00 32.72 327 PRO A N 1
ATOM 2630 C CA . PRO A 1 327 ? -51.530 -40.030 71.805 1.00 32.72 327 PRO A CA 1
ATOM 2631 C C . PRO A 1 327 ? -52.494 -39.780 70.632 1.00 32.72 327 PRO A C 1
ATOM 2633 O O . PRO A 1 327 ? -53.396 -38.947 70.657 1.00 32.72 327 PRO A O 1
ATOM 2636 N N . SER A 1 328 ? -52.268 -40.592 69.607 1.00 33.03 328 SER A N 1
ATOM 2637 C CA . SER A 1 328 ? -53.023 -40.858 68.382 1.00 33.03 328 SER A CA 1
ATOM 2638 C C . SER A 1 328 ? -54.560 -40.878 68.496 1.00 33.03 328 SER A C 1
ATOM 2640 O O . SER A 1 328 ? -55.103 -41.527 69.387 1.00 33.03 328 SER A O 1
ATOM 2642 N N . GLY A 1 329 ? -55.271 -40.321 67.500 1.00 27.64 329 GLY A N 1
ATOM 2643 C CA . GLY A 1 329 ? -56.714 -40.569 67.321 1.00 27.64 329 GLY A CA 1
ATOM 2644 C C . GLY A 1 329 ? -57.459 -39.629 66.356 1.00 27.64 329 GLY A C 1
ATOM 2645 O O . GLY A 1 329 ? -57.930 -38.568 66.750 1.00 27.64 329 GLY A O 1
ATOM 2646 N N . HIS A 1 330 ? -57.645 -40.043 65.099 1.00 27.84 330 HIS A N 1
ATOM 2647 C CA . HIS A 1 330 ? -58.673 -39.490 64.194 1.00 27.84 330 HIS A CA 1
ATOM 2648 C C . HIS A 1 330 ? -60.042 -40.174 64.447 1.00 27.84 330 HIS A C 1
ATOM 2650 O O . HIS A 1 330 ? -60.046 -41.308 64.921 1.00 27.84 330 HIS A O 1
ATOM 2656 N N . PRO A 1 331 ? -61.183 -39.662 63.928 1.00 40.81 331 PRO A N 1
ATOM 2657 C CA . PRO A 1 331 ? -61.624 -38.265 63.776 1.00 40.81 331 PRO A CA 1
ATOM 2658 C C . PRO A 1 331 ? -63.099 -38.055 64.251 1.00 40.81 331 PRO A C 1
ATOM 2660 O O . PRO A 1 331 ? -63.747 -38.996 64.695 1.00 40.81 331 PRO A O 1
ATOM 2663 N N . ARG A 1 332 ? -63.676 -36.857 63.993 1.00 28.92 332 ARG A N 1
ATOM 2664 C CA . ARG A 1 332 ? -65.099 -36.438 64.201 1.00 28.92 332 ARG A CA 1
ATOM 2665 C C . ARG A 1 332 ? -65.495 -36.184 65.673 1.00 28.92 332 ARG A C 1
ATOM 2667 O O . ARG A 1 332 ? -65.060 -36.896 66.556 1.00 28.92 332 ARG A O 1
ATOM 2674 N N . LYS A 1 333 ? -66.338 -35.199 66.019 1.00 27.52 333 LYS A N 1
ATOM 2675 C CA . LYS A 1 333 ? -67.227 -34.270 65.272 1.00 27.52 333 LYS A CA 1
ATOM 2676 C C . LYS A 1 333 ? -67.186 -32.896 65.969 1.00 27.52 333 LYS A C 1
ATOM 2678 O O . LYS A 1 333 ? -67.291 -32.860 67.189 1.00 27.52 333 LYS A O 1
ATOM 2683 N N . LEU A 1 334 ? -67.150 -31.791 65.219 1.00 28.72 334 LEU A N 1
ATOM 2684 C CA . LEU A 1 334 ? -67.437 -30.451 65.754 1.00 28.72 334 LEU A CA 1
ATOM 2685 C C . LEU A 1 334 ? -68.828 -29.988 65.305 1.00 28.72 334 LEU A C 1
ATOM 2687 O O . LEU A 1 334 ? -69.089 -29.813 64.118 1.00 28.72 334 LEU A O 1
ATOM 2691 N N . ALA A 1 335 ? -69.692 -29.779 66.289 1.00 27.94 335 ALA A N 1
ATOM 2692 C CA . ALA A 1 335 ? -70.853 -28.899 66.261 1.00 27.94 335 ALA A CA 1
ATOM 2693 C C . ALA A 1 335 ? -70.726 -28.021 67.519 1.00 27.94 335 ALA A C 1
ATOM 2695 O O . ALA A 1 335 ? -70.171 -28.485 68.508 1.00 27.94 335 ALA A O 1
ATOM 2696 N N . ALA A 1 336 ? -71.232 -26.804 67.633 1.00 29.77 336 ALA A N 1
ATOM 2697 C CA . ALA A 1 336 ? -71.703 -25.770 66.721 1.00 29.77 336 ALA A CA 1
ATOM 2698 C C . ALA A 1 336 ? -72.069 -24.592 67.653 1.00 29.77 336 ALA A C 1
ATOM 2700 O O . ALA A 1 336 ? -72.582 -24.830 68.745 1.00 29.77 336 ALA A O 1
ATOM 2701 N N . GLY A 1 337 ? -71.848 -23.345 67.232 1.00 30.23 337 GLY A N 1
ATOM 2702 C CA . GLY A 1 337 ? -72.113 -22.150 68.048 1.00 30.23 337 GLY A CA 1
ATOM 2703 C C . GLY A 1 337 ? -70.834 -21.527 68.640 1.00 30.23 337 GLY A C 1
ATOM 2704 O O . GLY A 1 337 ? -69.941 -22.246 69.066 1.00 30.23 337 GLY A O 1
ATOM 2705 N N . LEU A 1 338 ? -70.673 -20.199 68.681 1.00 31.38 338 LEU A N 1
ATOM 2706 C CA . LEU A 1 338 ? -71.643 -19.154 68.335 1.00 31.38 338 LEU A CA 1
ATOM 2707 C C . LEU A 1 338 ? -70.939 -17.830 67.960 1.00 31.38 338 LEU A C 1
ATOM 2709 O O . LEU A 1 338 ? -70.335 -17.197 68.817 1.00 31.38 338 LEU A O 1
ATOM 2713 N N . VAL A 1 339 ? -71.091 -17.360 66.716 1.00 38.38 339 VAL A N 1
ATOM 2714 C CA . VAL A 1 339 ? -70.978 -15.928 66.362 1.00 38.38 339 VAL A CA 1
ATOM 2715 C C . VAL A 1 339 ? -72.076 -15.620 65.346 1.00 38.38 339 VAL A C 1
ATOM 2717 O O . VAL A 1 339 ? -72.076 -16.160 64.242 1.00 38.38 339 VAL A O 1
ATOM 2720 N N . SER A 1 340 ? -73.043 -14.787 65.731 1.00 44.16 340 SER A N 1
ATOM 2721 C CA . SER A 1 340 ? -74.245 -14.528 64.928 1.00 44.16 340 SER A CA 1
ATOM 2722 C C . SER A 1 340 ? -73.990 -13.460 63.856 1.00 44.16 340 SER A C 1
ATOM 2724 O O . SER A 1 340 ? -74.209 -12.268 64.072 1.00 44.16 340 SER A O 1
ATOM 2726 N N . GLY A 1 341 ? -73.501 -13.891 62.692 1.00 48.56 341 GLY A N 1
ATOM 2727 C CA . GLY A 1 341 ? -73.516 -13.104 61.458 1.00 48.56 341 GLY A CA 1
ATOM 2728 C C . GLY A 1 341 ? -74.775 -13.418 60.646 1.00 48.56 341 GLY A C 1
ATOM 2729 O O . GLY A 1 341 ? -75.141 -14.579 60.512 1.00 48.56 341 GLY A O 1
ATOM 2730 N N . ARG A 1 342 ? -75.450 -12.403 60.092 1.00 65.06 342 ARG A N 1
ATOM 2731 C CA . ARG A 1 342 ? -76.583 -12.631 59.176 1.00 65.06 342 ARG A CA 1
ATOM 2732 C C . ARG A 1 342 ? -76.069 -13.123 57.823 1.00 65.06 342 ARG A C 1
ATOM 2734 O O . ARG A 1 342 ? -75.177 -12.493 57.259 1.00 65.06 342 ARG A O 1
ATOM 2741 N N . ASP A 1 343 ? -76.663 -14.175 57.275 1.00 72.69 343 ASP A N 1
ATOM 2742 C CA . ASP A 1 343 ? -76.340 -14.651 55.926 1.00 72.69 343 ASP A CA 1
ATOM 2743 C C . ASP A 1 343 ? -76.849 -13.699 54.827 1.00 72.69 343 ASP A C 1
ATOM 2745 O O . ASP A 1 343 ? -77.720 -12.849 55.045 1.00 72.69 343 ASP A O 1
ATOM 2749 N N . HIS A 1 344 ? -76.282 -13.816 53.622 1.00 79.31 344 HIS A N 1
ATOM 2750 C CA . HIS A 1 344 ? -76.741 -13.071 52.444 1.00 79.31 344 HIS A CA 1
ATOM 2751 C C . HIS A 1 344 ? -77.914 -13.790 51.766 1.00 79.31 344 HIS A C 1
ATOM 2753 O O . HIS A 1 344 ? -77.777 -14.925 51.322 1.00 79.31 344 HIS A O 1
ATOM 2759 N N . ASP A 1 345 ? -79.036 -13.092 51.586 1.00 82.25 345 ASP A N 1
ATOM 2760 C CA . ASP A 1 345 ? -80.165 -13.552 50.763 1.00 82.25 345 ASP A CA 1
ATOM 2761 C C . ASP A 1 345 ? -79.890 -13.244 49.280 1.00 82.25 345 ASP A C 1
ATOM 2763 O O . ASP A 1 345 ? -80.189 -12.149 48.789 1.00 82.25 345 ASP A O 1
ATOM 2767 N N . PHE A 1 346 ? -79.232 -14.176 48.587 1.00 83.94 346 PHE A N 1
ATOM 2768 C CA . PHE A 1 346 ? -78.868 -14.059 47.174 1.00 83.94 346 PHE A CA 1
ATOM 2769 C C . PHE A 1 346 ? -80.009 -14.474 46.235 1.00 83.94 346 PHE A C 1
ATOM 2771 O O . PHE A 1 346 ? -80.547 -15.571 46.329 1.00 83.94 346 PHE A O 1
ATOM 2778 N N . VAL A 1 347 ? -80.306 -13.624 45.249 1.00 82.19 347 VAL A N 1
ATOM 2779 C CA . VAL A 1 347 ? -81.268 -13.907 44.172 1.00 82.19 347 VAL A CA 1
ATOM 2780 C C . VAL A 1 347 ? -80.562 -13.821 42.822 1.00 82.19 347 VAL A C 1
ATOM 2782 O O . VAL A 1 347 ? -79.757 -12.908 42.599 1.00 82.19 347 VAL A O 1
ATOM 2785 N N . GLU A 1 348 ? -80.871 -14.738 41.902 1.00 81.75 348 GLU A N 1
ATOM 2786 C CA . GLU A 1 348 ? -80.438 -14.614 40.509 1.00 81.75 348 GLU A CA 1
ATOM 2787 C C . GLU A 1 348 ? -80.906 -13.284 39.913 1.00 81.75 348 GLU A C 1
ATOM 2789 O O . GLU A 1 348 ? -82.054 -12.869 40.060 1.00 81.75 348 GLU A O 1
ATOM 2794 N N . SER A 1 349 ? -80.005 -12.592 39.223 1.00 67.12 349 SER A N 1
ATOM 2795 C CA . SER A 1 349 ? -80.320 -11.306 38.621 1.00 67.12 349 SER A CA 1
ATOM 2796 C C . SER A 1 349 ? -79.759 -11.215 37.212 1.00 67.12 349 SER A C 1
ATOM 2798 O O . SER A 1 349 ? -78.556 -11.056 36.993 1.00 67.12 349 SER A O 1
ATOM 2800 N N . GLU A 1 350 ? -80.659 -11.274 36.240 1.00 66.31 350 GLU A N 1
ATOM 2801 C CA . GLU A 1 350 ? -80.319 -11.047 34.846 1.00 66.31 350 GLU A CA 1
ATOM 2802 C C . GLU A 1 350 ? -79.943 -9.572 34.647 1.00 66.31 350 GLU A C 1
ATOM 2804 O O . GLU A 1 350 ? -80.739 -8.652 34.862 1.00 66.31 350 GLU A O 1
ATOM 2809 N N . LYS A 1 351 ? -78.676 -9.320 34.306 1.00 60.56 351 LYS A N 1
ATOM 2810 C CA . LYS A 1 351 ? -78.166 -7.963 34.116 1.00 60.56 351 LYS A CA 1
ATOM 2811 C C . LYS A 1 351 ? -78.255 -7.586 32.643 1.00 60.56 351 LYS A C 1
ATOM 2813 O O . LYS A 1 351 ? -77.562 -8.161 31.820 1.00 60.56 351 LYS A O 1
ATOM 2818 N N . ARG A 1 352 ? -79.010 -6.537 32.308 1.00 58.94 352 ARG A N 1
ATOM 2819 C CA . ARG A 1 352 ? -79.006 -5.943 30.950 1.00 58.94 352 ARG A CA 1
ATOM 2820 C C . ARG A 1 352 ? -77.784 -5.050 30.659 1.00 58.94 352 ARG A C 1
ATOM 2822 O O . ARG A 1 352 ? -77.705 -4.446 29.597 1.00 58.94 352 ARG A O 1
ATOM 2829 N N . ARG A 1 353 ? -76.861 -4.899 31.617 1.00 61.19 353 ARG A N 1
ATOM 2830 C CA . ARG A 1 353 ? -75.615 -4.116 31.517 1.00 61.19 353 ARG A CA 1
ATOM 2831 C C . ARG A 1 353 ? -74.514 -4.822 32.320 1.00 61.19 353 ARG A C 1
ATOM 2833 O O . ARG A 1 353 ? -74.843 -5.346 33.385 1.00 61.19 353 ARG A O 1
ATOM 2840 N N . PRO A 1 354 ? -73.247 -4.828 31.870 1.00 70.88 354 PRO A N 1
ATOM 2841 C CA . PRO A 1 354 ? -72.160 -5.466 32.607 1.00 70.88 354 PRO A CA 1
ATOM 2842 C C . PRO A 1 354 ? -71.994 -4.852 34.003 1.00 70.88 354 PRO A C 1
ATOM 2844 O O . PRO A 1 354 ? -72.085 -3.635 34.179 1.00 70.88 354 PRO A O 1
ATOM 2847 N N . ALA A 1 355 ? -71.758 -5.705 34.997 1.00 74.69 355 ALA A N 1
ATOM 2848 C CA . ALA A 1 355 ? -71.566 -5.320 36.395 1.00 74.69 355 ALA A CA 1
ATOM 2849 C C . ALA A 1 355 ? -70.292 -5.971 36.943 1.00 74.69 355 ALA A C 1
ATOM 2851 O O . ALA A 1 355 ? -69.970 -7.088 36.558 1.00 74.69 355 ALA A O 1
ATOM 2852 N N . LEU A 1 356 ? -69.569 -5.308 37.844 1.00 74.00 356 LEU A N 1
ATOM 2853 C CA . LEU A 1 356 ? -68.384 -5.898 38.478 1.00 74.00 356 LEU A CA 1
ATOM 2854 C C . LEU A 1 356 ? -68.796 -6.775 39.670 1.00 74.00 356 LEU A C 1
ATOM 2856 O O . LEU A 1 356 ? -69.689 -6.411 40.441 1.00 74.00 356 LEU A O 1
ATOM 2860 N N . CYS A 1 357 ? -68.144 -7.929 39.810 1.00 82.56 357 CYS A N 1
ATOM 2861 C CA . CYS A 1 357 ? -68.252 -8.800 40.972 1.00 82.56 357 CYS A CA 1
ATOM 2862 C C . CYS A 1 357 ? -67.503 -8.165 42.147 1.00 82.56 357 CYS A C 1
ATOM 2864 O O . CYS A 1 357 ? -66.300 -7.926 42.062 1.00 82.56 357 CYS A O 1
ATOM 2866 N N . ALA A 1 358 ? -68.196 -7.912 43.255 1.00 77.19 358 ALA A N 1
ATOM 2867 C CA . ALA A 1 358 ? -67.608 -7.223 44.404 1.00 77.19 358 ALA A CA 1
ATOM 2868 C C . ALA A 1 358 ? -66.573 -8.054 45.189 1.00 77.19 358 ALA A C 1
ATOM 2870 O O . ALA A 1 358 ? -65.862 -7.495 46.014 1.00 77.19 358 ALA A O 1
ATOM 2871 N N . TYR A 1 359 ? -66.488 -9.366 44.940 1.00 78.81 359 TYR A N 1
ATOM 2872 C CA . TYR A 1 359 ? -65.504 -10.246 45.577 1.00 78.81 359 TYR A CA 1
ATOM 2873 C C . TYR A 1 359 ? -64.188 -10.326 44.791 1.00 78.81 359 TYR A C 1
ATOM 2875 O O . TYR A 1 359 ? -63.123 -10.078 45.342 1.00 78.81 359 TYR A O 1
ATOM 2883 N N . CYS A 1 360 ? -64.250 -10.649 43.495 1.00 77.62 360 CYS A N 1
ATOM 2884 C CA . CYS A 1 360 ? -63.057 -10.880 42.669 1.00 77.62 360 CYS A CA 1
ATOM 2885 C C . CYS A 1 360 ? -62.717 -9.730 41.705 1.00 77.62 360 CYS A C 1
ATOM 2887 O O . CYS A 1 360 ? -61.813 -9.871 40.887 1.00 77.62 360 CYS A O 1
ATOM 2889 N N . GLY A 1 361 ? -63.487 -8.636 41.702 1.00 72.19 361 GLY A N 1
ATOM 2890 C CA . GLY A 1 361 ? -63.338 -7.513 40.765 1.00 72.19 361 GLY A CA 1
ATOM 2891 C C . GLY A 1 361 ? -63.710 -7.823 39.305 1.00 72.19 361 GLY A C 1
ATOM 2892 O O . GLY A 1 361 ? -63.904 -6.902 38.517 1.00 72.19 361 GLY A O 1
ATOM 2893 N N . GLY A 1 362 ? -63.849 -9.099 38.930 1.00 76.25 362 GLY A N 1
ATOM 2894 C CA . GLY A 1 362 ? -64.124 -9.529 37.560 1.00 76.25 362 GLY A CA 1
ATOM 2895 C C . GLY A 1 362 ? -65.513 -9.136 37.047 1.00 76.25 362 GLY A C 1
ATOM 2896 O O . GLY A 1 362 ? -66.485 -9.051 37.799 1.00 76.25 362 GLY A O 1
ATOM 2897 N N . MET A 1 363 ? -65.626 -8.936 35.735 1.00 79.06 363 MET A N 1
ATOM 2898 C CA . MET A 1 363 ? -66.872 -8.519 35.088 1.00 79.06 363 MET A CA 1
ATOM 2899 C C . MET A 1 363 ? -67.887 -9.674 35.002 1.00 79.06 363 MET A C 1
ATOM 2901 O O . MET A 1 363 ? -67.549 -10.802 34.650 1.00 79.06 363 MET A O 1
ATOM 2905 N N . ILE A 1 364 ? -69.148 -9.392 35.317 1.00 77.44 364 ILE A N 1
ATOM 2906 C CA . ILE A 1 364 ? -70.313 -10.244 35.064 1.00 77.44 364 ILE A CA 1
ATOM 2907 C C . ILE A 1 364 ? -70.850 -9.820 33.693 1.00 77.44 364 ILE A C 1
ATOM 2909 O O . ILE A 1 364 ? -71.469 -8.757 33.571 1.00 77.44 364 ILE A O 1
ATOM 2913 N N . GLN A 1 365 ? -70.542 -10.604 32.659 1.00 66.81 365 GLN A N 1
ATOM 2914 C CA . GLN A 1 365 ? -70.888 -10.300 31.270 1.00 66.81 365 GLN A CA 1
ATOM 2915 C C . GLN A 1 365 ? -72.209 -10.983 30.865 1.00 66.81 365 GLN A C 1
ATOM 2917 O O . GLN A 1 365 ? -72.307 -12.216 30.928 1.00 66.81 365 GLN A O 1
ATOM 2922 N N . PRO A 1 366 ? -73.221 -10.214 30.421 1.00 67.00 366 PRO A N 1
ATOM 2923 C CA . PRO A 1 366 ? -74.372 -10.746 29.692 1.00 67.00 366 PRO A CA 1
ATOM 2924 C C . PRO A 1 366 ? -73.952 -11.102 28.250 1.00 67.00 366 PRO A C 1
ATOM 2926 O O . PRO A 1 366 ? -73.055 -10.441 27.725 1.00 67.00 366 PRO A O 1
ATOM 2929 N N . PRO A 1 367 ? -74.586 -12.081 27.575 1.00 51.91 367 PRO A N 1
ATOM 2930 C CA . PRO A 1 367 ? -75.768 -12.839 27.997 1.00 51.91 367 PRO A CA 1
ATOM 2931 C C . PRO A 1 367 ? -75.455 -14.210 28.631 1.00 51.91 367 PRO A C 1
ATOM 2933 O O . PRO A 1 367 ? -76.367 -14.886 29.088 1.00 51.91 367 PRO A O 1
ATOM 2936 N N . ILE A 1 368 ? -74.185 -14.633 28.659 1.00 55.66 368 ILE A N 1
ATOM 2937 C CA . ILE A 1 368 ? -73.797 -16.024 28.968 1.00 55.66 368 ILE A CA 1
ATOM 2938 C C . ILE A 1 368 ? -73.722 -16.299 30.484 1.00 55.66 368 ILE A C 1
ATOM 2940 O O . ILE A 1 368 ? -73.893 -17.438 30.909 1.00 55.66 368 ILE A O 1
ATOM 2944 N N . SER A 1 369 ? -73.500 -15.277 31.325 1.00 58.78 369 SER A N 1
ATOM 2945 C CA . SER A 1 369 ? -73.395 -15.450 32.784 1.00 58.78 369 SER A CA 1
ATOM 2946 C C . SER A 1 369 ? -74.492 -14.713 33.562 1.00 58.78 369 SER A C 1
ATOM 2948 O O . SER A 1 369 ? -74.545 -13.482 33.597 1.00 58.78 369 SER A O 1
ATOM 2950 N N . LYS A 1 370 ? -75.356 -15.474 34.249 1.00 64.44 370 LYS A N 1
ATOM 2951 C CA . LYS A 1 370 ? -76.276 -14.935 35.261 1.00 64.44 370 LYS A CA 1
ATOM 2952 C C . LYS A 1 370 ? -75.500 -14.664 36.555 1.00 64.44 370 LYS A C 1
ATOM 2954 O O . LYS A 1 370 ? -74.797 -15.533 37.067 1.00 64.44 370 LYS A O 1
ATOM 2959 N N . GLY A 1 371 ? -75.606 -13.441 37.073 1.00 80.69 371 GLY A N 1
ATOM 2960 C CA . GLY A 1 371 ? -74.986 -13.036 38.338 1.00 80.69 371 GLY A CA 1
ATOM 2961 C C . GLY A 1 371 ? -75.998 -13.010 39.477 1.00 80.69 371 GLY A C 1
ATOM 2962 O O . GLY A 1 371 ? -77.151 -12.617 39.280 1.00 80.69 371 GLY A O 1
ATOM 2963 N N . VAL A 1 372 ? -75.568 -13.361 40.685 1.00 84.06 372 VAL A N 1
ATOM 2964 C CA . VAL A 1 372 ? -76.414 -13.279 41.883 1.00 84.06 372 VAL A CA 1
ATOM 2965 C C . VAL A 1 372 ? -76.299 -11.900 42.532 1.00 84.06 372 VAL A C 1
ATOM 2967 O O . VAL A 1 372 ? -75.257 -11.238 42.461 1.00 84.06 372 VAL A O 1
ATOM 2970 N N . LYS A 1 373 ? -77.384 -11.438 43.155 1.00 83.31 373 LYS A N 1
ATOM 2971 C CA . LYS A 1 373 ? -77.428 -10.183 43.908 1.00 83.31 373 LYS A CA 1
ATOM 2972 C C . LYS A 1 373 ? -78.092 -10.402 45.261 1.00 83.31 373 LYS A C 1
ATOM 2974 O O . LYS A 1 373 ? -79.204 -10.914 45.318 1.00 83.31 373 LYS A O 1
ATOM 2979 N N . CYS A 1 374 ? -77.446 -9.958 46.337 1.00 85.06 374 CYS A N 1
ATOM 2980 C CA . CYS A 1 374 ? -78.043 -10.001 47.673 1.00 85.06 374 CYS A CA 1
ATOM 2981 C C . CYS A 1 374 ? -79.200 -8.988 47.780 1.00 85.06 374 CYS A C 1
ATOM 2983 O O . CYS A 1 374 ? -79.024 -7.826 47.394 1.00 85.06 374 CYS A O 1
ATOM 2985 N N . ARG A 1 375 ? -80.373 -9.380 48.303 1.00 79.75 375 ARG A N 1
ATOM 2986 C CA . ARG A 1 375 ? -81.512 -8.457 48.503 1.00 79.75 375 ARG A CA 1
ATOM 2987 C C . ARG A 1 375 ? -81.153 -7.324 49.464 1.00 79.75 375 ARG A C 1
ATOM 2989 O O . ARG A 1 375 ? -81.441 -6.162 49.173 1.00 79.75 375 ARG A O 1
ATOM 2996 N N . SER A 1 376 ? -80.477 -7.672 50.559 1.00 74.75 376 SER A N 1
ATOM 2997 C CA . SER A 1 376 ? -80.162 -6.788 51.685 1.00 74.75 376 SER A CA 1
ATOM 2998 C C . SER A 1 376 ? -79.046 -5.793 51.345 1.00 74.75 376 SER A C 1
ATOM 3000 O O . SER A 1 376 ? -79.297 -4.598 51.200 1.00 74.75 376 SER A O 1
ATOM 3002 N N . CYS A 1 377 ? -77.815 -6.273 51.119 1.00 79.06 377 CYS A N 1
ATOM 3003 C CA . CYS A 1 377 ? -76.665 -5.401 50.840 1.00 79.06 377 CYS A CA 1
ATOM 3004 C C . CYS A 1 377 ? -76.550 -4.961 49.365 1.00 79.06 377 CYS A C 1
ATOM 3006 O O . CYS A 1 377 ? -75.676 -4.175 49.011 1.00 79.06 377 CYS A O 1
ATOM 3008 N N . LYS A 1 378 ? -77.422 -5.450 48.468 1.00 77.69 378 LYS A N 1
ATOM 3009 C CA . LYS A 1 378 ? -77.475 -5.100 47.029 1.00 77.69 378 LYS A CA 1
ATOM 3010 C C . LYS A 1 378 ? -76.186 -5.368 46.229 1.00 77.69 378 LYS A C 1
ATOM 3012 O O . LYS A 1 378 ? -76.100 -4.944 45.074 1.00 77.69 378 LYS A O 1
ATOM 3017 N N . MET A 1 379 ? -75.236 -6.103 46.802 1.00 80.38 379 MET A N 1
ATOM 3018 C CA . MET A 1 379 ? -73.963 -6.484 46.191 1.00 80.38 379 MET A CA 1
ATOM 3019 C C . MET A 1 379 ? -74.162 -7.495 45.052 1.00 80.38 379 MET A C 1
ATOM 3021 O O . MET A 1 379 ? -75.012 -8.376 45.170 1.00 80.38 379 MET A O 1
ATOM 3025 N N . ASN A 1 380 ? -73.404 -7.364 43.955 1.00 81.62 380 ASN A N 1
ATOM 3026 C CA . ASN A 1 380 ? -73.458 -8.274 42.801 1.00 81.62 380 ASN A CA 1
ATOM 3027 C C . ASN A 1 380 ? -72.229 -9.193 42.795 1.00 81.62 380 ASN A C 1
ATOM 3029 O O . ASN A 1 380 ? -71.111 -8.713 42.996 1.00 81.62 380 ASN A O 1
ATOM 3033 N N . LEU A 1 381 ? -72.432 -10.483 42.525 1.00 84.00 381 LEU A N 1
ATOM 3034 C CA . LEU A 1 381 ? -71.386 -11.508 42.511 1.00 84.00 381 LEU A CA 1
ATOM 3035 C C . LEU A 1 381 ? -71.571 -12.473 41.328 1.00 84.00 381 LEU A C 1
ATOM 3037 O O . LEU A 1 381 ? -72.682 -12.659 40.825 1.00 84.00 381 LEU A O 1
ATOM 3041 N N . HIS A 1 382 ? -70.492 -13.139 40.906 1.00 84.69 382 HIS A N 1
ATOM 3042 C CA . HIS A 1 382 ? -70.618 -14.367 40.111 1.00 84.69 382 HIS A CA 1
ATOM 3043 C C . HIS A 1 382 ? -71.190 -15.492 40.982 1.00 84.69 382 HIS A C 1
ATOM 3045 O O . HIS A 1 382 ? -70.873 -15.567 42.168 1.00 84.69 382 HIS A O 1
ATOM 3051 N N . HIS A 1 383 ? -71.927 -16.428 40.381 1.00 80.06 383 HIS A N 1
ATOM 3052 C CA . HIS A 1 383 ? -72.463 -17.605 41.080 1.00 80.06 383 HIS A CA 1
ATOM 3053 C C . HIS A 1 383 ? -71.365 -18.434 41.787 1.00 80.06 383 HIS A C 1
ATOM 3055 O O . HIS A 1 383 ? -71.570 -18.941 42.886 1.00 80.06 383 HIS A O 1
ATOM 3061 N N . ARG A 1 384 ? -70.155 -18.508 41.209 1.00 76.31 384 ARG A N 1
ATOM 3062 C CA . ARG A 1 384 ? -68.981 -19.164 41.826 1.00 76.31 384 ARG A CA 1
ATOM 3063 C C . ARG A 1 384 ? -68.396 -18.432 43.043 1.00 76.31 384 ARG A C 1
ATOM 3065 O O . ARG A 1 384 ? -67.645 -19.032 43.795 1.00 76.31 384 ARG A O 1
ATOM 3072 N N . CYS A 1 385 ? -68.698 -17.144 43.222 1.00 80.06 385 CYS A N 1
ATOM 3073 C CA . CYS A 1 385 ? -68.137 -16.319 44.298 1.00 80.06 385 CYS A CA 1
ATOM 3074 C C . CYS A 1 385 ? -69.053 -16.228 45.528 1.00 80.06 385 CYS A C 1
ATOM 3076 O O . CYS A 1 385 ? -68.635 -15.676 46.539 1.00 80.06 385 CYS A O 1
ATOM 3078 N N . GLN A 1 386 ? -70.287 -16.741 45.462 1.00 79.62 386 GLN A N 1
ATOM 3079 C CA . GLN A 1 386 ? -71.283 -16.572 46.527 1.00 79.62 386 GLN A CA 1
ATOM 3080 C C . GLN A 1 386 ? -70.854 -17.200 47.869 1.00 79.62 386 GLN A C 1
ATOM 3082 O O . GLN A 1 386 ? -71.088 -16.610 48.917 1.00 79.62 386 GLN A O 1
ATOM 3087 N N . ASN A 1 387 ? -70.153 -18.340 47.827 1.00 70.62 387 ASN A N 1
ATOM 3088 C CA . ASN A 1 387 ? -69.687 -19.075 49.012 1.00 70.62 387 ASN A CA 1
ATOM 3089 C C . ASN A 1 387 ? -68.391 -18.499 49.621 1.00 70.62 387 ASN A C 1
ATOM 3091 O O . ASN A 1 387 ? -67.916 -19.007 50.631 1.00 70.62 387 ASN A O 1
ATOM 3095 N N . SER A 1 388 ? -67.781 -17.491 48.990 1.00 72.50 388 SER A N 1
ATOM 3096 C CA . SER A 1 388 ? -66.464 -16.954 49.374 1.00 72.50 388 SER A CA 1
ATOM 3097 C C . SER A 1 388 ? -66.541 -15.578 50.045 1.00 72.50 388 SER A C 1
ATOM 3099 O O . SER A 1 388 ? -65.511 -14.988 50.364 1.00 72.50 388 SER A O 1
ATOM 3101 N N . VAL A 1 389 ? -67.751 -15.046 50.239 1.00 71.94 389 VAL A N 1
ATOM 3102 C CA . VAL A 1 389 ? -67.997 -13.712 50.802 1.00 71.94 389 VAL A CA 1
ATOM 3103 C C . VAL A 1 389 ? -68.367 -13.830 52.288 1.00 71.94 389 VAL A C 1
ATOM 3105 O O . VAL A 1 389 ? -69.199 -14.671 52.626 1.00 71.94 389 VAL A O 1
ATOM 3108 N N . PRO A 1 390 ? -67.794 -12.998 53.183 1.00 70.12 390 PRO A N 1
ATOM 3109 C CA . PRO A 1 390 ? -68.156 -12.981 54.602 1.00 70.12 390 PRO A CA 1
ATOM 3110 C C . PRO A 1 390 ? -69.594 -12.483 54.838 1.00 70.12 390 PRO A C 1
ATOM 3112 O O . PRO A 1 390 ? -70.264 -12.011 53.921 1.00 70.12 390 PRO A O 1
ATOM 3115 N N . TYR A 1 391 ? -70.062 -12.580 56.084 1.00 76.31 391 TYR A N 1
ATOM 3116 C CA . TYR A 1 391 ? -71.429 -12.277 56.535 1.00 76.31 391 TYR A CA 1
ATOM 3117 C C . TYR A 1 391 ? -72.026 -10.940 56.029 1.00 76.31 391 TYR A C 1
ATOM 3119 O O . TYR A 1 391 ? -71.338 -9.974 55.699 1.00 76.31 391 TYR A O 1
ATOM 3127 N N . CYS A 1 392 ? -73.356 -10.871 55.961 1.00 75.75 392 CYS A N 1
ATOM 3128 C CA . CYS A 1 392 ? -74.095 -9.752 55.384 1.00 75.75 392 CYS A CA 1
ATOM 3129 C C . CYS A 1 392 ? -74.269 -8.578 56.359 1.00 75.75 392 CYS A C 1
ATOM 3131 O O . CYS A 1 392 ? -75.051 -8.638 57.307 1.00 75.75 392 CYS A O 1
ATOM 3133 N N . HIS A 1 393 ? -73.650 -7.439 56.036 1.00 65.38 393 HIS A N 1
ATOM 3134 C CA . HIS A 1 393 ? -73.785 -6.182 56.789 1.00 65.38 393 HIS A CA 1
ATOM 3135 C C . HIS A 1 393 ? -75.149 -5.472 56.634 1.00 65.38 393 HIS A C 1
ATOM 3137 O O . HIS A 1 393 ? -75.401 -4.466 57.290 1.00 65.38 393 HIS A O 1
ATOM 3143 N N . GLY A 1 394 ? -76.045 -5.966 55.771 1.00 61.50 394 GLY A N 1
ATOM 3144 C CA . GLY A 1 394 ? -77.445 -5.517 55.670 1.00 61.50 394 GLY A CA 1
ATOM 3145 C C . GLY A 1 394 ? -77.688 -4.144 55.024 1.00 61.50 394 GLY A C 1
ATOM 3146 O O . GLY A 1 394 ? -78.799 -3.889 54.569 1.00 61.50 394 GLY A O 1
ATOM 3147 N N . THR A 1 395 ? -76.674 -3.286 54.921 1.00 58.97 395 THR A N 1
ATOM 3148 C CA . THR A 1 395 ? -76.749 -1.972 54.269 1.00 58.97 395 THR A CA 1
ATOM 3149 C C . THR A 1 395 ? -76.213 -2.018 52.831 1.00 58.97 395 THR A C 1
ATOM 3151 O O . THR A 1 395 ? -75.284 -2.773 52.534 1.00 58.97 395 THR A O 1
ATOM 3154 N N . PRO A 1 396 ? -76.785 -1.238 51.891 1.00 56.97 396 PRO A N 1
ATOM 3155 C CA . PRO A 1 396 ? -76.210 -1.094 50.559 1.00 56.97 396 PRO A CA 1
ATOM 3156 C C . PRO A 1 396 ? -74.911 -0.272 50.626 1.00 56.97 396 PRO A C 1
ATOM 3158 O O . PRO A 1 396 ? -74.883 0.729 51.347 1.00 56.97 396 PRO A O 1
ATOM 3161 N N . PRO A 1 397 ? -73.858 -0.626 49.864 1.00 54.62 397 PRO A N 1
ATOM 3162 C CA . PRO A 1 397 ? -72.591 0.093 49.906 1.00 54.62 397 PRO A CA 1
ATOM 3163 C C . PRO A 1 397 ? -72.785 1.563 49.519 1.00 54.62 397 PRO A C 1
ATOM 3165 O O . PRO A 1 397 ? -73.369 1.887 48.477 1.00 54.62 397 PRO A O 1
ATOM 3168 N N . THR A 1 398 ? -72.290 2.457 50.372 1.00 42.78 398 THR A N 1
ATOM 3169 C CA . THR A 1 398 ? -72.269 3.896 50.118 1.00 42.78 398 THR A CA 1
ATOM 3170 C C . THR A 1 398 ? -71.391 4.189 48.901 1.00 42.78 398 THR A C 1
ATOM 3172 O O . THR A 1 398 ? -70.342 3.582 48.693 1.00 42.78 398 THR A O 1
ATOM 3175 N N . LYS A 1 399 ? -71.851 5.097 48.033 1.00 35.38 399 LYS A N 1
ATOM 3176 C CA . LYS A 1 399 ? -71.145 5.421 46.785 1.00 35.38 399 LYS A CA 1
ATOM 3177 C C . LYS A 1 399 ? -69.795 6.074 47.123 1.00 35.38 399 LYS A C 1
ATOM 3179 O O . LYS A 1 399 ? -69.823 7.112 47.786 1.00 35.38 399 LYS A O 1
ATOM 3184 N N . PRO A 1 400 ? -68.646 5.562 46.644 1.00 33.47 400 PRO A N 1
ATOM 3185 C CA . PRO A 1 400 ? -67.374 6.247 46.833 1.00 33.47 400 PRO A CA 1
ATOM 3186 C C . PRO A 1 400 ? -67.384 7.601 46.109 1.00 33.47 400 PRO A C 1
ATOM 3188 O O . PRO A 1 400 ? -67.808 7.716 44.954 1.00 33.47 400 PRO A O 1
ATOM 3191 N N . ALA A 1 401 ? -66.924 8.640 46.802 1.00 36.88 401 ALA A N 1
ATOM 3192 C CA . ALA A 1 401 ? -66.854 9.997 46.282 1.00 36.88 401 ALA A CA 1
ATOM 3193 C C . ALA A 1 401 ? -65.633 10.172 45.359 1.00 36.88 401 ALA A C 1
ATOM 3195 O O . ALA A 1 401 ? -64.578 10.623 45.786 1.00 36.88 401 ALA A O 1
ATOM 3196 N N . SER A 1 402 ? -65.774 9.827 44.075 1.00 32.62 402 SER A N 1
ATOM 3197 C CA . SER A 1 402 ? -64.724 10.055 43.063 1.00 32.62 402 SER A CA 1
ATOM 3198 C C . SER A 1 402 ? -65.273 10.468 41.688 1.00 32.62 402 SER A C 1
ATOM 3200 O O . SER A 1 402 ? -64.887 9.960 40.632 1.00 32.62 402 SER A O 1
ATOM 3202 N N . LYS A 1 403 ? -66.156 11.478 41.670 1.00 35.91 403 LYS A N 1
ATOM 3203 C CA . LYS A 1 403 ? -66.502 12.208 40.436 1.00 35.91 403 LYS A CA 1
ATOM 3204 C C . LYS A 1 403 ? -65.327 13.091 39.973 1.00 35.91 403 LYS A C 1
ATOM 3206 O O . LYS A 1 403 ? -65.371 14.300 40.152 1.00 35.91 403 LYS A O 1
ATOM 3211 N N . SER A 1 404 ? -64.313 12.499 39.338 1.00 37.50 404 SER A N 1
ATOM 3212 C CA . SER A 1 404 ? -63.425 13.244 38.422 1.00 37.50 404 SER A CA 1
ATOM 3213 C C . SER A 1 404 ? -62.749 12.357 37.361 1.00 37.50 404 SER A C 1
ATOM 3215 O O . SER A 1 404 ? -62.847 12.638 36.168 1.00 37.50 404 SER A O 1
ATOM 3217 N N . ALA A 1 405 ? -62.166 11.212 37.740 1.00 40.12 405 ALA A N 1
ATOM 3218 C CA . ALA A 1 405 ? -61.322 10.422 36.825 1.00 40.12 405 ALA A CA 1
ATOM 3219 C C . ALA A 1 405 ? -62.076 9.613 35.737 1.00 40.12 405 ALA A C 1
ATOM 3221 O O . ALA A 1 405 ? -61.541 9.359 34.657 1.00 40.12 405 ALA A O 1
ATOM 3222 N N . ALA A 1 406 ? -63.336 9.222 35.967 1.00 36.97 406 ALA A N 1
ATOM 3223 C CA . ALA A 1 406 ? -64.047 8.282 35.085 1.00 36.97 406 ALA A CA 1
ATOM 3224 C C . ALA A 1 406 ? -64.475 8.855 33.710 1.00 36.97 406 ALA A C 1
ATOM 3226 O O . ALA A 1 406 ? -64.772 8.091 32.786 1.00 36.97 406 ALA A O 1
ATOM 3227 N N . LYS A 1 407 ? -64.512 10.188 33.546 1.00 35.72 407 LYS A N 1
ATOM 3228 C CA . LYS A 1 407 ? -65.002 10.836 32.310 1.00 35.72 407 LYS A CA 1
ATOM 3229 C C . LYS A 1 407 ? -63.935 10.940 31.206 1.00 35.72 407 LYS A C 1
ATOM 3231 O O . LYS A 1 407 ? -64.295 11.069 30.039 1.00 35.72 407 LYS A O 1
ATOM 3236 N N . ALA A 1 408 ? -62.649 10.826 31.549 1.00 41.94 408 ALA A N 1
ATOM 3237 C CA . ALA A 1 408 ? -61.544 10.838 30.583 1.00 41.94 408 ALA A CA 1
ATOM 3238 C C . ALA A 1 408 ? -61.314 9.464 29.920 1.00 41.94 408 ALA A C 1
ATOM 3240 O O . ALA A 1 408 ? -61.055 9.384 28.720 1.00 41.94 408 ALA A O 1
ATOM 3241 N N . VAL A 1 409 ? -61.463 8.374 30.682 1.00 43.91 409 VAL A N 1
ATOM 3242 C CA . VAL A 1 409 ? -61.171 7.007 30.212 1.00 43.91 409 VAL A CA 1
ATOM 3243 C C . VAL A 1 409 ? -62.225 6.507 29.215 1.00 43.91 409 VAL A C 1
ATOM 3245 O O . VAL A 1 409 ? -61.875 5.992 28.155 1.00 43.91 409 VAL A O 1
ATOM 3248 N N . SER A 1 410 ? -63.514 6.756 29.479 1.00 41.41 410 SER A N 1
ATOM 3249 C CA . SER A 1 410 ? -64.598 6.327 28.574 1.00 41.41 410 SER A CA 1
ATOM 3250 C C . SER A 1 410 ? -64.561 7.016 27.201 1.00 41.41 410 SER A C 1
ATOM 3252 O O . SER A 1 410 ? -65.037 6.443 26.228 1.00 41.41 410 SER A O 1
ATOM 3254 N N . LYS A 1 411 ? -63.978 8.223 27.087 1.00 41.59 411 LYS A N 1
ATOM 3255 C CA . LYS A 1 411 ? -63.856 8.927 25.796 1.00 41.59 411 LYS A CA 1
ATOM 3256 C C . LYS A 1 411 ? -62.690 8.402 24.946 1.00 41.59 411 LYS A C 1
ATOM 3258 O O . LYS A 1 411 ? -62.799 8.414 23.725 1.00 41.59 411 LYS A O 1
ATOM 3263 N N . ARG A 1 412 ? -61.611 7.902 25.568 1.00 47.84 412 ARG A N 1
ATOM 3264 C CA . ARG A 1 412 ? -60.469 7.292 24.855 1.00 47.84 412 ARG A CA 1
ATOM 3265 C C . ARG A 1 412 ? -60.761 5.873 24.359 1.00 47.84 412 ARG A C 1
ATOM 3267 O O . ARG A 1 412 ? -60.363 5.542 23.249 1.00 47.84 412 ARG A O 1
ATOM 3274 N N . ILE A 1 413 ? -61.495 5.054 25.117 1.00 48.50 413 ILE A N 1
ATOM 3275 C CA . ILE A 1 413 ? -61.778 3.661 24.713 1.00 48.50 413 ILE A CA 1
ATOM 3276 C C . ILE A 1 413 ? -62.651 3.605 23.444 1.00 48.50 413 ILE A C 1
ATOM 3278 O O . ILE A 1 413 ? -62.338 2.847 22.527 1.00 48.50 413 ILE A O 1
ATOM 3282 N N . SER A 1 414 ? -63.659 4.476 23.313 1.00 42.41 414 SER A N 1
ATOM 3283 C CA . SER A 1 414 ? -64.460 4.576 22.079 1.00 42.41 414 SER A CA 1
ATOM 3284 C C . SER A 1 414 ? -63.687 5.108 20.864 1.00 42.41 414 SER A C 1
ATOM 3286 O O . SER A 1 414 ? -64.149 4.926 19.747 1.00 42.41 414 SER A O 1
ATOM 3288 N N . GLN A 1 415 ? -62.536 5.765 21.057 1.00 49.41 415 GLN A N 1
ATOM 3289 C CA . GLN A 1 415 ? -61.684 6.263 19.966 1.00 49.41 415 GLN A CA 1
ATOM 3290 C C . GLN A 1 415 ? -60.636 5.238 19.502 1.00 49.41 415 GLN A C 1
ATOM 3292 O O . GLN A 1 415 ? -60.139 5.342 18.383 1.00 49.41 415 GLN A O 1
ATOM 3297 N N . ILE A 1 416 ? -60.306 4.250 20.340 1.00 48.59 416 ILE A N 1
ATOM 3298 C CA . ILE A 1 416 ? -59.327 3.196 20.026 1.00 48.59 416 ILE A CA 1
ATOM 3299 C C . ILE A 1 416 ? -60.002 2.008 19.315 1.00 48.59 416 ILE A C 1
ATOM 3301 O O . ILE A 1 416 ? -59.394 1.386 18.450 1.00 48.59 416 ILE A O 1
ATOM 3305 N N . LEU A 1 417 ? -61.282 1.738 19.595 1.00 43.09 417 LEU A N 1
ATOM 3306 C CA . LEU A 1 417 ? -62.043 0.646 18.965 1.00 43.09 417 LEU A CA 1
ATOM 3307 C C . LEU A 1 417 ? -62.603 0.967 17.561 1.00 43.09 417 LEU A C 1
ATOM 3309 O O . LEU A 1 417 ? -63.284 0.130 16.979 1.00 43.09 417 LEU A O 1
ATOM 3313 N N . THR A 1 418 ? -62.319 2.147 16.997 1.00 45.19 418 THR A N 1
ATOM 3314 C CA . THR A 1 418 ? -62.816 2.574 15.670 1.00 45.19 418 THR A CA 1
ATOM 3315 C C . THR A 1 418 ? -61.711 2.902 14.659 1.00 45.19 418 THR A C 1
ATOM 3317 O O . THR A 1 418 ? -61.983 3.547 13.649 1.00 45.19 418 THR A O 1
ATOM 3320 N N . ARG A 1 419 ? -60.455 2.496 14.900 1.00 41.62 419 ARG A N 1
ATOM 3321 C CA . ARG A 1 419 ? -59.344 2.693 13.946 1.00 41.62 419 ARG A CA 1
ATOM 3322 C C . ARG A 1 419 ? -58.514 1.426 13.731 1.00 41.62 419 ARG A C 1
ATOM 3324 O O . ARG A 1 419 ? -57.397 1.316 14.227 1.00 41.62 419 ARG A O 1
ATOM 3331 N N . LYS A 1 420 ? -59.051 0.502 12.923 1.00 31.84 420 LYS A N 1
ATOM 3332 C CA . LYS A 1 420 ? -58.251 -0.488 12.180 1.00 31.84 420 LYS A CA 1
ATOM 3333 C C . LYS A 1 420 ? -58.948 -0.966 10.893 1.00 31.84 420 LYS A C 1
ATOM 3335 O O . LYS A 1 420 ? -59.504 -2.055 10.887 1.00 31.84 420 LYS A O 1
ATOM 3340 N N . SER A 1 421 ? -58.874 -0.163 9.825 1.00 30.39 421 SER A N 1
ATOM 3341 C CA . SER A 1 421 ? -58.856 -0.589 8.402 1.00 30.39 421 SER A CA 1
ATOM 3342 C C . SER A 1 421 ? -58.913 0.627 7.458 1.00 30.39 421 SER A C 1
ATOM 3344 O O . SER A 1 421 ? -59.603 1.591 7.786 1.00 30.39 421 SER A O 1
ATOM 3346 N N . SER A 1 422 ? -58.278 0.526 6.277 1.00 27.48 422 SER A N 1
ATOM 3347 C CA . SER A 1 422 ? -58.147 1.549 5.205 1.00 27.48 422 SER A CA 1
ATOM 3348 C C . SER A 1 422 ? -57.276 2.781 5.568 1.00 27.48 422 SER A C 1
ATOM 3350 O O . SER A 1 422 ? -57.345 3.253 6.701 1.00 27.48 422 SER A O 1
ATOM 3352 N N . ALA A 1 423 ? -56.417 3.331 4.697 1.00 28.58 423 ALA A N 1
ATOM 3353 C CA . ALA A 1 423 ? -56.025 2.945 3.328 1.00 28.58 423 ALA A CA 1
ATOM 3354 C C . ALA A 1 423 ? -54.566 3.371 3.008 1.00 28.58 423 ALA A C 1
ATOM 3356 O O . ALA A 1 423 ? -53.879 3.944 3.852 1.00 28.58 423 ALA A O 1
ATOM 3357 N N . ASP A 1 424 ? -54.153 3.050 1.785 1.00 32.22 424 ASP A N 1
ATOM 3358 C CA . ASP A 1 424 ? -52.868 3.212 1.085 1.00 32.22 424 ASP A CA 1
ATOM 3359 C C . ASP A 1 424 ? -52.230 4.621 1.074 1.00 32.22 424 ASP A C 1
ATOM 3361 O O . ASP A 1 424 ? -52.910 5.625 1.293 1.00 32.22 424 ASP A O 1
ATOM 3365 N N . PRO A 1 425 ? -50.946 4.720 0.674 1.00 33.22 425 PRO A N 1
ATOM 3366 C CA . PRO A 1 425 ? -50.403 5.856 -0.061 1.00 33.22 425 PRO A CA 1
ATOM 3367 C C . PRO A 1 425 ? -50.228 5.513 -1.555 1.00 33.22 425 PRO A C 1
ATOM 3369 O O . PRO A 1 425 ? -49.530 4.565 -1.911 1.00 33.22 425 PRO A O 1
ATOM 3372 N N . HIS A 1 426 ? -50.844 6.314 -2.424 1.00 32.72 426 HIS A N 1
ATOM 3373 C CA . HIS A 1 426 ? -50.677 6.268 -3.881 1.00 32.72 426 HIS A CA 1
ATOM 3374 C C . HIS A 1 426 ? -49.834 7.468 -4.369 1.00 32.72 426 HIS A C 1
ATOM 3376 O O . HIS A 1 426 ? -49.512 8.353 -3.578 1.00 32.72 426 HIS A O 1
ATOM 3382 N N . ASP A 1 427 ? -49.566 7.488 -5.681 1.00 29.31 427 ASP A N 1
ATOM 3383 C CA . ASP A 1 427 ? -48.976 8.570 -6.498 1.00 29.31 427 ASP A CA 1
ATOM 3384 C C . ASP A 1 427 ? -47.432 8.644 -6.545 1.00 29.31 427 ASP A C 1
ATOM 3386 O O . ASP A 1 427 ? -46.750 8.579 -5.530 1.00 29.31 427 ASP A O 1
ATOM 3390 N N . THR A 1 428 ? -46.783 8.792 -7.711 1.00 31.44 428 THR A N 1
ATOM 3391 C CA . THR A 1 428 ? -47.264 8.759 -9.116 1.00 31.44 428 THR A CA 1
ATOM 3392 C C . THR A 1 428 ? -46.087 8.415 -10.035 1.00 31.44 428 THR A C 1
ATOM 3394 O O . THR A 1 428 ? -44.989 8.923 -9.822 1.00 31.44 428 THR A O 1
ATOM 3397 N N . ALA A 1 429 ? -46.311 7.632 -11.095 1.00 30.28 429 ALA A N 1
ATOM 3398 C CA . ALA A 1 429 ? -45.331 7.422 -12.164 1.00 30.28 429 ALA A CA 1
ATOM 3399 C C . ALA A 1 429 ? -46.034 7.291 -13.525 1.00 30.28 429 ALA A C 1
ATOM 3401 O O . ALA A 1 429 ? -46.894 6.426 -13.675 1.00 30.28 429 ALA A O 1
ATOM 3402 N N . SER A 1 430 ? -45.666 8.125 -14.509 1.00 30.50 430 SER A N 1
ATOM 3403 C CA . SER A 1 430 ? -45.972 7.913 -15.937 1.00 30.50 430 SER A CA 1
ATOM 3404 C C . SER A 1 430 ? -45.186 8.874 -16.848 1.00 30.50 430 SER A C 1
ATOM 3406 O O . SER A 1 430 ? -45.285 10.080 -16.656 1.00 30.50 430 SER A O 1
ATOM 3408 N N . ASN A 1 431 ? -44.549 8.319 -17.894 1.00 28.67 431 ASN A N 1
ATOM 3409 C CA . ASN A 1 431 ? -43.965 8.955 -19.103 1.00 28.67 431 ASN A CA 1
ATOM 3410 C C . ASN A 1 431 ? -42.812 9.978 -18.910 1.00 28.67 431 ASN A C 1
ATOM 3412 O O . ASN A 1 431 ? -42.872 10.822 -18.028 1.00 28.67 431 ASN A O 1
ATOM 3416 N N . GLY A 1 432 ? -41.760 10.017 -19.744 1.00 24.83 432 GLY A N 1
ATOM 3417 C CA . GLY A 1 432 ? -41.381 9.203 -20.918 1.00 24.83 432 GLY A CA 1
ATOM 3418 C C . GLY A 1 432 ? -40.134 9.787 -21.639 1.00 24.83 432 GLY A C 1
ATOM 3419 O O . GLY A 1 432 ? -39.670 10.845 -21.229 1.00 24.83 432 GLY A O 1
ATOM 3420 N N . SER A 1 433 ? -39.655 9.120 -22.710 1.00 25.30 433 SER A N 1
ATOM 3421 C CA . SER A 1 433 ? -38.446 9.391 -23.558 1.00 25.30 433 SER A CA 1
ATOM 3422 C C . SER A 1 433 ? -37.054 9.243 -22.884 1.00 25.30 433 SER A C 1
ATOM 3424 O O . SER A 1 433 ? -36.916 9.612 -21.725 1.00 25.30 433 SER A O 1
ATOM 3426 N N . PHE A 1 434 ? -36.064 8.527 -23.466 1.00 24.08 434 PHE A N 1
ATOM 3427 C CA . PHE A 1 434 ? -35.209 8.895 -24.638 1.00 24.08 434 PHE A CA 1
ATOM 3428 C C . PHE A 1 434 ? -34.444 10.208 -24.303 1.00 24.08 434 PHE A C 1
ATOM 3430 O O . PHE A 1 434 ? -35.115 11.225 -24.142 1.00 24.08 434 PHE A O 1
ATOM 3437 N N . ASP A 1 435 ? -33.120 10.304 -24.078 1.00 28.92 435 ASP A N 1
ATOM 3438 C CA . ASP A 1 435 ? -31.939 9.411 -24.267 1.00 28.92 435 ASP A CA 1
ATOM 3439 C C . ASP A 1 435 ? -30.882 9.664 -23.128 1.00 28.92 435 ASP A C 1
ATOM 3441 O O . ASP A 1 435 ? -31.266 10.253 -22.116 1.00 28.92 435 ASP A O 1
ATOM 3445 N N . ASP A 1 436 ? -29.589 9.272 -23.101 1.00 29.94 436 ASP A N 1
ATOM 3446 C CA . ASP A 1 436 ? -28.635 8.709 -24.093 1.00 29.94 436 ASP A CA 1
ATOM 3447 C C . ASP A 1 436 ? -27.423 7.970 -23.412 1.00 29.94 436 ASP A C 1
ATOM 3449 O O . ASP A 1 436 ? -27.456 7.703 -22.207 1.00 29.94 436 ASP A O 1
ATOM 3453 N N . GLU A 1 437 ? -26.370 7.635 -24.179 1.00 31.11 437 GLU A N 1
ATOM 3454 C CA . GLU A 1 437 ? -25.010 7.134 -23.821 1.00 31.11 437 GLU A CA 1
ATOM 3455 C C . GLU A 1 437 ? -24.208 8.055 -22.835 1.00 31.11 437 GLU A C 1
ATOM 3457 O O . GLU A 1 437 ? -24.606 9.185 -22.574 1.00 31.11 437 GLU A O 1
ATOM 3462 N N . GLU A 1 438 ? -23.100 7.687 -22.158 1.00 32.47 438 GLU A N 1
ATOM 3463 C CA . GLU A 1 438 ? -21.939 6.847 -22.522 1.00 32.47 438 GLU A CA 1
ATOM 3464 C C . GLU A 1 438 ? -21.395 5.984 -21.359 1.00 32.47 438 GLU A C 1
ATOM 3466 O O . GLU A 1 438 ? -21.409 6.373 -20.188 1.00 32.47 438 GLU A O 1
ATOM 3471 N N . GLY A 1 439 ? -20.812 4.829 -21.702 1.00 29.69 439 GLY A N 1
ATOM 3472 C CA . GLY A 1 439 ? -19.928 4.054 -20.827 1.00 29.69 439 GLY A CA 1
ATOM 3473 C C . GLY A 1 439 ? -18.531 3.949 -21.440 1.00 29.69 439 GLY A C 1
ATOM 3474 O O . GLY A 1 439 ? -18.397 3.475 -22.566 1.00 29.69 439 GLY A O 1
ATOM 3475 N N . ASP A 1 440 ? -17.498 4.366 -20.702 1.00 28.98 440 ASP A N 1
ATOM 3476 C CA . ASP A 1 440 ? -16.110 4.448 -21.187 1.00 28.98 440 ASP A CA 1
ATOM 3477 C C . ASP A 1 440 ? -15.455 3.051 -21.278 1.00 28.98 440 ASP A C 1
ATOM 3479 O O . ASP A 1 440 ? -14.734 2.585 -20.389 1.00 28.98 440 ASP A O 1
ATOM 3483 N N . GLY A 1 441 ? -15.812 2.328 -22.341 1.00 31.61 441 GLY A N 1
ATOM 3484 C CA . GLY A 1 441 ? -15.283 1.016 -22.693 1.00 31.61 441 GLY A CA 1
ATOM 3485 C C . GLY A 1 441 ? -14.052 1.122 -23.592 1.00 31.61 441 GLY A C 1
ATOM 3486 O O . GLY A 1 441 ? -14.061 1.814 -24.607 1.00 31.61 441 GLY A O 1
ATOM 3487 N N . VAL A 1 442 ? -12.996 0.378 -23.252 1.00 35.25 442 VAL A N 1
ATOM 3488 C CA . VAL A 1 442 ? -11.741 0.329 -24.019 1.00 35.25 442 VAL A CA 1
ATOM 3489 C C . VAL A 1 442 ? -11.999 -0.148 -25.456 1.00 35.25 442 VAL A C 1
ATOM 3491 O O . VAL A 1 442 ? -12.231 -1.333 -25.691 1.00 35.25 442 VAL A O 1
ATOM 3494 N N . TYR A 1 443 ? -11.925 0.772 -26.421 1.00 30.77 443 TYR A N 1
ATOM 3495 C CA . TYR A 1 443 ? -12.073 0.463 -27.844 1.00 30.77 443 TYR A CA 1
ATOM 3496 C C . TYR A 1 443 ? -10.755 -0.050 -28.443 1.00 30.77 443 TYR A C 1
ATOM 3498 O O . TYR A 1 443 ? -9.817 0.713 -28.684 1.00 30.77 443 TYR A O 1
ATOM 3506 N N . GLU A 1 444 ? -10.699 -1.352 -28.720 1.00 31.78 444 GLU A N 1
ATOM 3507 C CA . GLU A 1 444 ? -9.650 -1.979 -29.526 1.00 31.78 444 GLU A CA 1
ATOM 3508 C C . GLU A 1 444 ? -10.139 -2.089 -30.989 1.00 31.78 444 GLU A C 1
ATOM 3510 O O . GLU A 1 444 ? -11.184 -2.696 -31.238 1.00 31.78 444 GLU A O 1
ATOM 3515 N N . PRO A 1 445 ? -9.452 -1.483 -31.980 1.00 37.19 445 PRO A N 1
ATOM 3516 C CA . PRO A 1 445 ? -9.923 -1.483 -33.364 1.00 37.19 445 PRO A CA 1
ATOM 3517 C C . PRO A 1 445 ? -9.749 -2.865 -34.030 1.00 37.19 445 PRO A C 1
ATOM 3519 O O . PRO A 1 445 ? -8.715 -3.511 -33.843 1.00 37.19 445 PRO A O 1
ATOM 3522 N N . PRO A 1 446 ? -10.710 -3.317 -34.860 1.00 39.09 446 PRO A N 1
ATOM 3523 C CA . PRO A 1 446 ? -10.656 -4.638 -35.481 1.00 39.09 446 PRO A CA 1
ATOM 3524 C C . PRO A 1 446 ? -9.555 -4.743 -36.558 1.00 39.09 446 PRO A C 1
ATOM 3526 O O . PRO A 1 446 ? -9.263 -3.760 -37.248 1.00 39.09 446 PRO A O 1
ATOM 3529 N N . PRO A 1 447 ? -8.962 -5.937 -36.758 1.00 40.03 447 PRO A N 1
ATOM 3530 C CA . PRO A 1 447 ? -7.914 -6.147 -37.753 1.00 40.03 447 PRO A CA 1
ATOM 3531 C C . PRO A 1 447 ? -8.447 -6.071 -39.200 1.00 40.03 447 PRO A C 1
ATOM 3533 O O . PRO A 1 447 ? -9.605 -6.416 -39.457 1.00 40.03 447 PRO A O 1
ATOM 3536 N N . PRO A 1 448 ? -7.608 -5.664 -40.174 1.00 36.34 448 PRO A N 1
ATOM 3537 C CA . PRO A 1 448 ? -8.005 -5.561 -41.577 1.00 36.34 448 PRO A CA 1
ATOM 3538 C C . PRO A 1 448 ? -8.271 -6.940 -42.218 1.00 36.34 448 PRO A C 1
ATOM 3540 O O . PRO A 1 448 ? -7.669 -7.941 -41.819 1.00 36.34 448 PRO A O 1
ATOM 3543 N N . PRO A 1 449 ? -9.144 -7.016 -43.241 1.00 33.91 449 PRO A N 1
ATOM 3544 C CA . PRO A 1 449 ? -9.535 -8.281 -43.854 1.00 33.91 449 PRO A CA 1
ATOM 3545 C C . PRO A 1 449 ? -8.409 -8.896 -44.697 1.00 33.91 449 PRO A C 1
ATOM 3547 O O . PRO A 1 449 ? -7.814 -8.239 -45.551 1.00 33.91 449 PRO A O 1
ATOM 3550 N N . LEU A 1 450 ? -8.175 -10.198 -44.512 1.00 37.84 450 LEU A N 1
ATOM 3551 C CA . LEU A 1 450 ? -7.290 -10.986 -45.373 1.00 37.84 450 LEU A CA 1
ATOM 3552 C C . LEU A 1 450 ? -7.911 -11.156 -46.777 1.00 37.84 450 LEU A C 1
ATOM 3554 O O . LEU A 1 450 ? -9.091 -11.512 -46.878 1.00 37.84 450 LEU A O 1
ATOM 3558 N N . PRO A 1 451 ? -7.150 -10.956 -47.869 1.00 35.12 451 PRO A N 1
ATOM 3559 C CA . PRO A 1 451 ? -7.673 -11.114 -49.220 1.00 35.12 451 PRO A CA 1
ATOM 3560 C C . PRO A 1 451 ? -7.941 -12.589 -49.551 1.00 35.12 451 PRO A C 1
ATOM 3562 O O . PRO A 1 451 ? -7.079 -13.454 -49.392 1.00 35.12 451 PRO A O 1
ATOM 3565 N N . ARG A 1 452 ? -9.143 -12.876 -50.069 1.00 30.59 452 ARG A N 1
ATOM 3566 C CA . ARG A 1 452 ? -9.464 -14.177 -50.674 1.00 30.59 452 ARG A CA 1
ATOM 3567 C C . ARG A 1 452 ? -8.678 -14.359 -51.972 1.00 30.59 452 ARG A C 1
ATOM 3569 O O . ARG A 1 452 ? -8.614 -13.446 -52.791 1.00 30.59 452 ARG A O 1
ATOM 3576 N N . GLY A 1 453 ? -8.149 -15.560 -52.184 1.00 27.66 453 GLY A N 1
ATOM 3577 C CA . GLY A 1 453 ? -7.496 -15.917 -53.440 1.00 27.66 453 GLY A CA 1
ATOM 3578 C C . GLY A 1 453 ? -8.476 -16.007 -54.613 1.00 27.66 453 GLY A C 1
ATOM 3579 O O . GLY A 1 453 ? -9.594 -16.500 -54.472 1.00 27.66 453 GLY A O 1
ATOM 3580 N N . SER A 1 454 ? -8.009 -15.589 -55.787 1.00 29.95 454 SER A N 1
ATOM 3581 C CA . SER A 1 454 ? -8.545 -16.009 -57.083 1.00 29.95 454 SER A CA 1
ATOM 3582 C C . SER A 1 454 ? -7.369 -16.360 -57.997 1.00 29.95 454 SER A C 1
ATOM 3584 O O . SER A 1 454 ? -6.315 -15.729 -57.943 1.00 29.95 454 SER A O 1
ATOM 3586 N N . SER A 1 455 ? -7.522 -17.454 -58.732 1.00 28.81 455 SER A N 1
ATOM 3587 C CA . SER A 1 455 ? -6.479 -18.132 -59.505 1.00 28.81 455 SER A CA 1
ATOM 3588 C C . SER A 1 455 ? -6.288 -17.554 -60.910 1.00 28.81 455 SER A C 1
ATOM 3590 O O . SER A 1 455 ? -7.205 -16.936 -61.442 1.00 28.81 455 SER A O 1
ATOM 3592 N N . ASP A 1 456 ? -5.172 -17.943 -61.545 1.00 29.69 456 ASP A N 1
ATOM 3593 C CA . ASP A 1 456 ? -4.876 -17.837 -62.986 1.00 29.69 456 ASP A CA 1
ATOM 3594 C C . ASP A 1 456 ? -4.596 -16.411 -63.534 1.00 29.69 456 ASP A C 1
ATOM 3596 O O . ASP A 1 456 ? -5.331 -15.474 -63.271 1.00 29.69 456 ASP A O 1
ATOM 3600 N N . LYS A 1 457 ? -3.579 -16.156 -64.379 1.00 29.27 457 LYS A N 1
ATOM 3601 C CA . LYS A 1 457 ? -2.763 -17.061 -65.217 1.00 29.27 457 LYS A CA 1
ATOM 3602 C C . LYS A 1 457 ? -1.489 -16.358 -65.750 1.00 29.27 457 LYS A C 1
ATOM 3604 O O . LYS A 1 457 ? -1.530 -15.174 -66.051 1.00 29.27 457 LYS A O 1
ATOM 3609 N N . ARG A 1 458 ? -0.468 -17.176 -66.066 1.00 30.25 458 ARG A N 1
ATOM 3610 C CA . ARG A 1 458 ? 0.625 -16.985 -67.063 1.00 30.25 458 ARG A CA 1
ATOM 3611 C C . ARG A 1 458 ? 1.911 -16.185 -66.723 1.00 30.25 458 ARG A C 1
ATOM 3613 O O . ARG A 1 458 ? 1.943 -14.964 -66.684 1.00 30.25 458 ARG A O 1
ATOM 3620 N N . THR A 1 459 ? 2.997 -16.971 -66.807 1.00 28.17 459 THR A N 1
ATOM 3621 C CA . THR A 1 459 ? 4.257 -16.793 -67.579 1.00 28.17 459 THR A CA 1
ATOM 3622 C C . THR A 1 459 ? 5.563 -16.324 -66.920 1.00 28.17 459 THR A C 1
ATOM 3624 O O . THR A 1 459 ? 5.630 -15.292 -66.273 1.00 28.17 459 THR A O 1
ATOM 3627 N N . ALA A 1 460 ? 6.608 -17.084 -67.293 1.00 31.67 460 ALA A N 1
ATOM 3628 C CA . ALA A 1 460 ? 8.056 -16.858 -67.207 1.00 31.67 460 ALA A CA 1
ATOM 3629 C C . ALA A 1 460 ? 8.737 -17.009 -65.830 1.00 31.67 460 ALA A C 1
ATOM 3631 O O . ALA A 1 460 ? 8.521 -16.252 -64.894 1.00 31.67 460 ALA A O 1
ATOM 3632 N N . SER A 1 461 ? 9.619 -18.009 -65.755 1.00 32.62 461 SER A N 1
ATOM 3633 C CA . SER A 1 461 ? 10.440 -18.362 -64.597 1.00 32.62 461 SER A CA 1
ATOM 3634 C C . SER A 1 461 ? 11.778 -17.619 -64.575 1.00 32.62 461 SER A C 1
ATOM 3636 O O . SER A 1 461 ? 12.555 -17.745 -65.521 1.00 32.62 461 SER A O 1
ATOM 3638 N N . LEU A 1 462 ? 12.106 -16.990 -63.447 1.00 34.09 462 LEU A N 1
ATOM 3639 C CA . LEU A 1 462 ? 13.483 -16.751 -63.004 1.00 34.09 462 LEU A CA 1
ATOM 3640 C C . LEU A 1 462 ? 13.560 -17.044 -61.500 1.00 34.09 462 LEU A C 1
ATOM 3642 O O . LEU A 1 462 ? 12.674 -16.649 -60.743 1.00 34.09 462 LEU A O 1
ATOM 3646 N N . SER A 1 463 ? 14.586 -17.782 -61.079 1.00 34.09 463 SER A N 1
ATOM 3647 C CA . SER A 1 463 ? 14.748 -18.231 -59.692 1.00 34.09 463 SER A CA 1
ATOM 3648 C C . SER A 1 463 ? 15.157 -17.072 -58.770 1.00 34.09 463 SER A C 1
ATOM 3650 O O . SER A 1 463 ? 16.131 -16.388 -59.091 1.00 34.09 463 SER A O 1
ATOM 3652 N N . PRO A 1 464 ? 14.501 -16.862 -57.614 1.00 34.16 464 PRO A N 1
ATOM 3653 C CA . PRO A 1 464 ? 14.980 -15.909 -56.621 1.00 34.16 464 PRO A CA 1
ATOM 3654 C C . PRO A 1 464 ? 16.187 -16.470 -55.851 1.00 34.16 464 PRO A C 1
ATOM 3656 O O . PRO A 1 464 ? 16.253 -17.660 -55.534 1.00 34.16 464 PRO A O 1
ATOM 3659 N N . ALA A 1 465 ? 17.141 -15.591 -55.540 1.00 34.06 465 ALA A N 1
ATOM 3660 C CA . ALA A 1 465 ? 18.244 -15.867 -54.622 1.00 34.06 465 ALA A CA 1
ATOM 3661 C C . ALA A 1 465 ? 17.719 -16.076 -53.180 1.00 34.06 465 ALA A C 1
ATOM 3663 O O . ALA A 1 465 ? 16.635 -15.587 -52.858 1.00 34.06 465 ALA A O 1
ATOM 3664 N N . PRO A 1 466 ? 18.449 -16.785 -52.296 1.00 35.19 466 PRO A N 1
ATOM 3665 C CA . PRO A 1 466 ? 17.949 -17.099 -50.960 1.00 35.19 466 PRO A CA 1
ATOM 3666 C C . PRO A 1 466 ? 17.817 -15.843 -50.090 1.00 35.19 466 PRO A C 1
ATOM 3668 O O . PRO A 1 466 ? 18.811 -15.204 -49.738 1.00 35.19 466 PRO A O 1
ATOM 3671 N N . GLU A 1 467 ? 16.585 -15.529 -49.689 1.00 30.39 467 GLU A N 1
ATOM 3672 C CA . GLU A 1 467 ? 16.299 -14.501 -48.690 1.00 30.39 467 GLU A CA 1
ATOM 3673 C C . GLU A 1 467 ? 16.958 -14.865 -47.351 1.00 30.39 467 GLU A C 1
ATOM 3675 O O . GLU A 1 467 ? 16.603 -15.855 -46.704 1.00 30.39 467 GLU A O 1
ATOM 3680 N N . ARG A 1 468 ? 17.902 -14.039 -46.887 1.00 35.47 468 ARG A N 1
ATOM 3681 C CA . ARG A 1 468 ? 18.402 -14.120 -45.509 1.00 35.47 468 ARG A CA 1
ATOM 3682 C C . ARG A 1 468 ? 17.355 -13.553 -44.553 1.00 35.47 468 ARG A C 1
ATOM 3684 O O . ARG A 1 468 ? 17.410 -12.383 -44.182 1.00 35.47 468 ARG A O 1
ATOM 3691 N N . GLN A 1 469 ? 16.428 -14.404 -44.121 1.00 30.75 469 GLN A N 1
ATOM 3692 C CA . GLN A 1 469 ? 15.566 -14.119 -42.977 1.00 30.75 469 GLN A CA 1
ATOM 3693 C C . GLN A 1 469 ? 16.419 -13.985 -41.706 1.00 30.75 469 GLN A C 1
ATOM 3695 O O . GLN A 1 469 ? 16.777 -14.976 -41.068 1.00 30.75 469 GLN A O 1
ATOM 3700 N N . PHE A 1 470 ? 16.737 -12.752 -41.312 1.00 35.41 470 PHE A N 1
ATOM 3701 C CA . PHE A 1 470 ? 17.268 -12.477 -39.979 1.00 35.41 470 PHE A CA 1
ATOM 3702 C C . PHE A 1 470 ? 16.137 -12.585 -38.953 1.00 35.41 470 PHE A C 1
ATOM 3704 O O . PHE A 1 470 ? 15.439 -11.619 -38.650 1.00 35.41 470 PHE A O 1
ATOM 3711 N N . SER A 1 471 ? 15.960 -13.796 -38.426 1.00 32.28 471 SER A N 1
ATOM 3712 C CA . SER A 1 471 ? 15.106 -14.056 -37.271 1.00 32.28 471 SER A CA 1
ATOM 3713 C C . SER A 1 471 ? 15.561 -13.213 -36.077 1.00 32.28 471 SER A C 1
ATOM 3715 O O . SER A 1 471 ? 16.690 -13.363 -35.608 1.00 32.28 471 SER A O 1
ATOM 3717 N N . LEU A 1 472 ? 14.662 -12.388 -35.534 1.00 38.38 472 LEU A N 1
ATOM 3718 C CA . LEU A 1 472 ? 14.841 -11.716 -34.243 1.00 38.38 472 LEU A CA 1
ATOM 3719 C C . LEU A 1 472 ? 14.702 -12.732 -33.096 1.00 38.38 472 LEU A C 1
ATOM 3721 O O . LEU A 1 472 ? 13.711 -12.747 -32.369 1.00 38.38 472 LEU A O 1
ATOM 3725 N N . LEU A 1 473 ? 15.702 -13.602 -32.945 1.00 35.91 473 LEU A N 1
ATOM 3726 C CA . LEU A 1 473 ? 15.885 -14.414 -31.743 1.00 35.91 473 LEU A CA 1
ATOM 3727 C C . LEU A 1 473 ? 16.665 -13.611 -30.686 1.00 35.91 473 LEU A C 1
ATOM 3729 O O . LEU A 1 473 ? 17.612 -12.907 -31.045 1.00 35.91 473 LEU A O 1
ATOM 3733 N N . PRO A 1 474 ? 16.329 -13.723 -29.387 1.00 41.06 474 PRO A N 1
ATOM 3734 C CA . PRO A 1 474 ? 17.137 -13.126 -28.332 1.00 41.06 474 PRO A CA 1
ATOM 3735 C C . PRO A 1 474 ? 18.505 -13.811 -28.279 1.00 41.06 474 PRO A C 1
ATOM 3737 O O . PRO A 1 474 ? 18.581 -15.034 -28.142 1.00 41.06 474 PRO A O 1
ATOM 3740 N N . LEU A 1 475 ? 19.586 -13.031 -28.333 1.00 38.44 475 LEU A N 1
ATOM 3741 C CA . LEU A 1 475 ? 20.943 -13.526 -28.096 1.00 38.44 475 LEU A CA 1
ATOM 3742 C C . LEU A 1 475 ? 21.141 -13.842 -26.605 1.00 38.44 475 LEU A C 1
ATOM 3744 O O . LEU A 1 475 ? 21.719 -13.063 -25.850 1.00 38.44 475 LEU A O 1
ATOM 3748 N N . LEU A 1 476 ? 20.669 -15.017 -26.186 1.00 39.59 476 LEU A N 1
ATOM 3749 C CA . LEU A 1 476 ? 21.111 -15.658 -24.952 1.00 39.59 476 LEU A CA 1
ATOM 3750 C C . LEU A 1 476 ? 22.550 -16.153 -25.148 1.00 39.59 476 LEU A C 1
ATOM 3752 O O . LEU A 1 476 ? 22.786 -17.255 -25.642 1.00 39.59 476 LEU A O 1
ATOM 3756 N N . LEU A 1 477 ? 23.514 -15.317 -24.766 1.00 46.91 477 LEU A N 1
ATOM 3757 C CA . LEU A 1 477 ? 24.907 -15.729 -24.604 1.00 46.91 477 LEU A CA 1
ATOM 3758 C C . LEU A 1 477 ? 25.001 -16.833 -23.531 1.00 46.91 477 LEU A C 1
ATOM 3760 O O . LEU A 1 477 ? 24.393 -16.689 -22.465 1.00 46.91 477 LEU A O 1
ATOM 3764 N N . PRO A 1 478 ? 25.771 -17.914 -23.758 1.00 40.94 478 PRO A N 1
ATOM 3765 C CA . PRO A 1 478 ? 26.061 -18.883 -22.710 1.00 40.94 478 PRO A CA 1
ATOM 3766 C C . PRO A 1 478 ? 26.814 -18.212 -21.558 1.00 40.94 478 PRO A C 1
ATOM 3768 O O . PRO A 1 478 ? 27.801 -17.509 -21.778 1.00 40.94 478 PRO A O 1
ATOM 3771 N N . LEU A 1 479 ? 26.375 -18.464 -20.323 1.00 46.69 479 LEU A N 1
ATOM 3772 C CA . LEU A 1 479 ? 27.145 -18.106 -19.132 1.00 46.69 479 LEU A CA 1
ATOM 3773 C C . LEU A 1 479 ? 28.516 -18.810 -19.178 1.00 46.69 479 LEU A C 1
ATOM 3775 O O . LEU A 1 479 ? 28.564 -20.003 -19.498 1.00 46.69 479 LEU A O 1
ATOM 3779 N N . PRO A 1 480 ? 29.626 -18.125 -18.839 1.00 52.97 480 PRO A N 1
ATOM 3780 C CA . PRO A 1 480 ? 30.910 -18.795 -18.679 1.00 52.97 480 PRO A CA 1
ATOM 3781 C C . PRO A 1 480 ? 30.821 -19.824 -17.538 1.00 52.97 480 PRO A C 1
ATOM 3783 O O . PRO A 1 480 ? 30.084 -19.599 -16.571 1.00 52.97 480 PRO A O 1
ATOM 3786 N N . PRO A 1 481 ? 31.559 -20.947 -17.613 1.00 48.66 481 PRO A N 1
ATOM 3787 C CA . PRO A 1 481 ? 31.536 -21.954 -16.561 1.00 48.66 481 PRO A CA 1
ATOM 3788 C C . PRO A 1 481 ? 31.992 -21.341 -15.234 1.00 48.66 481 PRO A C 1
ATOM 3790 O O . PRO A 1 481 ? 33.044 -20.707 -15.153 1.00 48.66 481 PRO A O 1
ATOM 3793 N N . SER A 1 482 ? 31.187 -21.546 -14.192 1.00 46.25 482 SER A N 1
ATOM 3794 C CA . SER A 1 482 ? 31.480 -21.098 -12.833 1.00 46.25 482 SER A CA 1
ATOM 3795 C C . SER A 1 482 ? 32.829 -21.641 -12.366 1.00 46.25 482 SER A C 1
ATOM 3797 O O . SER A 1 482 ? 33.020 -22.860 -12.308 1.00 46.25 482 SER A O 1
ATOM 3799 N N . SER A 1 483 ? 33.741 -20.747 -11.988 1.00 49.34 483 SER A N 1
ATOM 3800 C CA . SER A 1 483 ? 34.968 -21.115 -11.289 1.00 49.34 483 SER A CA 1
ATOM 3801 C C . SER A 1 483 ? 34.634 -21.869 -9.990 1.00 49.34 483 SER A C 1
ATOM 3803 O O . SER A 1 483 ? 33.674 -21.507 -9.302 1.00 49.34 483 SER A O 1
ATOM 3805 N N . PRO A 1 484 ? 35.388 -22.929 -9.641 1.00 54.56 484 PRO A N 1
ATOM 3806 C CA . PRO A 1 484 ? 35.138 -23.679 -8.417 1.00 54.56 484 PRO A CA 1
ATOM 3807 C C . PRO A 1 484 ? 35.385 -22.797 -7.181 1.00 54.56 484 PRO A C 1
ATOM 3809 O O . PRO A 1 484 ? 36.242 -21.907 -7.223 1.00 54.56 484 PRO A O 1
ATOM 3812 N N . PRO A 1 485 ? 34.661 -23.027 -6.070 1.00 55.94 485 PRO A N 1
ATOM 3813 C CA . PRO A 1 485 ? 34.854 -22.263 -4.845 1.00 55.94 485 PRO A CA 1
ATOM 3814 C C . PRO A 1 485 ? 36.264 -22.488 -4.272 1.00 55.94 485 PRO A C 1
ATOM 3816 O O . PRO A 1 485 ? 36.822 -23.578 -4.434 1.00 55.94 485 PRO A O 1
ATOM 3819 N N . PRO A 1 486 ? 36.842 -21.498 -3.565 1.00 43.31 486 PRO A N 1
ATOM 3820 C CA . PRO A 1 486 ? 38.117 -21.683 -2.888 1.00 43.31 486 PRO A CA 1
ATOM 3821 C C . PRO A 1 486 ? 37.994 -22.793 -1.840 1.00 43.31 486 PRO A C 1
ATOM 3823 O O . PRO A 1 486 ? 37.113 -22.768 -0.980 1.00 43.31 486 PRO A O 1
ATOM 3826 N N . SER A 1 487 ? 38.897 -23.767 -1.917 1.00 45.31 487 SER A N 1
ATOM 3827 C CA . SER A 1 487 ? 39.001 -24.866 -0.962 1.00 45.31 487 SER A CA 1
ATOM 3828 C C . SER A 1 487 ? 39.221 -24.338 0.457 1.00 45.31 487 SER A C 1
ATOM 3830 O O . SER A 1 487 ? 40.185 -23.613 0.712 1.00 45.31 487 SER A O 1
ATOM 3832 N N . SER A 1 488 ? 38.353 -24.744 1.384 1.00 44.72 488 SER A N 1
ATOM 3833 C CA . SER A 1 488 ? 38.515 -24.512 2.821 1.00 44.72 488 SER A CA 1
ATOM 3834 C C . SER A 1 488 ? 39.862 -25.053 3.323 1.00 44.72 488 SER A C 1
ATOM 3836 O O . SER A 1 488 ? 40.244 -26.153 2.912 1.00 44.72 488 SER A O 1
ATOM 3838 N N . PRO A 1 489 ? 40.565 -24.351 4.231 1.00 45.91 489 PRO A N 1
ATOM 3839 C CA . PRO A 1 489 ? 41.838 -24.826 4.756 1.00 45.91 489 PRO A CA 1
ATOM 3840 C C . PRO A 1 489 ? 41.653 -26.114 5.568 1.00 45.91 489 PRO A C 1
ATOM 3842 O O . PRO A 1 489 ? 40.824 -26.186 6.476 1.00 45.91 489 PRO A O 1
ATOM 3845 N N . SER A 1 490 ? 42.455 -27.127 5.248 1.00 48.00 490 SER A N 1
ATOM 3846 C CA . SER A 1 490 ? 42.626 -28.329 6.066 1.00 48.00 490 SER A CA 1
ATOM 3847 C C . SER A 1 490 ? 43.231 -27.979 7.436 1.00 48.00 490 SER A C 1
ATOM 3849 O O . SER A 1 490 ? 44.038 -27.048 7.512 1.00 48.00 490 SER A O 1
ATOM 3851 N N . PRO A 1 491 ? 42.897 -28.716 8.512 1.00 49.88 491 PRO A N 1
ATOM 3852 C CA . PRO A 1 491 ? 43.419 -28.433 9.845 1.00 49.88 491 PRO A CA 1
ATOM 3853 C C . PRO A 1 491 ? 44.937 -28.640 9.913 1.00 49.88 491 PRO A C 1
ATOM 3855 O O . PRO A 1 491 ? 45.478 -29.591 9.348 1.00 49.88 491 PRO A O 1
ATOM 3858 N N . SER A 1 492 ? 45.617 -27.756 10.640 1.00 49.94 492 SER A N 1
ATOM 3859 C CA . SER A 1 492 ? 47.031 -27.900 10.985 1.00 49.94 492 SER A CA 1
ATOM 3860 C C . SER A 1 492 ? 47.258 -29.091 11.932 1.00 49.94 492 SER A C 1
ATOM 3862 O O . SER A 1 492 ? 46.410 -29.363 12.788 1.00 49.94 492 SER A O 1
ATOM 3864 N N . PRO A 1 493 ? 48.398 -29.800 11.826 1.00 56.19 493 PRO A N 1
ATOM 3865 C CA . PRO A 1 493 ? 48.738 -30.870 12.756 1.00 56.19 493 PRO A CA 1
ATOM 3866 C C . PRO A 1 493 ? 49.078 -30.310 14.144 1.00 56.19 493 PRO A C 1
ATOM 3868 O O . PRO A 1 493 ? 49.641 -29.221 14.278 1.00 56.19 493 PRO A O 1
ATOM 3871 N N . SER A 1 494 ? 48.746 -31.074 15.185 1.00 47.56 494 SER A N 1
ATOM 3872 C CA . SER A 1 494 ? 49.198 -30.816 16.558 1.00 47.56 494 SER A CA 1
ATOM 3873 C C . SER A 1 494 ? 50.715 -31.042 16.694 1.00 47.56 494 SER A C 1
ATOM 3875 O O . SER A 1 494 ? 51.270 -31.833 15.930 1.00 47.56 494 SER A O 1
ATOM 3877 N N . PRO A 1 495 ? 51.397 -30.369 17.640 1.00 60.22 495 PRO A N 1
ATOM 3878 C CA . PRO A 1 495 ? 52.855 -30.370 17.699 1.00 60.22 495 PRO A CA 1
ATOM 3879 C C . PRO A 1 495 ? 53.429 -31.613 18.393 1.00 60.22 495 PRO A C 1
ATOM 3881 O O . PRO A 1 495 ? 53.024 -31.934 19.511 1.00 60.22 495 PRO A O 1
ATOM 3884 N N . LEU A 1 496 ? 54.433 -32.219 17.755 1.00 44.03 496 LEU A N 1
ATOM 3885 C CA . LEU A 1 496 ? 55.549 -32.963 18.354 1.00 44.03 496 LEU A CA 1
ATOM 3886 C C . LEU A 1 496 ? 56.796 -32.738 17.487 1.00 44.03 496 LEU A C 1
ATOM 3888 O O . LEU A 1 496 ? 56.632 -32.740 16.246 1.00 44.03 496 LEU A O 1
#

Secondary structure (DSSP, 8-state):
-HHHHHHHHHHHHHHHHHHIIIIIHHHHHHHHHHHHHHHHHHHHHHHHHHHHHHHHHHHHHHHHHHHHHHHHHHHHHHH-TTS--HHHHHHHHHHHHHHHHHHHHHHHHHHHIIIIIHHHHHHHHHHHHHHHHHHHHHHHHHHHHHHHHHHHHHHHHHHHHHHHHTT--HHHHHHHHHT-TTTS-TTPSPPPP---PPPPPPPSSTTPPP--PPPPPSS---STTTHHHHHHHHHHHHHHHHHHHHHHHHHHHHHHHHHHHHHHHHH-TTS--HHHHHHHHHHHHHHHHHHHHHHHHHHHHHHHTTHHHHTS-S-S----PPP-----------------PPPP-EEEE--SS-EE-TTT--EE-TTT-PEEEETTT--EEEGGGGGGSPP---SPPPPP--TTTHHHHHHHHHHHTT-------------------------PPPPPPPPPP---------PPPPP---------PPPPPPPPPPPPPPPPPPP-